Protein AF-0000000084340148 (afdb_homodimer)

Structure (mmCIF, N/CA/C/O backbone):
data_AF-0000000084340148-model_v1
#
loop_
_entity.id
_entity.type
_entity.pdbx_description
1 polymer 'Tellurite resistance protein TerA'
#
loop_
_atom_site.group_PDB
_atom_site.id
_atom_site.type_symbol
_atom_site.label_atom_id
_atom_site.label_alt_id
_atom_site.label_comp_id
_atom_site.label_asym_id
_atom_site.label_entity_id
_atom_site.label_seq_id
_atom_site.pdbx_PDB_ins_code
_atom_site.Cartn_x
_atom_site.Cartn_y
_atom_site.Cartn_z
_atom_site.occupancy
_atom_site.B_iso_or_equiv
_atom_site.auth_seq_id
_atom_site.auth_comp_id
_atom_site.auth_asym_id
_atom_site.auth_atom_id
_atom_site.pdbx_PDB_model_num
ATOM 1 N N . MET A 1 1 ? -28.938 15.734 80.812 1 24.47 1 MET A N 1
ATOM 2 C CA . MET A 1 1 ? -27.578 16.188 80.562 1 24.47 1 MET A CA 1
ATOM 3 C C . MET A 1 1 ? -27.5 16.875 79.188 1 24.47 1 MET A C 1
ATOM 5 O O . MET A 1 1 ? -28.031 16.375 78.188 1 24.47 1 MET A O 1
ATOM 9 N N . ALA A 1 2 ? -27.297 18.234 79.188 1 26.5 2 ALA A N 1
ATOM 10 C CA . ALA A 1 2 ? -27.359 19.359 78.25 1 26.5 2 ALA A CA 1
ATOM 11 C C . ALA A 1 2 ? -26.344 19.203 77.125 1 26.5 2 ALA A C 1
ATOM 13 O O . ALA A 1 2 ? -25.125 19.281 77.375 1 26.5 2 ALA A O 1
ATOM 14 N N . ILE A 1 3 ? -26.453 18.109 76.312 1 28 3 ILE A N 1
ATOM 15 C CA . ILE A 1 3 ? -25.453 17.703 75.312 1 28 3 ILE A CA 1
ATOM 16 C C . ILE A 1 3 ? -25.125 18.859 74.375 1 28 3 ILE A C 1
ATOM 18 O O . ILE A 1 3 ? -26.031 19.406 73.75 1 28 3 ILE A O 1
ATOM 22 N N . ASP A 1 4 ? -24.141 19.703 74.812 1 23.81 4 ASP A N 1
ATOM 23 C CA . ASP A 1 4 ? -23.562 20.891 74.188 1 23.81 4 ASP A CA 1
ATOM 24 C C . ASP A 1 4 ? -23.234 20.641 72.688 1 23.81 4 ASP A C 1
ATOM 26 O O . ASP A 1 4 ? -22.484 19.719 72.375 1 23.81 4 ASP A O 1
ATOM 30 N N . TYR A 1 5 ? -24.172 20.984 71.75 1 28.06 5 TYR A N 1
ATOM 31 C CA . TYR A 1 5 ? -24.188 21.016 70.312 1 28.06 5 TYR A CA 1
ATOM 32 C C . TYR A 1 5 ? -23 21.812 69.75 1 28.06 5 TYR A C 1
ATOM 34 O O . TYR A 1 5 ? -23.016 23.047 69.812 1 28.06 5 TYR A O 1
ATOM 42 N N . THR A 1 6 ? -21.719 21.375 70.25 1 27.03 6 THR A N 1
ATOM 43 C CA . THR A 1 6 ? -20.516 22.078 69.875 1 27.03 6 THR A CA 1
ATOM 44 C C . THR A 1 6 ? -20.516 22.375 68.375 1 27.03 6 THR A C 1
ATOM 46 O O . THR A 1 6 ? -20.812 21.484 67.562 1 27.03 6 THR A O 1
ATOM 49 N N . LYS A 1 7 ? -20.734 23.641 68 1 26.33 7 LYS A N 1
ATOM 50 C CA . LYS A 1 7 ? -20.719 24.375 66.75 1 26.33 7 LYS A CA 1
ATOM 51 C C . LYS A 1 7 ? -19.453 24.078 65.938 1 26.33 7 LYS A C 1
ATOM 53 O O . LYS A 1 7 ? -18.344 24.375 66.375 1 26.33 7 LYS A O 1
ATOM 58 N N . ARG A 1 8 ? -19.344 22.875 65.312 1 29.34 8 ARG A N 1
ATOM 59 C CA . ARG A 1 8 ? -18.172 22.562 64.562 1 29.34 8 ARG A CA 1
ATOM 60 C C . ARG A 1 8 ? -17.812 23.734 63.625 1 29.34 8 ARG A C 1
ATOM 62 O O . ARG A 1 8 ? -18.688 24.234 62.906 1 29.34 8 ARG A O 1
ATOM 69 N N . PRO A 1 9 ? -16.75 24.453 63.875 1 25.08 9 PRO A N 1
ATOM 70 C CA . PRO A 1 9 ? -16.359 25.625 63.094 1 25.08 9 PRO A CA 1
ATOM 71 C C . PRO A 1 9 ? -16.406 25.359 61.594 1 25.08 9 PRO A C 1
ATOM 73 O O . PRO A 1 9 ? -16.297 24.203 61.156 1 25.08 9 PRO A O 1
ATOM 76 N N . ALA A 1 10 ? -17.047 26.25 60.812 1 25.97 10 ALA A N 1
ATOM 77 C CA . ALA A 1 10 ? -17.203 26.406 59.344 1 25.97 10 ALA A CA 1
ATOM 78 C C . ALA A 1 10 ? -15.859 26.297 58.625 1 25.97 10 ALA A C 1
ATOM 80 O O . ALA A 1 10 ? -14.922 27.047 58.938 1 25.97 10 ALA A O 1
ATOM 81 N N . GLN A 1 11 ? -15.359 25.016 58.438 1 27.92 11 GLN A N 1
ATOM 82 C CA . GLN A 1 11 ? -14.148 24.766 57.656 1 27.92 11 GLN A CA 1
ATOM 83 C C . GLN A 1 11 ? -14.062 25.719 56.438 1 27.92 11 GLN A C 1
ATOM 85 O O . GLN A 1 11 ? -15.062 25.938 55.75 1 27.92 11 GLN A O 1
ATOM 90 N N . GLY A 1 12 ? -13.297 26.812 56.531 1 27.14 12 GLY A N 1
ATOM 91 C CA . GLY A 1 12 ? -12.852 27.734 55.5 1 27.14 12 GLY A CA 1
ATOM 92 C C . GLY A 1 12 ? -12.602 27.078 54.188 1 27.14 12 GLY A C 1
ATOM 93 O O . GLY A 1 12 ? -12 26 54.094 1 27.14 12 GLY A O 1
ATOM 94 N N . GLN A 1 13 ? -13.594 27.141 53.219 1 28.95 13 GLN A N 1
ATOM 95 C CA . GLN A 1 13 ? -13.57 26.734 51.812 1 28.95 13 GLN A CA 1
ATOM 96 C C . GLN A 1 13 ? -12.258 27.141 51.156 1 28.95 13 GLN A C 1
ATOM 98 O O . GLN A 1 13 ? -11.93 28.328 51.094 1 28.95 13 GLN A O 1
ATOM 103 N N . GLY A 1 14 ? -11.125 26.484 51.531 1 29.23 14 GLY A N 1
ATOM 104 C CA . GLY A 1 14 ? -9.883 26.688 50.812 1 29.23 14 GLY A CA 1
ATOM 105 C C . GLY A 1 14 ? -10.094 26.984 49.344 1 29.23 14 GLY A C 1
ATOM 106 O O . GLY A 1 14 ? -11.031 26.453 48.719 1 29.23 14 GLY A O 1
ATOM 107 N N . ALA A 1 15 ? -9.727 28.188 48.875 1 34.09 15 ALA A N 1
ATOM 108 C CA . ALA A 1 15 ? -9.641 28.688 47.531 1 34.09 15 ALA A CA 1
ATOM 109 C C . ALA A 1 15 ? -9.078 27.641 46.562 1 34.09 15 ALA A C 1
ATOM 111 O O . ALA A 1 15 ? -8.031 27.031 46.844 1 34.09 15 ALA A O 1
ATOM 112 N N . ALA A 1 16 ? -9.938 26.859 45.969 1 34.03 16 ALA A N 1
ATOM 113 C CA . ALA A 1 16 ? -9.555 25.922 44.938 1 34.03 16 ALA A CA 1
ATOM 114 C C . ALA A 1 16 ? -8.531 26.547 44 1 34.03 16 ALA A C 1
ATOM 116 O O . ALA A 1 16 ? -8.68 27.688 43.562 1 34.03 16 ALA A O 1
ATOM 117 N N . PRO A 1 17 ? -7.262 26.219 44.094 1 33.16 17 PRO A N 1
ATOM 118 C CA . PRO A 1 17 ? -6.305 26.734 43.125 1 33.16 17 PRO A CA 1
ATOM 119 C C . PRO A 1 17 ? -6.906 26.891 41.719 1 33.16 17 PRO A C 1
ATOM 121 O O . PRO A 1 17 ? -7.789 26.109 41.344 1 33.16 17 PRO A O 1
ATOM 124 N N . GLN A 1 18 ? -7.246 28.125 41.281 1 30.22 18 GLN A N 1
ATOM 125 C CA . GLN A 1 18 ? -7.613 28.391 39.906 1 30.22 18 GLN A CA 1
ATOM 126 C C . GLN A 1 18 ? -6.77 27.547 38.938 1 30.22 18 GLN A C 1
ATOM 128 O O . GLN A 1 18 ? -5.539 27.578 39 1 30.22 18 GLN A O 1
ATOM 133 N N . GLY A 1 19 ? -7.059 26.297 38.719 1 32.78 19 GLY A N 1
ATOM 134 C CA . GLY A 1 19 ? -6.402 25.547 37.656 1 32.78 19 GLY A CA 1
ATOM 135 C C . GLY A 1 19 ? -5.992 26.406 36.5 1 32.78 19 GLY A C 1
ATOM 136 O O . GLY A 1 19 ? -6.742 27.297 36.062 1 32.78 19 GLY A O 1
ATOM 137 N N . GLY A 1 20 ? -4.77 27.016 36.5 1 34.66 20 GLY A N 1
ATOM 138 C CA . GLY A 1 20 ? -4.207 27.656 35.344 1 34.66 20 GLY A CA 1
ATOM 139 C C . GLY A 1 20 ? -4.773 27.125 34.031 1 34.66 20 GLY A C 1
ATOM 140 O O . GLY A 1 20 ? -4.859 25.906 33.844 1 34.66 20 GLY A O 1
ATOM 141 N N . GLY A 1 21 ? -5.863 27.656 33.531 1 35.84 21 GLY A N 1
ATOM 142 C CA . GLY A 1 21 ? -6.457 27.359 32.25 1 35.84 21 GLY A CA 1
ATOM 143 C C . GLY A 1 21 ? -5.43 26.984 31.188 1 35.84 21 GLY A C 1
ATOM 144 O O . GLY A 1 21 ? -4.418 27.672 31.031 1 35.84 21 GLY A O 1
ATOM 145 N N . VAL A 1 22 ? -4.844 25.781 31.125 1 41.31 22 VAL A N 1
ATOM 146 C CA . VAL A 1 22 ? -4.066 25.406 29.938 1 41.31 22 VAL A CA 1
ATOM 147 C C . VAL A 1 22 ? -4.539 26.219 28.734 1 41.31 22 VAL A C 1
ATOM 149 O O . VAL A 1 22 ? -5.688 26.094 28.312 1 41.31 22 VAL A O 1
ATOM 152 N N . SER A 1 23 ? -4.512 27.562 28.734 1 44.78 23 SER A N 1
ATOM 153 C CA . SER A 1 23 ? -4.777 28.312 27.516 1 44.78 23 SER A CA 1
ATOM 154 C C . SER A 1 23 ? -4.344 27.531 26.281 1 44.78 23 SER A C 1
ATOM 156 O O . SER A 1 23 ? -3.162 27.203 26.125 1 44.78 23 SER A O 1
ATOM 158 N N . LEU A 1 24 ? -5.062 26.484 25.828 1 55.62 24 LEU A N 1
ATOM 159 C CA . LEU A 1 24 ? -4.805 25.625 24.672 1 55.62 24 LEU A CA 1
ATOM 160 C C . LEU A 1 24 ? -4.359 26.453 23.484 1 55.62 24 LEU A C 1
ATOM 162 O O . LEU A 1 24 ? -5.184 27.094 22.812 1 55.62 24 LEU A O 1
ATOM 166 N N . SER A 1 25 ? -3.203 27.156 23.5 1 81.31 25 SER A N 1
ATOM 167 C CA . SER A 1 25 ? -2.609 27.984 22.453 1 81.31 25 SER A CA 1
ATOM 168 C C . SER A 1 25 ? -2.516 27.219 21.141 1 81.31 25 SER A C 1
ATOM 170 O O . SER A 1 25 ? -2.422 25.984 21.141 1 81.31 25 SER A O 1
ATOM 172 N N . LYS A 1 26 ? -3.092 27.781 20.125 1 91.81 26 LYS A N 1
ATOM 173 C CA . LYS A 1 26 ? -3.076 27.281 18.75 1 91.81 26 LYS A CA 1
ATOM 174 C C . LYS A 1 26 ? -2.148 28.109 17.875 1 91.81 26 LYS A C 1
ATOM 176 O O . LYS A 1 26 ? -2.172 29.344 17.922 1 91.81 26 LYS A O 1
ATOM 181 N N . VAL A 1 27 ? -1.232 27.469 17.25 1 94.94 27 VAL A N 1
ATOM 182 C CA . VAL A 1 27 ? -0.363 28.094 16.266 1 94.94 27 VAL A CA 1
ATOM 183 C C . VAL A 1 27 ? -0.826 27.719 14.859 1 94.94 27 VAL A C 1
ATOM 185 O O . VAL A 1 27 ? -1.013 26.547 14.555 1 94.94 27 VAL A O 1
ATOM 188 N N . THR A 1 28 ? -1.173 28.688 14.078 1 96.19 28 THR A N 1
ATOM 189 C CA . THR A 1 28 ? -1.498 28.469 12.672 1 96.19 28 THR A CA 1
ATOM 190 C C . THR A 1 28 ? -0.289 28.75 11.781 1 96.19 28 THR A C 1
ATOM 192 O O . THR A 1 28 ? 0.275 29.844 11.82 1 96.19 28 THR A O 1
ATOM 195 N N . LEU A 1 29 ? 0.14 27.73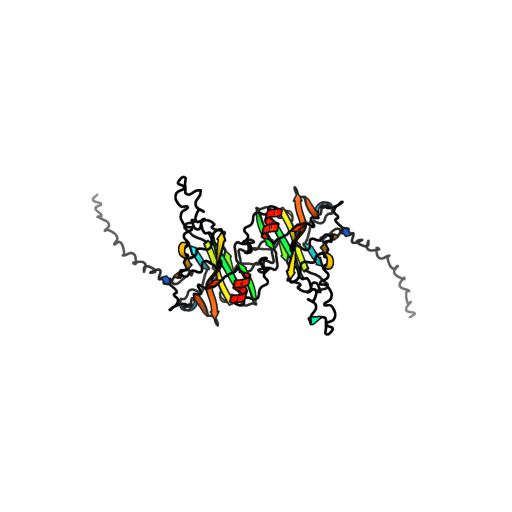4 11.055 1 97.06 29 LEU A N 1
ATOM 196 C CA . LEU A 1 29 ? 1.238 27.953 10.125 1 97.06 29 LEU A CA 1
ATOM 197 C C . LEU A 1 29 ? 0.737 28.594 8.836 1 97.06 29 LEU A C 1
ATOM 199 O O . LEU A 1 29 ? -0.298 28.188 8.297 1 97.06 29 LEU A O 1
ATOM 203 N N . THR A 1 30 ? 1.47 29.625 8.375 1 95.75 30 THR A N 1
ATOM 204 C CA . THR A 1 30 ? 1.148 30.391 7.172 1 95.75 30 THR A CA 1
ATOM 205 C C . THR A 1 30 ? 2.342 30.422 6.219 1 95.75 30 THR A C 1
ATOM 207 O O . THR A 1 30 ? 3.416 29.906 6.547 1 95.75 30 THR A O 1
ATOM 210 N N . LYS A 1 31 ? 2.094 30.953 5.008 1 93.88 31 LYS A N 1
ATOM 211 C CA . LYS A 1 31 ? 3.18 31.094 4.039 1 93.88 31 LYS A CA 1
ATOM 212 C C . LYS A 1 31 ? 4.324 31.922 4.617 1 93.88 31 LYS A C 1
ATOM 214 O O . LYS A 1 31 ? 5.496 31.641 4.344 1 93.88 31 LYS A O 1
ATOM 219 N N . SER A 1 32 ? 4.066 32.938 5.43 1 95.12 32 SER A N 1
ATOM 220 C CA . SER A 1 32 ? 5.059 33.875 5.973 1 95.12 32 SER A CA 1
ATOM 221 C C . SER A 1 32 ? 5.668 33.344 7.258 1 95.12 32 SER A C 1
ATOM 223 O O . SER A 1 32 ? 6.762 33.75 7.66 1 95.12 32 SER A O 1
ATOM 225 N N . ALA A 1 33 ? 4.984 32.5 8.016 1 96.12 33 ALA A N 1
ATOM 226 C CA . ALA A 1 33 ? 5.465 31.812 9.211 1 96.12 33 ALA A CA 1
ATOM 227 C C . ALA A 1 33 ? 5.215 30.312 9.117 1 96.12 33 ALA A C 1
ATOM 229 O O . ALA A 1 33 ? 4.344 29.781 9.805 1 96.12 33 ALA A O 1
ATOM 230 N N . PRO A 1 34 ? 5.984 29.688 8.32 1 97.12 34 PRO A N 1
ATOM 231 C CA . PRO A 1 34 ? 5.598 28.359 7.836 1 97.12 34 PRO A CA 1
ATOM 232 C C . PRO A 1 34 ? 6.102 27.234 8.742 1 97.12 34 PRO A C 1
ATOM 234 O O . PRO A 1 34 ? 5.824 26.062 8.477 1 97.12 34 PRO A O 1
ATOM 237 N N . SER A 1 35 ? 6.836 27.516 9.859 1 97.5 35 SER A N 1
ATOM 238 C CA . SER A 1 35 ? 7.434 26.391 10.57 1 97.5 35 SER A CA 1
ATOM 239 C C . SER A 1 35 ? 7.383 26.609 12.078 1 97.5 35 SER A C 1
ATOM 241 O O . SER A 1 35 ? 7.305 27.734 12.555 1 97.5 35 SER A O 1
ATOM 243 N N . VAL A 1 36 ? 7.336 25.547 12.828 1 96.25 36 VAL A N 1
ATOM 244 C CA . VAL A 1 36 ? 7.43 25.516 14.281 1 96.25 36 VAL A CA 1
ATOM 245 C C . VAL A 1 36 ? 8.18 24.266 14.734 1 96.25 36 VAL A C 1
ATOM 247 O O . VAL A 1 36 ? 8.023 23.203 14.141 1 96.25 36 VAL A O 1
ATOM 250 N N . SER A 1 37 ? 9.039 24.422 15.688 1 96.38 37 SER A N 1
ATOM 251 C CA . SER A 1 37 ? 9.75 23.281 16.266 1 96.38 37 SER A CA 1
ATOM 252 C C . SER A 1 37 ? 8.93 22.625 17.375 1 96.38 37 SER A C 1
ATOM 254 O O . SER A 1 37 ? 8.602 23.266 18.375 1 96.38 37 SER A O 1
ATOM 256 N N . LEU A 1 38 ? 8.641 21.328 17.219 1 95.31 38 LEU A N 1
ATOM 257 C CA . LEU A 1 38 ? 7.961 20.594 18.281 1 95.31 38 LEU A CA 1
ATOM 258 C C . LEU A 1 38 ? 8.875 20.406 19.484 1 95.31 38 LEU A C 1
ATOM 260 O O . LEU A 1 38 ? 8.43 20.469 20.625 1 95.31 38 LEU A O 1
ATOM 264 N N . THR A 1 39 ? 10.117 20.219 19.219 1 93.44 39 THR A N 1
ATOM 265 C CA . THR A 1 39 ? 11.102 20.016 20.281 1 93.44 39 THR A CA 1
ATOM 266 C C . THR A 1 39 ? 11.203 21.266 21.156 1 93.44 39 THR A C 1
ATOM 268 O O . THR A 1 39 ? 11.156 21.156 22.391 1 93.44 39 THR A O 1
ATOM 271 N N . LYS A 1 40 ? 11.289 22.406 20.516 1 90.81 40 LYS A N 1
ATOM 272 C CA . LYS A 1 40 ? 11.43 23.656 21.266 1 90.81 40 LYS A CA 1
ATOM 273 C C . LYS A 1 40 ? 10.148 23.984 22.031 1 90.81 40 LYS A C 1
ATOM 275 O O . LYS A 1 40 ? 10.18 24.703 23.031 1 90.81 40 LYS A O 1
ATOM 280 N N . GLN A 1 41 ? 9.039 23.422 21.609 1 89.38 41 GLN A N 1
ATOM 281 C CA . GLN A 1 41 ? 7.77 23.625 22.281 1 89.38 41 GLN A CA 1
ATOM 282 C C . GLN A 1 41 ? 7.559 22.594 23.391 1 89.38 41 GLN A C 1
ATOM 284 O O . GLN A 1 41 ? 6.523 22.594 24.062 1 89.38 41 GLN A O 1
ATOM 289 N N . GLY A 1 42 ? 8.539 21.656 23.594 1 89.19 42 GLY A N 1
ATOM 290 C CA . GLY A 1 42 ? 8.383 20.578 24.562 1 89.19 42 GLY A CA 1
ATOM 291 C C . GLY A 1 42 ? 7.336 19.562 24.156 1 89.19 42 GLY A C 1
ATOM 292 O O . GLY A 1 42 ? 6.703 18.938 25.016 1 89.19 42 GLY A O 1
ATOM 293 N N . ALA A 1 43 ? 7.164 19.406 22.859 1 86.5 43 ALA A N 1
ATOM 294 C CA . ALA A 1 43 ? 6.031 18.641 22.359 1 86.5 43 ALA A CA 1
ATOM 295 C C . ALA A 1 43 ? 6.496 17.328 21.719 1 86.5 43 ALA A C 1
ATOM 297 O O . ALA A 1 43 ? 5.84 16.812 20.812 1 86.5 43 ALA A O 1
ATOM 298 N N . THR A 1 44 ? 7.664 16.766 22.016 1 88.12 44 THR A N 1
ATOM 299 C CA . THR A 1 44 ? 8.18 15.562 21.359 1 88.12 44 THR A CA 1
ATOM 300 C C . THR A 1 44 ? 8.008 14.336 22.25 1 88.12 44 THR A C 1
ATOM 302 O O . THR A 1 44 ? 8.82 13.406 22.203 1 88.12 44 THR A O 1
ATOM 305 N N . GLY A 1 45 ? 7.062 14.297 23.047 1 88.44 45 GLY A N 1
ATOM 306 C CA . GLY A 1 45 ? 6.727 13.133 23.844 1 88.44 45 GLY A CA 1
ATOM 307 C C . GLY A 1 45 ? 5.32 12.625 23.594 1 88.44 45 GLY A C 1
ATOM 308 O O . GLY A 1 45 ? 4.516 13.297 22.953 1 88.44 45 GLY A O 1
ATOM 309 N N . GLY A 1 46 ? 5.156 11.359 23.922 1 93 46 GLY A N 1
ATOM 310 C CA . GLY A 1 46 ? 3.814 10.805 23.844 1 93 46 GLY A CA 1
ATOM 311 C C . GLY A 1 46 ? 3.312 10.664 22.406 1 93 46 GLY A C 1
ATOM 312 O O . GLY A 1 46 ? 4.105 10.594 21.469 1 93 46 GLY A O 1
ATOM 313 N N . GLN A 1 47 ? 2.016 10.555 22.297 1 94.5 47 GLN A N 1
ATOM 314 C CA . GLN A 1 47 ? 1.379 10.375 20.984 1 94.5 47 GLN A CA 1
ATOM 315 C C . GLN A 1 47 ? 0.831 11.695 20.453 1 94.5 47 GLN A C 1
ATOM 317 O O . GLN A 1 47 ? 0.187 12.453 21.188 1 94.5 47 GLN A O 1
ATOM 322 N N . MET A 1 48 ? 1.151 11.977 19.219 1 96.25 48 MET A N 1
ATOM 323 C CA . MET A 1 48 ? 0.565 13.125 18.531 1 96.25 48 MET A CA 1
ATOM 324 C C . MET A 1 48 ? -0.536 12.68 17.578 1 96.25 48 MET A C 1
ATOM 326 O O . MET A 1 48 ? -0.343 11.75 16.781 1 96.25 48 MET A O 1
ATOM 330 N N . ARG A 1 49 ? -1.643 13.297 17.641 1 94.69 49 ARG A N 1
ATOM 331 C CA . ARG A 1 49 ? -2.742 13.039 16.719 1 94.69 49 ARG A CA 1
ATOM 332 C C . ARG A 1 49 ? -2.738 14.047 15.57 1 94.69 49 ARG A C 1
ATOM 334 O O . ARG A 1 49 ? -2.564 15.242 15.789 1 94.69 49 ARG A O 1
ATOM 341 N N . VAL A 1 50 ? -2.766 13.586 14.359 1 96.75 50 VAL A N 1
ATOM 342 C CA . VAL A 1 50 ? -2.963 14.383 13.156 1 96.75 50 VAL A CA 1
ATOM 343 C C . VAL A 1 50 ? -4.391 14.203 12.641 1 96.75 50 VAL A C 1
ATOM 345 O O . VAL A 1 50 ? -4.816 13.086 12.359 1 96.75 50 VAL A O 1
ATOM 348 N N . ASN A 1 51 ? -5.066 15.297 12.555 1 94.94 51 ASN A N 1
ATOM 349 C CA . ASN A 1 51 ? -6.477 15.234 12.18 1 94.94 51 ASN A CA 1
ATOM 350 C C . ASN A 1 51 ? -6.746 16 10.891 1 94.94 51 ASN A C 1
ATOM 352 O O . ASN A 1 51 ? -6.258 17.125 10.719 1 94.94 51 ASN A O 1
ATOM 356 N N . LEU A 1 52 ? -7.426 15.367 10 1 94.62 52 LEU A N 1
ATOM 357 C CA . LEU A 1 52 ? -7.926 16.047 8.805 1 94.62 52 LEU A CA 1
ATOM 358 C C . LEU A 1 52 ? -9.438 16.234 8.891 1 94.62 52 LEU A C 1
ATOM 360 O O . LEU A 1 52 ? -10.18 15.273 9.102 1 94.62 52 LEU A O 1
ATOM 364 N N . GLN A 1 53 ? -9.852 17.453 8.719 1 91.25 53 GLN A N 1
ATOM 365 C CA . GLN A 1 53 ? -11.266 17.812 8.617 1 91.25 53 GLN A CA 1
ATOM 366 C C . GLN A 1 53 ? -11.555 18.562 7.324 1 91.25 53 GLN A C 1
ATOM 368 O O . GLN A 1 53 ? -10.711 19.328 6.848 1 91.25 53 GLN A O 1
ATOM 373 N N . TRP A 1 54 ? -12.727 18.281 6.754 1 89.31 54 TRP A N 1
ATOM 374 C CA . TRP A 1 54 ? -13.156 19 5.555 1 89.31 54 TRP A CA 1
ATOM 375 C C . TRP A 1 54 ? -14.672 19.031 5.457 1 89.31 54 TRP A C 1
ATOM 377 O O . TRP A 1 54 ? -15.367 18.375 6.23 1 89.31 54 TRP A O 1
ATOM 387 N N . SER A 1 55 ? -15.141 19.906 4.625 1 81.75 55 SER A N 1
ATOM 388 C CA . SER A 1 55 ? -16.562 20 4.324 1 81.75 55 SER A CA 1
ATOM 389 C C . SER A 1 55 ? -16.906 19.266 3.029 1 81.75 55 SER A C 1
ATOM 391 O O . SER A 1 55 ? -16.359 19.578 1.971 1 81.75 55 SER A O 1
ATOM 393 N N . SER A 1 56 ? -17.562 18.109 3.084 1 73.5 56 SER A N 1
ATOM 394 C CA . SER A 1 56 ? -17.891 17.328 1.895 1 73.5 56 SER A CA 1
ATOM 395 C C . SER A 1 56 ? -18.922 18.031 1.033 1 73.5 56 SER A C 1
ATOM 397 O O . SER A 1 56 ? -19.109 17.703 -0.14 1 73.5 56 SER A O 1
ATOM 399 N N . GLY A 1 57 ? -19.25 19.203 1.14 1 58.47 57 GLY A N 1
ATOM 400 C CA . GLY A 1 57 ? -20.312 19.906 0.45 1 58.47 57 GLY A CA 1
ATOM 401 C C . GLY A 1 57 ? -21.656 19.203 0.567 1 58.47 57 GLY A C 1
ATOM 402 O O . GLY A 1 57 ? -21.719 18 0.848 1 58.47 57 GLY A O 1
ATOM 403 N N . GLN A 1 58 ? -22.766 19.859 1.178 1 51.28 58 GLN A N 1
ATOM 404 C CA . GLN A 1 58 ? -24.141 19.391 1.314 1 51.28 58 GLN A CA 1
ATOM 405 C C . GLN A 1 58 ? -24.625 18.75 0.017 1 51.28 58 GLN A C 1
ATOM 407 O O . GLN A 1 58 ? -24.344 19.25 -1.073 1 51.28 58 GLN A O 1
ATOM 412 N N . PRO A 1 59 ? -24.969 17.406 0.073 1 46.22 59 PRO A N 1
ATOM 413 C CA . PRO A 1 59 ? -25.797 17.047 -1.079 1 46.22 59 PRO A CA 1
ATOM 414 C C . PRO A 1 59 ? -26.859 18.094 -1.406 1 46.22 59 PRO A C 1
ATOM 416 O O . PRO A 1 59 ? -27.484 18.656 -0.499 1 46.22 59 PRO A O 1
ATOM 419 N N . GLN A 1 60 ? -26.672 19.016 -2.217 1 39.16 60 GLN A N 1
ATOM 420 C CA . GLN A 1 60 ? -27.844 19.812 -2.535 1 39.16 60 GLN A CA 1
ATOM 421 C C . GLN A 1 60 ? -29.109 18.953 -2.518 1 39.16 60 GLN A C 1
ATOM 423 O O . GLN A 1 60 ? -29.062 17.781 -2.859 1 39.16 60 GLN A O 1
ATOM 428 N N . LYS A 1 61 ? -30.281 19.516 -1.929 1 40.47 61 LYS A N 1
ATOM 429 C CA . LYS A 1 61 ? -31.641 18.969 -1.981 1 40.47 61 LYS A CA 1
ATOM 430 C C . LYS A 1 61 ? -31.938 18.391 -3.355 1 40.47 61 LYS A C 1
ATOM 432 O O . LYS A 1 61 ? -31.688 19.031 -4.379 1 40.47 61 LYS A O 1
ATOM 437 N N . LYS A 1 62 ? -32.125 17.078 -3.396 1 43.06 62 LYS A N 1
ATOM 438 C CA . LYS A 1 62 ? -32.781 16.375 -4.492 1 43.06 62 LYS A CA 1
ATOM 439 C C . LYS A 1 62 ? -34 17.141 -4.984 1 43.06 62 LYS A C 1
ATOM 441 O O . LYS A 1 62 ? -35.125 16.938 -4.492 1 43.06 62 LYS A O 1
ATOM 446 N N . GLY A 1 63 ? -34.188 18.375 -5.133 1 39.66 63 GLY A N 1
ATOM 447 C CA . GLY A 1 63 ? -35.375 18.547 -5.938 1 39.66 63 GLY A CA 1
ATOM 448 C C . GLY A 1 63 ? -35.312 17.828 -7.27 1 39.66 63 GLY A C 1
ATOM 449 O O . GLY A 1 63 ? -34.25 17.297 -7.648 1 39.66 63 GLY A O 1
ATOM 450 N N . LEU A 1 64 ? -36.562 17.594 -8.055 1 45.25 64 LEU A N 1
ATOM 451 C CA . LEU A 1 64 ? -36.75 16.922 -9.328 1 45.25 64 LEU A CA 1
ATOM 452 C C . LEU A 1 64 ? -35.625 17.234 -10.305 1 45.25 64 LEU A C 1
ATOM 454 O O . LEU A 1 64 ? -35.281 16.406 -11.148 1 45.25 64 LEU A O 1
ATOM 458 N N . PHE A 1 65 ? -35.25 18.484 -10.461 1 44.31 65 PHE A N 1
ATOM 459 C CA . PHE A 1 65 ? -34.281 18.938 -11.453 1 44.31 65 PHE A CA 1
ATOM 460 C C . PHE A 1 65 ? -32.844 18.625 -10.992 1 44.31 65 PHE A C 1
ATOM 462 O O . PHE A 1 65 ? -31.891 18.922 -11.703 1 44.31 65 PHE A O 1
ATOM 469 N N . SER A 1 66 ? -32.594 18.422 -9.852 1 41.66 66 SER A N 1
ATOM 470 C CA . SER A 1 66 ? -31.25 18.219 -9.352 1 41.66 66 SER A CA 1
ATOM 471 C C . SER A 1 66 ? -30.672 16.891 -9.844 1 41.66 66 SER A C 1
ATOM 473 O O . SER A 1 66 ? -29.469 16.672 -9.758 1 41.66 66 SER A O 1
ATOM 475 N N . ARG A 1 67 ? -31.516 15.969 -10.156 1 43.25 67 ARG A N 1
ATOM 476 C CA . ARG A 1 67 ? -31.031 14.734 -10.773 1 43.25 67 ARG A CA 1
ATOM 477 C C . ARG A 1 67 ? -30.281 15.023 -12.07 1 43.25 67 ARG A C 1
ATOM 479 O O . ARG A 1 67 ? -29.5 14.195 -12.547 1 43.25 67 ARG A O 1
ATOM 486 N N . LEU A 1 68 ? -30.797 15.898 -12.891 1 43.03 68 LEU A N 1
ATOM 487 C CA . LEU A 1 68 ? -30.203 16.219 -14.18 1 43.03 68 LEU A CA 1
ATOM 488 C C . LEU A 1 68 ? -28.859 16.938 -13.984 1 43.03 68 LEU A C 1
ATOM 490 O O . LEU A 1 68 ? -28.062 17.016 -14.914 1 43.03 68 LEU A O 1
ATOM 494 N N . THR A 1 69 ? -28.828 17.984 -13.086 1 41.38 69 THR A N 1
ATOM 495 C CA . THR A 1 69 ? -27.578 18.734 -12.953 1 41.38 69 THR A CA 1
ATOM 496 C C . THR A 1 69 ? -26.547 17.906 -12.188 1 41.38 69 THR A C 1
ATOM 498 O O . THR A 1 69 ? -26.891 17.141 -11.289 1 41.38 69 THR A O 1
ATOM 501 N N . GLY A 1 70 ? -25.516 17.469 -12.75 1 42.62 70 GLY A N 1
ATOM 502 C CA . GLY A 1 70 ? -24.312 16.781 -12.336 1 42.62 70 GLY A CA 1
ATOM 503 C C . GLY A 1 70 ? -23.938 17.031 -10.891 1 42.62 70 GLY A C 1
ATOM 504 O O . GLY A 1 70 ? -23.516 18.141 -10.539 1 42.62 70 GLY A O 1
ATOM 505 N N . GLY A 1 71 ? -24.781 16.75 -9.992 1 44.28 71 GLY A N 1
ATOM 506 C CA . GLY A 1 71 ? -24.641 16.922 -8.555 1 44.28 71 GLY A CA 1
ATOM 507 C C . GLY A 1 71 ? -23.188 16.969 -8.102 1 44.28 71 GLY A C 1
ATOM 508 O O . GLY A 1 71 ? -22.328 16.328 -8.703 1 44.28 71 GLY A O 1
ATOM 509 N N . SER A 1 72 ? -22.672 18.172 -7.789 1 49.28 72 SER A N 1
ATOM 510 C CA . SER A 1 72 ? -21.359 18.391 -7.168 1 49.28 72 SER A CA 1
ATOM 511 C C . SER A 1 72 ? -21.016 17.25 -6.203 1 49.28 72 SER A C 1
ATOM 513 O O . SER A 1 72 ? -21.703 17.062 -5.191 1 49.28 72 SER A O 1
ATOM 515 N N . GLY A 1 73 ? -20.891 16.109 -6.602 1 55.97 73 GLY A N 1
ATOM 516 C CA . GLY A 1 73 ? -20.625 14.922 -5.809 1 55.97 73 GLY A CA 1
ATOM 517 C C . GLY A 1 73 ? -19.688 15.18 -4.641 1 55.97 73 GLY A C 1
ATOM 518 O O . GLY A 1 73 ? -18.875 16.109 -4.68 1 55.97 73 GLY A O 1
ATOM 519 N N . ALA A 1 74 ? -20.125 14.82 -3.359 1 67.06 74 ALA A N 1
ATOM 520 C CA . ALA A 1 74 ? -19.422 14.898 -2.086 1 67.06 74 ALA A CA 1
ATOM 521 C C . ALA A 1 74 ? -17.953 14.477 -2.244 1 67.06 74 ALA A C 1
ATOM 523 O O . ALA A 1 74 ? -17.656 13.484 -2.922 1 67.06 74 ALA A O 1
ATOM 524 N N . ILE A 1 75 ? -17.062 15.531 -1.954 1 76.94 75 ILE A N 1
ATOM 525 C CA . ILE A 1 75 ? -15.633 15.25 -1.999 1 76.94 75 ILE A CA 1
ATOM 526 C C . ILE A 1 75 ? -15.242 14.383 -0.804 1 76.94 75 ILE A C 1
ATOM 528 O O . ILE A 1 75 ? -15.742 14.578 0.305 1 76.94 75 ILE A O 1
ATOM 532 N N . ASP A 1 76 ? -14.484 13.344 -1.065 1 82.62 76 ASP A N 1
ATOM 533 C CA . ASP A 1 76 ? -13.898 12.492 -0.034 1 82.62 76 ASP A CA 1
ATOM 534 C C . ASP A 1 76 ? -12.383 12.617 -0.019 1 82.62 76 ASP A C 1
ATOM 536 O O . ASP A 1 76 ? -11.719 12.32 -1.014 1 82.62 76 ASP A O 1
ATOM 540 N N . LEU A 1 77 ? -11.898 13.211 1.096 1 86.88 77 LEU A N 1
ATOM 541 C CA . LEU A 1 77 ? -10.453 13.328 1.256 1 86.88 77 LEU A CA 1
ATOM 542 C C . LEU A 1 77 ? -9.906 12.195 2.119 1 86.88 77 LEU A C 1
ATOM 544 O O . LEU A 1 77 ? -10.539 11.789 3.096 1 86.88 77 LEU A O 1
ATOM 548 N N . ASP A 1 78 ? -8.766 11.719 1.726 1 88.62 78 ASP A N 1
ATOM 549 C CA . ASP A 1 78 ? -8.078 10.711 2.531 1 88.62 78 ASP A CA 1
ATOM 550 C C . ASP A 1 78 ? -6.777 11.273 3.109 1 88.62 78 ASP A C 1
ATOM 552 O O . ASP A 1 78 ? -6.023 11.953 2.41 1 88.62 78 ASP A O 1
ATOM 556 N N . LEU A 1 79 ? -6.637 11.016 4.383 1 93.25 79 LEU A N 1
ATOM 557 C CA . LEU A 1 79 ? -5.383 11.352 5.051 1 93.25 79 LEU A CA 1
ATOM 558 C C . LEU A 1 79 ? -4.348 10.25 4.852 1 93.25 79 LEU A C 1
ATOM 560 O O . LEU A 1 79 ? -4.672 9.062 4.945 1 93.25 79 LEU A O 1
ATOM 564 N N . ALA A 1 80 ? -3.104 10.641 4.562 1 94.5 80 ALA A N 1
ATOM 565 C CA . ALA A 1 80 ? -1.999 9.695 4.375 1 94.5 80 ALA A CA 1
ATOM 566 C C . ALA A 1 80 ? -0.663 10.352 4.727 1 94.5 80 ALA A C 1
ATOM 568 O O . ALA A 1 80 ? -0.611 11.531 5.066 1 94.5 80 ALA A O 1
ATOM 569 N N . CYS A 1 81 ? 0.424 9.484 4.699 1 96.75 81 CYS A N 1
ATOM 570 C CA . CYS A 1 81 ? 1.756 10.062 4.828 1 96.75 81 CYS A CA 1
ATOM 571 C C . CYS A 1 81 ? 2.805 9.172 4.18 1 96.75 81 CYS A C 1
ATOM 573 O O . CYS A 1 81 ? 2.637 7.949 4.121 1 96.75 81 CYS A O 1
ATOM 575 N N . LEU A 1 82 ? 3.781 9.836 3.664 1 96.31 82 LEU A N 1
ATOM 576 C CA . LEU A 1 82 ? 5.055 9.164 3.418 1 96.31 82 LEU A CA 1
ATOM 577 C C . LEU A 1 82 ? 5.945 9.219 4.656 1 96.31 82 LEU A C 1
ATOM 579 O O . LEU A 1 82 ? 5.984 10.234 5.355 1 96.31 82 LEU A O 1
ATOM 583 N N . TRP A 1 83 ? 6.664 8.133 4.891 1 95.5 83 TRP A N 1
ATOM 584 C CA . TRP A 1 83 ? 7.52 8.117 6.07 1 95.5 83 TRP A CA 1
ATOM 585 C C . TRP A 1 83 ? 8.898 7.555 5.738 1 95.5 83 TRP A C 1
ATOM 587 O O . TRP A 1 83 ? 9.031 6.727 4.836 1 95.5 83 TRP A O 1
ATOM 597 N N . GLU A 1 84 ? 9.891 8.109 6.414 1 95.88 84 GLU A N 1
ATOM 598 C CA . GLU A 1 84 ? 11.266 7.609 6.445 1 95.88 84 GLU A CA 1
ATOM 599 C C . GLU A 1 84 ? 11.812 7.59 7.867 1 95.88 84 GLU A C 1
ATOM 601 O O . GLU A 1 84 ? 11.75 8.594 8.578 1 95.88 84 GLU A O 1
ATOM 606 N N . PHE A 1 85 ? 12.344 6.414 8.227 1 93.81 85 PHE A N 1
ATOM 607 C CA . PHE A 1 85 ? 12.922 6.285 9.555 1 93.81 85 PHE A CA 1
ATOM 608 C C . PHE A 1 85 ? 14.445 6.387 9.492 1 93.81 85 PHE A C 1
ATOM 610 O O . PHE A 1 85 ? 15.023 6.395 8.406 1 93.81 85 PHE A O 1
ATOM 617 N N . ALA A 1 86 ? 15.039 6.508 10.633 1 94.88 86 ALA A N 1
ATOM 618 C CA . ALA A 1 86 ? 16.469 6.754 10.75 1 94.88 86 ALA A CA 1
ATOM 619 C C . ALA A 1 86 ? 17.281 5.59 10.18 1 94.88 86 ALA A C 1
ATOM 621 O O . ALA A 1 86 ? 18.406 5.773 9.703 1 94.88 86 ALA A O 1
ATOM 622 N N . ASP A 1 87 ? 16.75 4.449 10.141 1 90.69 87 ASP A N 1
ATOM 623 C CA . ASP A 1 87 ? 17.469 3.285 9.625 1 90.69 87 ASP A CA 1
ATOM 624 C C . ASP A 1 87 ? 17.359 3.199 8.109 1 90.69 87 ASP A C 1
ATOM 626 O O . ASP A 1 87 ? 17.859 2.254 7.492 1 90.69 87 ASP A O 1
ATOM 630 N N . GLY A 1 88 ? 16.656 4.09 7.535 1 91 88 GLY A N 1
ATOM 631 C CA . GLY A 1 88 ? 16.547 4.156 6.086 1 91 88 GLY A CA 1
ATOM 632 C C . GLY A 1 88 ? 15.273 3.527 5.551 1 91 88 GLY A C 1
ATOM 633 O O . GLY A 1 88 ? 14.938 3.705 4.379 1 91 88 GLY A O 1
ATOM 634 N N . SER A 1 89 ? 14.562 2.846 6.422 1 88 89 SER A N 1
ATOM 635 C CA . SER A 1 89 ? 13.297 2.287 5.957 1 88 89 SER A CA 1
ATOM 636 C C . SER A 1 89 ? 12.305 3.387 5.602 1 88 89 SER A C 1
ATOM 638 O O . SER A 1 89 ? 12.297 4.449 6.23 1 88 89 SER A O 1
ATOM 640 N N . LYS A 1 90 ? 11.531 3.121 4.523 1 91.06 90 LYS A N 1
ATOM 641 C CA . LYS A 1 90 ? 10.57 4.102 4.047 1 91.06 90 LYS A CA 1
ATOM 642 C C . LYS A 1 90 ? 9.297 3.424 3.539 1 91.06 90 LYS A C 1
ATOM 644 O O . LYS A 1 90 ? 9.297 2.219 3.277 1 91.06 90 LYS A O 1
ATOM 649 N N . GLY A 1 91 ? 8.211 4.195 3.416 1 90.06 91 GLY A N 1
ATOM 650 C CA . GLY A 1 91 ? 6.938 3.66 2.955 1 90.06 91 GLY A CA 1
ATOM 651 C C . GLY A 1 91 ? 5.816 4.684 2.977 1 90.06 91 GLY A C 1
ATOM 652 O O . GLY A 1 91 ? 6.074 5.891 3.018 1 90.06 91 GLY A O 1
ATOM 653 N N . VAL A 1 92 ? 4.637 4.094 2.793 1 91.44 92 VAL A N 1
ATOM 654 C CA . VAL A 1 92 ? 3.438 4.926 2.812 1 91.44 92 VAL A CA 1
ATOM 655 C C . VAL A 1 92 ? 2.422 4.348 3.795 1 91.44 92 VAL A C 1
ATOM 657 O O . VAL A 1 92 ? 2.299 3.129 3.926 1 91.44 92 VAL A O 1
ATOM 660 N N . VAL A 1 93 ? 1.825 5.176 4.602 1 90.69 93 VAL A N 1
ATOM 661 C CA . VAL A 1 93 ? 0.633 4.844 5.375 1 90.69 93 VAL A CA 1
ATOM 662 C C . VAL A 1 93 ? -0.594 5.492 4.738 1 90.69 93 VAL A C 1
ATOM 664 O O . VAL A 1 93 ? -0.615 6.703 4.504 1 90.69 93 VAL A O 1
ATOM 667 N N . GLN A 1 94 ? -1.545 4.711 4.383 1 89.62 94 GLN A N 1
ATOM 668 C CA . GLN A 1 94 ? -2.752 5.176 3.703 1 89.62 94 GLN A CA 1
ATOM 669 C C . GLN A 1 94 ? -3.848 4.117 3.746 1 89.62 94 GLN A C 1
ATOM 671 O O . GLN A 1 94 ? -3.572 2.941 3.998 1 89.62 94 GLN A O 1
ATOM 676 N N . ALA A 1 95 ? -5.074 4.578 3.436 1 82 95 ALA A N 1
ATOM 677 C CA . ALA A 1 95 ? -6.203 3.656 3.385 1 82 95 ALA A CA 1
ATOM 678 C C . ALA A 1 95 ? -6.164 2.809 2.115 1 82 95 ALA A C 1
ATOM 680 O O . ALA A 1 95 ? -6.617 1.662 2.115 1 82 95 ALA A O 1
ATOM 681 N N . LEU A 1 96 ? -5.676 3.336 1.032 1 73.81 96 LEU A N 1
ATOM 682 C CA . LEU A 1 96 ? -5.555 2.58 -0.209 1 73.81 96 LEU A CA 1
ATOM 683 C C . LEU A 1 96 ? -4.711 1.324 -0 1 73.81 96 LEU A C 1
ATOM 685 O O . LEU A 1 96 ? -3.666 1.374 0.65 1 73.81 96 LEU A O 1
ATOM 689 N N . GLY A 1 97 ? -5.273 0.2 -0.344 1 74.12 97 GLY A N 1
ATOM 690 C CA . GLY A 1 97 ? -4.531 -1.043 -0.207 1 74.12 97 GLY A CA 1
ATOM 691 C C . GLY A 1 97 ? -4.383 -1.494 1.233 1 74.12 97 GLY A C 1
ATOM 692 O O . GLY A 1 97 ? -3.639 -2.432 1.522 1 74.12 97 GLY A O 1
ATOM 693 N N . ASN A 1 98 ? -4.941 -0.676 2.148 1 75.5 98 ASN A N 1
ATOM 694 C CA . ASN A 1 98 ? -4.996 -0.994 3.57 1 75.5 98 ASN A CA 1
ATOM 695 C C . ASN A 1 98 ? -3.604 -0.997 4.195 1 75.5 98 ASN A C 1
ATOM 697 O O . ASN A 1 98 ? -3.26 -1.905 4.953 1 75.5 98 ASN A O 1
ATOM 701 N N . ALA A 1 99 ? -2.756 -0.075 3.857 1 77.25 99 ALA A N 1
ATOM 702 C CA . ALA A 1 99 ? -1.485 0.182 4.531 1 77.25 99 ALA A CA 1
ATOM 703 C C . ALA A 1 99 ? -1.667 1.155 5.691 1 77.25 99 ALA A C 1
ATOM 705 O O . ALA A 1 99 ? -1.298 2.328 5.594 1 77.25 99 ALA A O 1
ATOM 706 N N . PHE A 1 100 ? -2.002 0.688 6.898 1 76.5 100 PHE A N 1
ATOM 707 C CA . PHE A 1 100 ? -2.559 1.538 7.941 1 76.5 100 PHE A CA 1
ATOM 708 C C . PHE A 1 100 ? -1.49 1.907 8.969 1 76.5 100 PHE A C 1
ATOM 710 O O . PHE A 1 100 ? -1.713 2.766 9.82 1 76.5 100 PHE A O 1
ATOM 717 N N . GLN A 1 101 ? -0.335 1.31 8.914 1 76.19 101 GLN A N 1
ATOM 718 C CA . GLN A 1 101 ? 0.611 1.61 9.984 1 76.19 101 GLN A CA 1
ATOM 719 C C . GLN A 1 101 ? 2.051 1.452 9.5 1 76.19 101 GLN A C 1
ATOM 721 O O . GLN A 1 101 ? 2.301 0.842 8.461 1 76.19 101 GLN A O 1
ATOM 726 N N . ALA A 1 102 ? 2.988 2.043 10.344 1 74.88 102 ALA A N 1
ATOM 727 C CA . ALA A 1 102 ? 4.43 1.937 10.133 1 74.88 102 ALA A CA 1
ATOM 728 C C . ALA A 1 102 ? 5.18 1.905 11.461 1 74.88 102 ALA A C 1
ATOM 730 O O . ALA A 1 102 ? 4.852 2.654 12.383 1 74.88 102 ALA A O 1
ATOM 731 N N . PRO A 1 103 ? 6.27 1.148 11.641 1 70.31 103 PRO A N 1
ATOM 732 C CA . PRO A 1 103 ? 6.621 0.067 10.711 1 70.31 103 PRO A CA 1
ATOM 733 C C . PRO A 1 103 ? 5.547 -1.017 10.641 1 70.31 103 PRO A C 1
ATOM 735 O O . PRO A 1 103 ? 4.551 -0.957 11.367 1 70.31 103 PRO A O 1
ATOM 738 N N . TYR A 1 104 ? 5.828 -1.827 9.688 1 66.31 104 TYR A N 1
ATOM 739 C CA . TYR A 1 104 ? 4.852 -2.881 9.43 1 66.31 104 TYR A CA 1
ATOM 740 C C . TYR A 1 104 ? 4.953 -3.984 10.477 1 66.31 104 TYR A C 1
ATOM 742 O O . TYR A 1 104 ? 3.996 -4.734 10.688 1 66.31 104 TYR A O 1
ATOM 750 N N . HIS A 1 105 ? 6.23 -4.008 11.086 1 63.59 105 HIS A N 1
ATOM 751 C CA . HIS A 1 105 ? 6.445 -4.977 12.156 1 63.59 105 HIS A CA 1
ATOM 752 C C . HIS A 1 105 ? 6.668 -4.277 13.492 1 63.59 105 HIS A C 1
ATOM 754 O O . HIS A 1 105 ? 7.246 -3.189 13.539 1 63.59 105 HIS A O 1
ATOM 760 N N . GLY A 1 106 ? 6.062 -4.996 14.508 1 69.81 106 GLY A N 1
ATOM 761 C CA . GLY A 1 106 ? 6.289 -4.441 15.828 1 69.81 106 GLY A CA 1
ATOM 762 C C . GLY A 1 106 ? 5.34 -3.311 16.172 1 69.81 106 GLY A C 1
ATOM 763 O O . GLY A 1 106 ? 4.27 -3.186 15.57 1 69.81 106 GLY A O 1
ATOM 764 N N . ALA A 1 107 ? 5.66 -2.625 17.234 1 76.81 107 ALA A N 1
ATOM 765 C CA . ALA A 1 107 ? 4.855 -1.486 17.672 1 76.81 107 ALA A CA 1
ATOM 766 C C . ALA A 1 107 ? 4.926 -0.345 16.672 1 76.81 107 ALA A C 1
ATOM 768 O O . ALA A 1 107 ? 6.016 0.114 16.312 1 76.81 107 ALA A O 1
ATOM 769 N N . PRO A 1 108 ? 3.822 0.046 16.219 1 86.75 108 PRO A N 1
ATOM 770 C CA . PRO A 1 108 ? 3.852 1.075 15.18 1 86.75 108 PRO A CA 1
ATOM 771 C C . PRO A 1 108 ? 4.219 2.453 15.719 1 86.75 108 PRO A C 1
ATOM 773 O O . PRO A 1 108 ? 3.85 2.799 16.844 1 86.75 108 PRO A O 1
ATOM 776 N N . ILE A 1 109 ? 4.965 3.23 14.969 1 92.56 109 ILE A N 1
ATOM 777 C CA . ILE A 1 109 ? 5.23 4.645 15.211 1 92.56 109 ILE A CA 1
ATOM 778 C C . ILE A 1 109 ? 4.105 5.492 14.625 1 92.56 109 ILE A C 1
ATOM 780 O O . ILE A 1 109 ? 3.711 6.504 15.211 1 92.56 109 ILE A O 1
ATOM 784 N N . ILE A 1 110 ? 3.582 5.066 13.461 1 93.75 110 ILE A N 1
ATOM 785 C CA . ILE A 1 110 ? 2.506 5.762 12.773 1 93.75 110 ILE A CA 1
ATOM 786 C C . ILE A 1 110 ? 1.321 4.82 12.57 1 93.75 110 ILE A C 1
ATOM 788 O O . ILE A 1 110 ? 1.499 3.668 12.164 1 93.75 110 ILE A O 1
ATOM 792 N N . ARG A 1 111 ? 0.165 5.289 12.852 1 90.19 111 ARG A N 1
ATOM 793 C CA . ARG A 1 111 ? -1.05 4.508 12.641 1 90.19 111 ARG A CA 1
ATOM 794 C C . ARG A 1 111 ? -2.17 5.379 12.078 1 90.19 111 ARG A C 1
ATOM 796 O O . ARG A 1 111 ? -2.432 6.469 12.594 1 90.19 111 ARG A O 1
ATOM 803 N N . LEU A 1 112 ? -2.762 4.914 10.992 1 89.5 112 LEU A N 1
ATOM 804 C CA . LEU A 1 112 ? -3.951 5.555 10.445 1 89.5 112 LEU A CA 1
ATOM 805 C C . LEU A 1 112 ? -5.219 4.914 10.992 1 89.5 112 LEU A C 1
ATOM 807 O O . LEU A 1 112 ? -5.336 3.688 11.031 1 89.5 112 LEU A O 1
ATOM 811 N N . ASP A 1 113 ? -6.082 5.812 11.602 1 80.06 113 ASP A N 1
ATOM 812 C CA . ASP A 1 113 ? -7.297 5.258 12.195 1 80.06 113 ASP A CA 1
ATOM 813 C C . ASP A 1 113 ? -8.398 5.105 11.148 1 80.06 113 ASP A C 1
ATOM 815 O O . ASP A 1 113 ? -8.945 6.098 10.664 1 80.06 113 ASP A O 1
ATOM 819 N N . GLY A 1 114 ? -8.656 4.168 10.516 1 65.69 114 GLY A N 1
ATOM 820 C CA . GLY A 1 114 ? -9.734 3.779 9.625 1 65.69 114 GLY A CA 1
ATOM 821 C C . GLY A 1 114 ? -10.117 4.867 8.641 1 65.69 114 GLY A C 1
ATOM 822 O O . GLY A 1 114 ? -9.492 5.93 8.602 1 65.69 114 GLY A O 1
ATOM 823 N N . ASP A 1 115 ? -10.898 4.664 7.504 1 58.31 115 ASP A N 1
ATOM 824 C CA . ASP A 1 115 ? -11.391 5.527 6.438 1 58.31 115 ASP A CA 1
ATOM 825 C C . ASP A 1 115 ? -12.695 6.211 6.84 1 58.31 115 ASP A C 1
ATOM 827 O O . ASP A 1 115 ? -13.672 5.543 7.18 1 58.31 115 ASP A O 1
ATOM 831 N N . ASP A 1 116 ? -12.641 7.477 7.406 1 55.56 116 ASP A N 1
ATOM 832 C CA . ASP A 1 116 ? -13.898 8.219 7.438 1 55.56 116 ASP A CA 1
ATOM 833 C C . ASP A 1 116 ? -14.258 8.75 6.051 1 55.56 116 ASP A C 1
ATOM 835 O O . ASP A 1 116 ? -13.586 9.625 5.516 1 55.56 116 ASP A O 1
ATOM 839 N N . ARG A 1 117 ? -15.25 8.141 5.289 1 53 117 ARG A N 1
ATOM 840 C CA . ARG A 1 117 ? -15.602 8.453 3.908 1 53 117 ARG A CA 1
ATOM 841 C C . ARG A 1 117 ? -16.375 9.766 3.828 1 53 117 ARG A C 1
ATOM 843 O O . ARG A 1 117 ? -16.438 10.391 2.77 1 53 117 ARG A O 1
ATOM 850 N N . SER A 1 118 ? -17 10.086 4.918 1 51.78 118 SER A N 1
ATOM 851 C CA . SER A 1 118 ? -18 11.148 4.793 1 51.78 118 SER A CA 1
ATOM 852 C C . SER A 1 118 ? -17.422 12.492 5.227 1 51.78 118 SER A C 1
ATOM 854 O O . SER A 1 118 ? -17.984 13.547 4.91 1 51.78 118 SER A O 1
ATOM 856 N N . GLY A 1 119 ? -16.203 12.5 5.602 1 49.91 119 GLY A N 1
ATOM 857 C CA . GLY A 1 119 ? -15.828 13.742 6.266 1 49.91 119 GLY A CA 1
ATOM 858 C C . GLY A 1 119 ? -16.812 14.164 7.34 1 49.91 119 GLY A C 1
ATOM 859 O O . GLY A 1 119 ? -16.625 15.195 7.992 1 49.91 119 GLY A O 1
ATOM 860 N N . ALA A 1 120 ? -17.984 13.484 7.297 1 51.72 120 ALA A N 1
ATOM 861 C CA . ALA A 1 120 ? -19.094 13.867 8.156 1 51.72 120 ALA A CA 1
ATOM 862 C C . ALA A 1 120 ? -18.844 13.469 9.609 1 51.72 120 ALA A C 1
ATOM 864 O O . ALA A 1 120 ? -19.516 13.938 10.523 1 51.72 120 ALA A O 1
ATOM 865 N N . SER A 1 121 ? -18 12.477 9.609 1 54.44 121 SER A N 1
ATOM 866 C CA . SER A 1 121 ? -17.781 12.203 11.023 1 54.44 121 SER A CA 1
ATOM 867 C C . SER A 1 121 ? -17.219 13.43 11.742 1 54.44 121 SER A C 1
ATOM 869 O O . SER A 1 121 ? -16.375 14.148 11.203 1 54.44 121 SER A O 1
ATOM 871 N N . ALA A 1 122 ? -17.906 13.852 12.727 1 59.31 122 ALA A N 1
ATOM 872 C CA . ALA A 1 122 ? -17.516 14.977 13.562 1 59.31 122 ALA A CA 1
ATOM 873 C C . ALA A 1 122 ? -16.016 14.938 13.867 1 59.31 122 ALA A C 1
ATOM 875 O O . ALA A 1 122 ? -15.398 15.977 14.102 1 59.31 122 ALA A O 1
ATOM 876 N N . ASP A 1 123 ? -15.477 13.852 13.578 1 76.75 123 ASP A N 1
ATOM 877 C CA . ASP A 1 123 ? -14.102 13.789 14.078 1 76.75 123 ASP A CA 1
ATOM 878 C C . ASP A 1 123 ? -13.102 13.719 12.93 1 76.75 123 ASP A C 1
ATOM 880 O O . ASP A 1 123 ? -11.891 13.758 13.156 1 76.75 123 ASP A O 1
ATOM 884 N N . GLY A 1 124 ? -13.5 13.719 11.656 1 85.5 124 GLY A N 1
ATOM 885 C CA . GLY A 1 124 ? -12.578 13.664 10.539 1 85.5 124 GLY A CA 1
ATOM 886 C C . GLY A 1 124 ? -11.719 12.414 10.531 1 85.5 124 GLY A C 1
ATOM 887 O O . GLY A 1 124 ? -12.102 11.391 11.102 1 85.5 124 GLY A O 1
ATOM 888 N N . GLU A 1 125 ? -10.672 12.406 9.758 1 90 125 GLU A N 1
ATOM 889 C CA . GLU A 1 125 ? -9.711 11.305 9.711 1 90 125 GLU A CA 1
ATOM 890 C C . GLU A 1 125 ? -8.508 11.578 10.602 1 90 125 GLU A C 1
ATOM 892 O O . GLU A 1 125 ? -8.023 12.711 10.664 1 90 125 GLU A O 1
ATOM 897 N N . ASN A 1 126 ? -8.078 10.492 11.258 1 92.62 126 ASN A N 1
ATOM 898 C CA . ASN A 1 126 ? -6.996 10.672 12.219 1 92.62 126 ASN A CA 1
ATOM 899 C C . ASN A 1 126 ? -5.82 9.742 11.914 1 92.62 126 ASN A C 1
ATOM 901 O O . ASN A 1 126 ? -6.016 8.617 11.445 1 92.62 126 ASN A O 1
ATOM 905 N N . MET A 1 127 ? -4.707 10.242 12.18 1 94 127 MET A N 1
ATOM 906 C CA . MET A 1 127 ? -3.441 9.516 12.203 1 94 127 MET A CA 1
ATOM 907 C C . MET A 1 127 ? -2.697 9.773 13.516 1 94 127 MET A C 1
ATOM 909 O O . MET A 1 127 ? -2.693 10.898 14.023 1 94 127 MET A O 1
ATOM 913 N N . PHE A 1 128 ? -2.092 8.727 14.031 1 93.06 128 PHE A N 1
ATOM 914 C CA . PHE A 1 128 ? -1.359 8.852 15.281 1 93.06 128 PHE A CA 1
ATOM 915 C C . PHE A 1 128 ? 0.123 8.57 15.078 1 93.06 128 PHE A C 1
ATOM 917 O O . PHE A 1 128 ? 0.485 7.609 14.391 1 93.06 128 PHE A O 1
ATOM 924 N N . ILE A 1 129 ? 0.893 9.43 15.656 1 95.75 129 ILE A N 1
ATOM 925 C CA . ILE A 1 129 ? 2.342 9.281 15.602 1 95.75 129 ILE A CA 1
ATOM 926 C C . ILE A 1 129 ? 2.912 9.195 17.016 1 95.75 129 ILE A C 1
ATOM 928 O O . ILE A 1 129 ? 2.699 10.094 17.828 1 95.75 129 ILE A O 1
ATOM 932 N N . ASP A 1 130 ? 3.648 8.211 17.328 1 94.56 130 ASP A N 1
ATOM 933 C CA . ASP A 1 130 ? 4.281 8.023 18.625 1 94.56 130 ASP A CA 1
ATOM 934 C C . ASP A 1 130 ? 5.598 8.797 18.719 1 94.56 130 ASP A C 1
ATOM 936 O O . ASP A 1 130 ? 6.645 8.297 18.297 1 94.56 130 ASP A O 1
ATOM 940 N N . LEU A 1 131 ? 5.598 9.945 19.359 1 95.62 131 LEU A N 1
ATOM 941 C CA . LEU A 1 131 ? 6.766 10.812 19.406 1 95.62 131 LEU A CA 1
ATOM 942 C C . LEU A 1 131 ? 7.707 10.391 20.531 1 95.62 131 LEU A C 1
ATOM 944 O O . LEU A 1 131 ? 8.805 10.938 20.672 1 95.62 131 LEU A O 1
ATOM 948 N N . SER A 1 132 ? 7.297 9.414 21.359 1 93.62 132 SER A N 1
ATOM 949 C CA . SER A 1 132 ? 8.266 8.836 22.297 1 93.62 132 SER A CA 1
ATOM 950 C C . SER A 1 132 ? 9.406 8.148 21.547 1 93.62 132 SER A C 1
ATOM 952 O O . SER A 1 132 ? 10.469 7.906 22.125 1 93.62 132 SER A O 1
ATOM 954 N N . ARG A 1 133 ? 9.141 7.902 20.281 1 94 133 ARG A N 1
ATOM 955 C CA . ARG A 1 133 ? 10.148 7.281 19.422 1 94 133 ARG A CA 1
ATOM 956 C C . ARG A 1 133 ? 10.664 8.266 18.375 1 94 133 ARG A C 1
ATOM 958 O O . ARG A 1 133 ? 11.008 7.867 17.266 1 94 133 ARG A O 1
ATOM 965 N N . VAL A 1 134 ? 10.758 9.484 18.734 1 94.94 134 VAL A N 1
ATOM 966 C CA . VAL A 1 134 ? 11.102 10.57 17.828 1 94.94 134 VAL A CA 1
ATOM 967 C C . VAL A 1 134 ? 12.5 10.344 17.25 1 94.94 134 VAL A C 1
ATOM 969 O O . VAL A 1 134 ? 12.766 10.703 16.109 1 94.94 134 VAL A O 1
ATOM 972 N N . ASN A 1 135 ? 13.383 9.734 17.953 1 95.31 135 ASN A N 1
ATOM 973 C CA . ASN A 1 135 ? 14.75 9.508 17.5 1 95.31 135 ASN A CA 1
ATOM 974 C C . ASN A 1 135 ? 14.797 8.531 16.312 1 95.31 135 ASN A C 1
ATOM 976 O O . ASN A 1 135 ? 15.797 8.477 15.602 1 95.31 135 ASN A O 1
ATOM 980 N N . GLU A 1 136 ? 13.766 7.789 16.094 1 95.06 136 GLU A N 1
ATOM 981 C CA . GLU A 1 136 ? 13.703 6.844 14.984 1 95.06 136 GLU A CA 1
ATOM 982 C C . GLU A 1 136 ? 13.117 7.492 13.734 1 95.06 136 GLU A C 1
ATOM 984 O O . GLU A 1 136 ? 13.148 6.906 12.648 1 95.06 136 GLU A O 1
ATOM 989 N N . ILE A 1 137 ? 12.664 8.648 13.875 1 96.12 137 ILE A N 1
ATOM 990 C CA . ILE A 1 137 ? 11.992 9.32 12.773 1 96.12 137 ILE A CA 1
ATOM 991 C C . ILE A 1 137 ? 12.984 10.219 12.039 1 96.12 137 ILE A C 1
ATOM 993 O O . ILE A 1 137 ? 13.602 11.094 12.641 1 96.12 137 ILE A O 1
ATOM 997 N N . ARG A 1 138 ? 13.102 9.977 10.789 1 97.75 138 ARG A N 1
ATOM 998 C CA . ARG A 1 138 ? 13.844 10.922 9.961 1 97.75 138 ARG A CA 1
ATOM 999 C C . ARG A 1 138 ? 12.93 12.008 9.406 1 97.75 138 ARG A C 1
ATOM 1001 O O . ARG A 1 138 ? 13.203 13.195 9.57 1 97.75 138 ARG A O 1
ATOM 1008 N N . ARG A 1 139 ? 11.867 11.562 8.758 1 98.19 139 ARG A N 1
ATOM 1009 C CA . ARG A 1 139 ? 10.898 12.523 8.242 1 98.19 139 ARG A CA 1
ATOM 1010 C C . ARG A 1 139 ? 9.562 11.844 7.93 1 98.19 139 ARG A C 1
ATOM 1012 O O . ARG A 1 139 ? 9.516 10.641 7.676 1 98.19 139 ARG A O 1
ATOM 1019 N N . ILE A 1 140 ? 8.539 12.609 8.016 1 98.19 140 ILE A N 1
ATOM 1020 C CA . ILE A 1 140 ? 7.172 12.227 7.691 1 98.19 140 ILE A CA 1
ATOM 1021 C C . ILE A 1 140 ? 6.5 13.336 6.883 1 98.19 140 ILE A C 1
ATOM 1023 O O . ILE A 1 140 ? 6.465 14.492 7.309 1 98.19 140 ILE A O 1
ATOM 1027 N N . LEU A 1 141 ? 6.031 12.992 5.707 1 98.62 141 LEU A N 1
ATOM 1028 C CA . LEU A 1 141 ? 5.281 13.938 4.895 1 98.62 141 LEU A CA 1
ATOM 1029 C C . LEU A 1 141 ? 3.789 13.625 4.934 1 98.62 141 LEU A C 1
ATOM 1031 O O . LEU A 1 141 ? 3.334 12.664 4.312 1 98.62 141 LEU A O 1
ATOM 1035 N N . VAL A 1 142 ? 3.068 14.461 5.648 1 98.5 142 VAL A N 1
ATOM 1036 C CA . VAL A 1 142 ? 1.616 14.328 5.719 1 98.5 142 VAL A CA 1
ATOM 1037 C C . VAL A 1 142 ? 0.982 14.906 4.457 1 98.5 142 VAL A C 1
ATOM 1039 O O . VAL A 1 142 ? 1.332 16.016 4.023 1 98.5 142 VAL A O 1
ATOM 1042 N N . PHE A 1 143 ? 0.068 14.102 3.912 1 97.19 143 PHE A N 1
ATOM 1043 C CA . PHE A 1 143 ? -0.622 14.594 2.727 1 97.19 143 PHE A CA 1
ATOM 1044 C C . PHE A 1 143 ? -2.064 14.102 2.691 1 97.19 143 PHE A C 1
ATOM 1046 O O . PHE A 1 143 ? -2.453 13.25 3.498 1 97.19 143 PHE A O 1
ATOM 1053 N N . ALA A 1 144 ? -2.828 14.727 1.823 1 93.88 144 ALA A N 1
ATOM 1054 C CA . ALA A 1 144 ? -4.199 14.312 1.534 1 93.88 144 ALA A CA 1
ATOM 1055 C C . ALA A 1 144 ? -4.418 14.141 0.034 1 93.88 144 ALA A C 1
ATOM 1057 O O . ALA A 1 144 ? -3.725 14.758 -0.776 1 93.88 144 ALA A O 1
ATOM 1058 N N . TYR A 1 145 ? -5.309 13.297 -0.307 1 90.56 145 TYR A N 1
ATOM 1059 C CA . TYR A 1 145 ? -5.68 13.117 -1.707 1 90.56 145 TYR A CA 1
ATOM 1060 C C . TYR A 1 145 ? -7.176 12.875 -1.85 1 90.56 145 TYR A C 1
ATOM 1062 O O . TYR A 1 145 ? -7.828 12.406 -0.912 1 90.56 145 TYR A O 1
ATOM 1070 N N . ILE A 1 146 ? -7.613 13.227 -2.98 1 84.75 146 ILE A N 1
ATOM 1071 C CA . ILE A 1 146 ? -9.031 13.062 -3.285 1 84.75 146 ILE A CA 1
ATOM 1072 C C . ILE A 1 146 ? -9.289 11.641 -3.785 1 84.75 146 ILE A C 1
ATOM 1074 O O . ILE A 1 146 ? -8.766 11.242 -4.828 1 84.75 146 ILE A O 1
ATOM 1078 N N . TYR A 1 147 ? -10.094 10.938 -3.068 1 73.56 147 TYR A N 1
ATOM 1079 C CA . TYR A 1 147 ? -10.438 9.555 -3.406 1 73.56 147 TYR A CA 1
ATOM 1080 C C . TYR A 1 147 ? -11.625 9.516 -4.359 1 73.56 147 TYR A C 1
ATOM 1082 O O . TYR A 1 147 ? -11.609 8.781 -5.352 1 73.56 147 TYR A O 1
ATOM 1090 N N . GLU A 1 148 ? -12.578 10.211 -4.016 1 72.62 148 GLU A N 1
ATOM 1091 C CA . GLU A 1 148 ? -13.797 10.281 -4.82 1 72.62 148 GLU A CA 1
ATOM 1092 C C . GLU A 1 148 ? -14.242 11.727 -5.023 1 72.62 148 GLU A C 1
ATOM 1094 O O . GLU A 1 148 ? -14.117 12.555 -4.121 1 72.62 148 GLU A O 1
ATOM 1099 N N . GLY A 1 149 ? -14.82 11.875 -6.262 1 72.31 149 GLY A N 1
ATOM 1100 C CA . GLY A 1 149 ? -15.359 13.188 -6.59 1 72.31 149 GLY A CA 1
ATOM 1101 C C . GLY A 1 149 ? -14.391 14.062 -7.363 1 72.31 149 GLY A C 1
ATOM 1102 O O . GLY A 1 149 ? -13.219 13.703 -7.523 1 72.31 149 GLY A O 1
ATOM 1103 N N . VAL A 1 150 ? -14.875 15.156 -7.832 1 68.38 150 VAL A N 1
ATOM 1104 C CA . VAL A 1 150 ? -14.086 16.109 -8.602 1 68.38 150 VAL A CA 1
ATOM 1105 C C . VAL A 1 150 ? -13.219 16.938 -7.664 1 68.38 150 VAL A C 1
ATOM 1107 O O . VAL A 1 150 ? -13.695 17.438 -6.641 1 68.38 150 VAL A O 1
ATOM 1110 N N . PRO A 1 151 ? -11.969 16.906 -8.164 1 70.69 151 PRO A N 1
ATOM 1111 C CA . PRO A 1 151 ? -11.094 17.734 -7.324 1 70.69 151 PRO A CA 1
ATOM 1112 C C . PRO A 1 151 ? -11.609 19.156 -7.164 1 70.69 151 PRO A C 1
ATOM 1114 O O . PRO A 1 151 ? -11.82 19.859 -8.164 1 70.69 151 PRO A O 1
ATOM 1117 N N . ASN A 1 152 ? -11.977 19.516 -5.98 1 80.56 152 ASN A N 1
ATOM 1118 C CA . ASN A 1 152 ? -12.367 20.875 -5.598 1 80.56 152 ASN A CA 1
ATOM 1119 C C . ASN A 1 152 ? -11.922 21.203 -4.176 1 80.56 152 ASN A C 1
ATOM 1121 O O . ASN A 1 152 ? -12.742 21.234 -3.256 1 80.56 152 ASN A O 1
ATOM 1125 N N . TRP A 1 153 ? -10.672 21.547 -4.062 1 85.44 153 TRP A N 1
ATOM 1126 C CA . TRP A 1 153 ? -10.078 21.828 -2.758 1 85.44 153 TRP A CA 1
ATOM 1127 C C . TRP A 1 153 ? -10.688 23.078 -2.129 1 85.44 153 TRP A C 1
ATOM 1129 O O . TRP A 1 153 ? -10.875 23.141 -0.91 1 85.44 153 TRP A O 1
ATOM 1139 N N . ALA A 1 154 ? -10.953 23.984 -2.953 1 82.5 154 ALA A N 1
ATOM 1140 C CA . ALA A 1 154 ? -11.492 25.25 -2.449 1 82.5 154 ALA A CA 1
ATOM 1141 C C . ALA A 1 154 ? -12.805 25.031 -1.699 1 82.5 154 ALA A C 1
ATOM 1143 O O . ALA A 1 154 ? -13.008 25.594 -0.621 1 82.5 154 ALA A O 1
ATOM 1144 N N . SER A 1 155 ? -13.602 24.172 -2.246 1 81.62 155 SER A N 1
ATOM 1145 C CA . SER A 1 155 ? -14.914 23.938 -1.642 1 81.62 155 SER A CA 1
ATOM 1146 C C . SER A 1 155 ? -14.797 23.031 -0.411 1 81.62 155 SER A C 1
ATOM 1148 O O . SER A 1 155 ? -15.633 23.109 0.491 1 81.62 155 SER A O 1
ATOM 1150 N N . ALA A 1 156 ? -13.781 22.266 -0.378 1 84.56 156 ALA A N 1
ATOM 1151 C CA . ALA A 1 156 ? -13.633 21.328 0.726 1 84.56 156 ALA A CA 1
ATOM 1152 C C . ALA A 1 156 ? -13.203 22.047 2.002 1 84.56 156 ALA A C 1
ATOM 1154 O O . ALA A 1 156 ? -13.484 21.578 3.109 1 84.56 156 ALA A O 1
ATOM 1155 N N . ASP A 1 157 ? -12.531 23.141 1.901 1 88.12 157 ASP A N 1
ATOM 1156 C CA . ASP A 1 157 ? -12.055 23.906 3.055 1 88.12 157 ASP A CA 1
ATOM 1157 C C . ASP A 1 157 ? -11.367 23 4.07 1 88.12 157 ASP A C 1
ATOM 1159 O O . ASP A 1 157 ? -11.719 23 5.25 1 88.12 157 ASP A O 1
ATOM 1163 N N . GLY A 1 158 ? -10.406 22.312 3.625 1 91.94 158 GLY A N 1
ATOM 1164 C CA . GLY A 1 158 ? -9.742 21.328 4.465 1 91.94 158 GLY A CA 1
ATOM 1165 C C . GLY A 1 158 ? -8.789 21.953 5.473 1 91.94 158 GLY A C 1
ATOM 1166 O O . GLY A 1 158 ? -8.156 22.969 5.188 1 91.94 158 GLY A O 1
ATOM 1167 N N . VAL A 1 159 ? -8.734 21.281 6.625 1 95.19 159 VAL A N 1
ATOM 1168 C CA . VAL A 1 159 ? -7.828 21.703 7.684 1 95.19 159 VAL A CA 1
ATOM 1169 C C . VAL A 1 159 ? -7.164 20.484 8.312 1 95.19 159 VAL A C 1
ATOM 1171 O O . VAL A 1 159 ? -7.832 19.484 8.609 1 95.19 159 VAL A O 1
ATOM 1174 N N . VAL A 1 160 ? -5.84 20.594 8.422 1 96.75 160 VAL A N 1
ATOM 1175 C CA . VAL A 1 160 ? -5.117 19.594 9.188 1 96.75 160 VAL A CA 1
ATOM 1176 C C . VAL A 1 160 ? -4.609 20.203 10.492 1 96.75 160 VAL A C 1
ATOM 1178 O O . VAL A 1 160 ? -3.998 21.266 10.484 1 96.75 160 VAL A O 1
ATOM 1181 N N . THR A 1 161 ? -4.914 19.516 11.562 1 96.94 161 THR A N 1
ATOM 1182 C CA . THR A 1 161 ? -4.457 19.953 12.867 1 96.94 161 THR A CA 1
ATOM 1183 C C . THR A 1 161 ? -3.617 18.875 13.547 1 96.94 161 THR A C 1
ATOM 1185 O O . THR A 1 161 ? -3.996 17.703 13.555 1 96.94 161 THR A O 1
ATOM 1188 N N . LEU A 1 162 ? -2.482 19.281 14.023 1 97.12 162 LEU A N 1
ATOM 1189 C CA . LEU A 1 162 ? -1.65 18.422 14.852 1 97.12 162 LEU A CA 1
ATOM 1190 C C . LEU A 1 162 ? -1.873 18.703 16.328 1 97.12 162 LEU A C 1
ATOM 1192 O O . LEU A 1 162 ? -1.853 19.859 16.766 1 97.12 162 LEU A O 1
ATOM 1196 N N . TYR A 1 163 ? -2.117 17.641 17.094 1 95.5 163 TYR A N 1
ATOM 1197 C CA . TYR A 1 163 ? -2.318 17.703 18.531 1 95.5 163 TYR A CA 1
ATOM 1198 C C . TYR A 1 163 ? -1.196 16.969 19.266 1 95.5 163 TYR A C 1
ATOM 1200 O O . TYR A 1 163 ? -1.339 15.805 19.625 1 95.5 163 TYR A O 1
ATOM 1208 N N . PRO A 1 164 ? -0.111 17.703 19.578 1 94.69 164 PRO A N 1
ATOM 1209 C CA . PRO A 1 164 ? 0.902 17.062 20.422 1 94.69 164 PRO A CA 1
ATOM 1210 C C . PRO A 1 164 ? 0.385 16.734 21.812 1 94.69 164 PRO A C 1
ATOM 1212 O O . PRO A 1 164 ? -0.638 17.266 22.25 1 94.69 164 PRO A O 1
ATOM 1215 N N . ALA A 1 165 ? 1.112 15.781 22.438 1 90.94 165 ALA A N 1
ATOM 1216 C CA . ALA A 1 165 ? 0.722 15.414 23.797 1 90.94 165 ALA A CA 1
ATOM 1217 C C . ALA A 1 165 ? 0.843 16.609 24.734 1 90.94 165 ALA A C 1
ATOM 1219 O O . ALA A 1 165 ? 0.081 16.719 25.703 1 90.94 165 ALA A O 1
ATOM 1220 N N . ALA A 1 166 ? 1.757 17.469 24.484 1 89.75 166 ALA A N 1
ATOM 1221 C CA . ALA A 1 166 ? 1.966 18.703 25.219 1 89.75 166 ALA A CA 1
ATOM 1222 C C . ALA A 1 166 ? 2.303 19.859 24.281 1 89.75 166 ALA A C 1
ATOM 1224 O O . ALA A 1 166 ? 2.951 19.656 23.25 1 89.75 166 ALA A O 1
ATOM 1225 N N . GLY A 1 167 ? 1.861 21.062 24.656 1 88.5 167 GLY A N 1
ATOM 1226 C CA . GLY A 1 167 ? 2.117 22.219 23.812 1 88.5 167 GLY A CA 1
ATOM 1227 C C . GLY A 1 167 ? 0.927 22.609 22.953 1 88.5 167 GLY A C 1
ATOM 1228 O O . GLY A 1 167 ? -0.138 22 23.047 1 88.5 167 GLY A O 1
ATOM 1229 N N . PRO A 1 168 ? 1.105 23.625 22.188 1 92.38 168 PRO A N 1
ATOM 1230 C CA . PRO A 1 168 ? -0.015 24.125 21.391 1 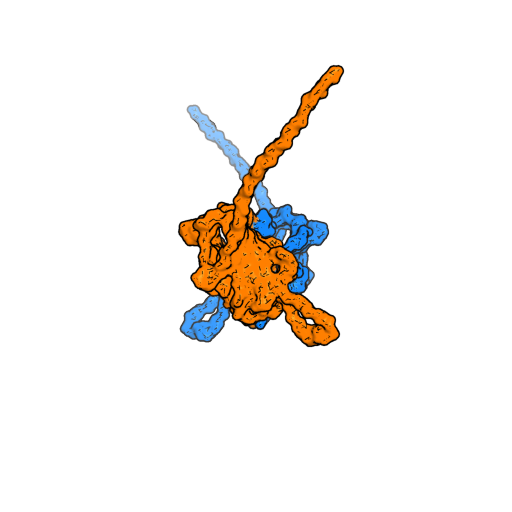92.38 168 PRO A CA 1
ATOM 1231 C C . PRO A 1 168 ? -0.375 23.203 20.234 1 92.38 168 PRO A C 1
ATOM 1233 O O . PRO A 1 168 ? 0.477 22.453 19.75 1 92.38 168 PRO A O 1
ATOM 1236 N N . GLN A 1 169 ? -1.626 23.297 19.859 1 96 169 GLN A N 1
ATOM 1237 C CA . GLN A 1 169 ? -2.029 22.703 18.594 1 96 169 GLN A CA 1
ATOM 1238 C C . GLN A 1 169 ? -1.431 23.453 17.406 1 96 169 GLN A C 1
ATOM 1240 O O . GLN A 1 169 ? -1.22 24.656 17.469 1 96 169 GLN A O 1
ATOM 1245 N N . ILE A 1 170 ? -1.137 22.688 16.375 1 96.94 170 ILE A N 1
ATOM 1246 C CA . ILE A 1 170 ? -0.606 23.281 15.148 1 96.94 170 ILE A CA 1
ATOM 1247 C C . ILE A 1 170 ? -1.607 23.094 14.008 1 96.94 170 ILE A C 1
ATOM 1249 O O . ILE A 1 170 ? -1.979 21.969 13.68 1 96.94 170 ILE A O 1
ATOM 1253 N N . GLU A 1 171 ? -2.008 24.188 13.469 1 97.75 171 GLU A N 1
ATOM 1254 C CA . GLU A 1 171 ? -3.018 24.141 12.414 1 97.75 171 GLU A CA 1
ATOM 1255 C C . GLU A 1 171 ? -2.42 24.516 11.062 1 97.75 171 GLU A C 1
ATOM 1257 O O . GLU A 1 171 ? -1.636 25.469 10.953 1 97.75 171 GLU A O 1
ATOM 1262 N N . VAL A 1 172 ? -2.709 23.75 10.055 1 97.31 172 VAL A N 1
ATOM 1263 C CA . VAL A 1 172 ? -2.377 24.031 8.664 1 97.31 172 VAL A CA 1
ATOM 1264 C C . VAL A 1 172 ? -3.646 24 7.816 1 97.31 172 VAL A C 1
ATOM 1266 O O . VAL A 1 172 ? -4.305 22.953 7.707 1 97.31 172 VAL A O 1
ATOM 1269 N N . ARG A 1 173 ? -3.957 25.078 7.145 1 95.81 173 ARG A N 1
ATOM 1270 C CA . ARG A 1 173 ? -5.152 25.172 6.316 1 95.81 173 ARG A CA 1
ATOM 1271 C C . ARG A 1 173 ? -4.824 24.922 4.848 1 95.81 173 ARG A C 1
ATOM 1273 O O . ARG A 1 173 ? -3.797 25.391 4.348 1 95.81 173 ARG A O 1
ATOM 1280 N N . LEU A 1 174 ? -5.695 24.172 4.23 1 93.5 174 LEU A N 1
ATOM 1281 C CA . LEU A 1 174 ? -5.555 23.906 2.801 1 93.5 174 LEU A CA 1
ATOM 1282 C C . LEU A 1 174 ? -6.227 25.016 1.979 1 93.5 174 LEU A C 1
ATOM 1284 O O . LEU A 1 174 ? -7.203 24.75 1.27 1 93.5 174 LEU A O 1
ATOM 1288 N N . ASP A 1 175 ? -5.699 26.125 2.012 1 87 175 ASP A N 1
ATOM 1289 C CA . ASP A 1 175 ? -6.383 27.328 1.554 1 87 175 ASP A CA 1
ATOM 1290 C C . ASP A 1 175 ? -5.938 27.719 0.146 1 87 175 ASP A C 1
ATOM 1292 O O . ASP A 1 175 ? -6.406 28.703 -0.411 1 87 175 ASP A O 1
ATOM 1296 N N . GLU A 1 176 ? -5.094 27.016 -0.444 1 81.25 176 GLU A N 1
ATOM 1297 C CA . GLU A 1 176 ? -4.785 27.203 -1.859 1 81.25 176 GLU A CA 1
ATOM 1298 C C . GLU A 1 176 ? -5.457 26.141 -2.713 1 81.25 176 GLU A C 1
ATOM 1300 O O . GLU A 1 176 ? -6.129 25.25 -2.188 1 81.25 176 GLU A O 1
ATOM 1305 N N . SER A 1 177 ? -5.648 26.406 -3.934 1 75.69 177 SER A N 1
ATOM 1306 C CA . SER A 1 177 ? -6.312 25.375 -4.711 1 75.69 177 SER A CA 1
ATOM 1307 C C . SER A 1 177 ? -5.738 25.281 -6.121 1 75.69 177 SER A C 1
ATOM 1309 O O . SER A 1 177 ? -5.297 26.281 -6.68 1 75.69 177 SER A O 1
ATOM 1311 N N . ASP A 1 178 ? -5.555 24.172 -6.434 1 82.81 178 ASP A N 1
ATOM 1312 C CA . ASP A 1 178 ? -5.363 23.75 -7.82 1 82.81 178 ASP A CA 1
ATOM 1313 C C . ASP A 1 178 ? -6.367 22.672 -8.203 1 82.81 178 ASP A C 1
ATOM 1315 O O . ASP A 1 178 ? -6.215 21.5 -7.824 1 82.81 178 ASP A O 1
ATOM 1319 N N . PRO A 1 179 ? -7.348 23.109 -8.938 1 79.62 179 PRO A N 1
ATOM 1320 C CA . PRO A 1 179 ? -8.438 22.156 -9.227 1 79.62 179 PRO A CA 1
ATOM 1321 C C . PRO A 1 179 ? -7.965 20.938 -10.016 1 79.62 179 PRO A C 1
ATOM 1323 O O . PRO A 1 179 ? -8.695 19.953 -10.109 1 79.62 179 PRO A O 1
ATOM 1326 N N . SER A 1 180 ? -6.809 21.062 -10.516 1 83.69 180 SER A N 1
ATOM 1327 C CA . SER A 1 180 ? -6.324 19.953 -11.328 1 83.69 180 SER A CA 1
ATOM 1328 C C . SER A 1 180 ? -5.457 19 -10.508 1 83.69 180 SER A C 1
ATOM 1330 O O . SER A 1 180 ? -5.016 17.969 -11.008 1 83.69 180 SER A O 1
ATOM 1332 N N . ALA A 1 181 ? -5.266 19.297 -9.305 1 90.44 181 ALA A N 1
ATOM 1333 C CA . ALA A 1 181 ? -4.371 18.5 -8.477 1 90.44 181 ALA A CA 1
ATOM 1334 C C . ALA A 1 181 ? -5.164 17.594 -7.527 1 90.44 181 ALA A C 1
ATOM 1336 O O . ALA A 1 181 ? -5.859 18.094 -6.633 1 90.44 181 ALA A O 1
ATOM 1337 N N . PRO A 1 182 ? -5.016 16.344 -7.641 1 90.38 182 PRO A N 1
ATOM 1338 C CA . PRO A 1 182 ? -5.758 15.445 -6.75 1 90.38 182 PRO A CA 1
ATOM 1339 C C . PRO A 1 182 ? -5.062 15.242 -5.406 1 90.38 182 PRO A C 1
ATOM 1341 O O . PRO A 1 182 ? -5.648 14.664 -4.484 1 90.38 182 PRO A O 1
ATOM 1344 N N . THR A 1 183 ? -3.805 15.688 -5.293 1 93.5 183 THR A N 1
ATOM 1345 C CA . THR A 1 183 ? -3.014 15.445 -4.094 1 93.5 183 THR A CA 1
ATOM 1346 C C . THR A 1 183 ? -2.469 16.766 -3.533 1 93.5 183 THR A C 1
ATOM 1348 O O . THR A 1 183 ? -2.066 17.641 -4.289 1 93.5 183 THR A O 1
ATOM 1351 N N . CYS A 1 184 ? -2.492 16.875 -2.195 1 96.06 184 CYS A N 1
ATOM 1352 C CA . CYS A 1 184 ? -1.923 18.031 -1.527 1 96.06 184 CYS A CA 1
ATOM 1353 C C . CYS A 1 184 ? -0.95 17.609 -0.432 1 96.06 184 CYS A C 1
ATOM 1355 O O . CYS A 1 184 ? -1.343 16.969 0.538 1 96.06 184 CYS A O 1
ATOM 1357 N N . ALA A 1 185 ? 0.366 17.922 -0.681 1 97.94 185 ALA A N 1
ATOM 1358 C CA . ALA A 1 185 ? 1.309 17.828 0.431 1 97.94 185 ALA A CA 1
ATOM 1359 C C . ALA A 1 185 ? 1.032 18.906 1.475 1 97.94 185 ALA A C 1
ATOM 1361 O O . ALA A 1 185 ? 0.994 20.094 1.152 1 97.94 185 ALA A O 1
ATOM 1362 N N . ILE A 1 186 ? 0.909 18.516 2.732 1 98.12 186 ILE A N 1
ATOM 1363 C CA . ILE A 1 186 ? 0.354 19.453 3.701 1 98.12 186 ILE A CA 1
ATOM 1364 C C . ILE A 1 186 ? 1.448 19.906 4.668 1 98.12 186 ILE A C 1
ATOM 1366 O O . ILE A 1 186 ? 1.676 21.109 4.84 1 98.12 186 ILE A O 1
ATOM 1370 N N . ALA A 1 187 ? 2.111 18.953 5.285 1 98.69 187 ALA A N 1
ATOM 1371 C CA . ALA A 1 187 ? 3.111 19.266 6.301 1 98.69 187 ALA A CA 1
ATOM 1372 C C . ALA A 1 187 ? 4.238 18.234 6.305 1 98.69 187 ALA A C 1
ATOM 1374 O O . ALA A 1 187 ? 3.996 17.047 6.168 1 98.69 187 ALA A O 1
ATOM 1375 N N . MET A 1 188 ? 5.426 18.797 6.434 1 98.75 188 MET A N 1
ATOM 1376 C CA . MET A 1 188 ? 6.609 17.953 6.602 1 98.75 188 MET A CA 1
ATOM 1377 C C . MET A 1 188 ? 7.09 17.969 8.047 1 98.75 188 MET A C 1
ATOM 1379 O O . MET A 1 188 ? 7.32 19.047 8.617 1 98.75 188 MET A O 1
ATOM 1383 N N . LEU A 1 189 ? 7.074 16.844 8.711 1 98.38 189 LEU A N 1
ATOM 1384 C CA . LEU A 1 189 ? 7.781 16.656 9.969 1 98.38 189 LEU A CA 1
ATOM 1385 C C . LEU A 1 189 ? 9.188 16.125 9.727 1 98.38 189 LEU A C 1
ATOM 1387 O O . LEU A 1 189 ? 9.352 15.023 9.195 1 98.38 189 LEU A O 1
ATOM 1391 N N . GLU A 1 190 ? 10.164 16.859 10.125 1 98.19 190 GLU A N 1
ATOM 1392 C CA . GLU A 1 190 ? 11.539 16.453 9.859 1 98.19 190 GLU A CA 1
ATOM 1393 C C . GLU A 1 190 ? 12.391 16.547 11.117 1 98.19 190 GLU A C 1
ATOM 1395 O O . GLU A 1 190 ? 12.328 17.547 11.852 1 98.19 190 GLU A O 1
ATOM 1400 N N . ASN A 1 191 ? 13.117 15.539 11.359 1 97.44 191 ASN A N 1
ATOM 1401 C CA . ASN A 1 191 ? 14.102 15.547 12.43 1 97.44 191 ASN A CA 1
ATOM 1402 C C . ASN A 1 191 ? 15.43 16.141 11.961 1 97.44 191 ASN A C 1
ATOM 1404 O O . ASN A 1 191 ? 16.156 15.508 11.203 1 97.44 191 ASN A O 1
ATOM 1408 N N . ARG A 1 192 ? 15.727 17.344 12.43 1 95.69 192 ARG A N 1
ATOM 1409 C CA . ARG A 1 192 ? 16.953 18.078 12.086 1 95.69 192 ARG A CA 1
ATOM 1410 C C . ARG A 1 192 ? 17.938 18.062 13.242 1 95.69 192 ARG A C 1
ATOM 1412 O O . ARG A 1 192 ? 17.875 18.938 14.117 1 95.69 192 ARG A O 1
ATOM 1419 N N . GLY A 1 193 ? 18.859 17.125 13.203 1 91.75 193 GLY A N 1
ATOM 1420 C CA . GLY A 1 193 ? 19.859 17.078 14.258 1 91.75 193 GLY A CA 1
ATOM 1421 C C . GLY A 1 193 ? 19.25 16.922 15.641 1 91.75 193 GLY A C 1
ATOM 1422 O O . GLY A 1 193 ? 19.672 17.578 16.594 1 91.75 193 GLY A O 1
ATOM 1423 N N . GLY A 1 194 ? 18.172 16.219 15.734 1 91.12 194 GLY A N 1
ATOM 1424 C CA . GLY A 1 194 ? 17.547 15.984 17.031 1 91.12 194 GLY A CA 1
ATOM 1425 C C . GLY A 1 194 ? 16.359 16.875 17.297 1 91.12 194 GLY A C 1
ATOM 1426 O O . GLY A 1 194 ? 15.641 16.688 18.281 1 91.12 194 GLY A O 1
ATOM 1427 N N . GLU A 1 195 ? 16.188 17.797 16.453 1 94.81 195 GLU A N 1
ATOM 1428 C CA . GLU A 1 195 ? 15.062 18.719 16.562 1 94.81 195 GLU A CA 1
ATOM 1429 C C . GLU A 1 195 ? 13.984 18.375 15.523 1 94.81 195 GLU A C 1
ATOM 1431 O O . GLU A 1 195 ? 14.242 18.438 14.32 1 94.81 195 GLU A O 1
ATOM 1436 N N . LEU A 1 196 ? 12.781 18.047 16.078 1 97.06 196 LEU A N 1
ATOM 1437 C CA . LEU A 1 196 ? 11.68 17.766 15.164 1 97.06 196 LEU A CA 1
ATOM 1438 C C . LEU A 1 196 ? 10.953 19.062 14.789 1 97.06 196 LEU A C 1
ATOM 1440 O O . LEU A 1 196 ? 10.406 19.734 15.656 1 97.06 196 LEU A O 1
ATOM 1444 N N . VAL A 1 197 ? 10.914 19.359 13.508 1 97.94 197 VAL A N 1
ATOM 1445 C CA . VAL A 1 197 ? 10.328 20.594 13.016 1 97.94 197 VAL A CA 1
ATOM 1446 C C . VAL A 1 197 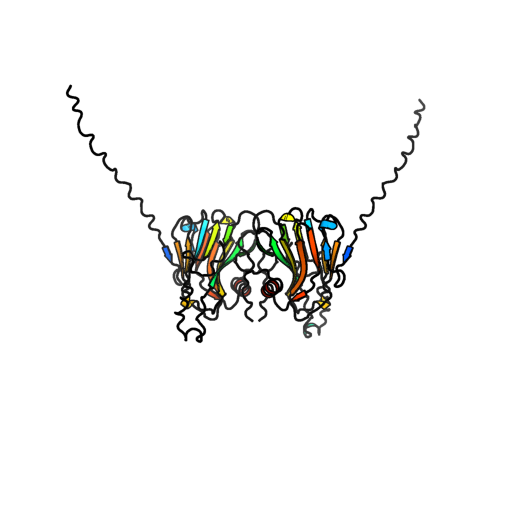? 9.148 20.281 12.102 1 97.94 197 VAL A C 1
ATOM 1448 O O . VAL A 1 197 ? 9.219 19.375 11.273 1 97.94 197 VAL A O 1
ATOM 1451 N N . VAL A 1 198 ? 8.047 20.984 12.289 1 98.25 198 VAL A N 1
ATOM 1452 C CA . VAL A 1 198 ? 6.902 20.922 11.383 1 98.25 198 VAL A CA 1
ATOM 1453 C C . VAL A 1 198 ? 6.965 22.078 10.391 1 98.25 198 VAL A C 1
ATOM 1455 O O . VAL A 1 198 ? 7.059 23.234 10.789 1 98.25 198 VAL A O 1
ATOM 1458 N N . GLN A 1 199 ? 7.008 21.734 9.172 1 98.38 199 GLN A N 1
ATOM 1459 C CA . GLN A 1 199 ? 7.031 22.703 8.086 1 98.38 199 GLN A CA 1
ATOM 1460 C C . GLN A 1 199 ? 5.746 22.656 7.266 1 98.38 199 GLN A C 1
ATOM 1462 O O . GLN A 1 199 ? 5.344 21.578 6.805 1 98.38 199 GLN A O 1
ATOM 1467 N N . ARG A 1 200 ? 5.098 23.797 7.195 1 98.31 200 ARG A N 1
ATOM 1468 C CA . ARG A 1 200 ? 3.955 23.922 6.297 1 98.31 200 ARG A CA 1
ATOM 1469 C C . ARG A 1 200 ? 4.383 23.75 4.84 1 98.31 200 ARG A C 1
ATOM 1471 O O . ARG A 1 200 ? 5.312 24.422 4.379 1 98.31 200 ARG A O 1
ATOM 1478 N N . GLU A 1 201 ? 3.742 22.875 4.148 1 97.75 201 GLU A N 1
ATOM 1479 C CA . GLU A 1 201 ? 3.979 22.703 2.719 1 97.75 201 GLU A CA 1
ATOM 1480 C C . GLU A 1 201 ? 2.822 23.266 1.898 1 97.75 201 GLU A C 1
ATOM 1482 O O . GLU A 1 201 ? 2.994 24.234 1.161 1 97.75 201 GLU A O 1
ATOM 1487 N N . VAL A 1 202 ? 1.669 22.781 2.021 1 96.94 202 VAL A N 1
ATOM 1488 C CA . VAL A 1 202 ? 0.464 23.078 1.256 1 96.94 202 VAL A CA 1
ATOM 1489 C C . VAL A 1 202 ? 0.811 23.203 -0.226 1 96.94 202 VAL A C 1
ATOM 1491 O O . VAL A 1 202 ? 0.662 24.281 -0.813 1 96.94 202 VAL A O 1
ATOM 1494 N N . ARG A 1 203 ? 1.316 22.188 -0.78 1 96.12 203 ARG A N 1
ATOM 1495 C CA . ARG A 1 203 ? 1.719 22.094 -2.18 1 96.12 203 ARG A CA 1
ATOM 1496 C C . ARG A 1 203 ? 0.835 21.094 -2.928 1 96.12 203 ARG A C 1
ATOM 1498 O O . ARG A 1 203 ? 0.802 19.906 -2.592 1 96.12 203 ARG A O 1
ATOM 1505 N N . TYR A 1 204 ? 0.166 21.609 -3.895 1 94.94 204 TYR A N 1
ATOM 1506 C CA . TYR A 1 204 ? -0.731 20.766 -4.688 1 94.94 204 TYR A CA 1
ATOM 1507 C C . TYR A 1 204 ? 0.024 20.062 -5.809 1 94.94 204 TYR A C 1
ATOM 1509 O O . TYR A 1 204 ? 0.796 20.703 -6.535 1 94.94 204 TYR A O 1
ATOM 1517 N N . ILE A 1 205 ? -0.153 18.766 -5.926 1 94.12 205 ILE A N 1
ATOM 1518 C CA . ILE A 1 205 ? 0.57 17.906 -6.855 1 94.12 205 ILE A CA 1
ATOM 1519 C C . ILE A 1 205 ? -0.397 17.328 -7.891 1 94.12 205 ILE A C 1
ATOM 1521 O O . ILE A 1 205 ? -1.402 16.719 -7.535 1 94.12 205 ILE A O 1
ATOM 1525 N N . ARG A 1 206 ? -0.058 17.594 -9.172 1 90.31 206 ARG A N 1
ATOM 1526 C CA . ARG A 1 206 ? -0.828 16.984 -10.25 1 90.31 206 ARG A CA 1
ATOM 1527 C C . ARG A 1 206 ? -0.414 15.531 -10.469 1 90.31 206 ARG A C 1
ATOM 1529 O O . ARG A 1 206 ? 0.468 15.242 -11.281 1 90.31 206 ARG A O 1
ATOM 1536 N N . GLY A 1 207 ? -1.052 14.648 -9.82 1 88.38 207 GLY A N 1
ATOM 1537 C CA . GLY A 1 207 ? -0.731 13.234 -9.82 1 88.38 207 GLY A CA 1
ATOM 1538 C C . GLY A 1 207 ? -0.938 12.578 -8.469 1 88.38 207 GLY A C 1
ATOM 1539 O O . GLY A 1 207 ? -1.538 13.164 -7.57 1 88.38 207 GLY A O 1
ATOM 1540 N N . GLY A 1 208 ? -0.527 11.297 -8.398 1 89.31 208 GLY A N 1
ATOM 1541 C CA . GLY A 1 208 ? -0.727 10.523 -7.188 1 89.31 208 GLY A CA 1
ATOM 1542 C C . GLY A 1 208 ? 0.534 10.375 -6.355 1 89.31 208 GLY A C 1
ATOM 1543 O O . GLY A 1 208 ? 1.363 11.289 -6.316 1 89.31 208 GLY A O 1
ATOM 1544 N N . GLN A 1 209 ? 0.603 9.219 -5.719 1 90.31 209 GLN A N 1
ATOM 1545 C CA . GLN A 1 209 ? 1.678 8.945 -4.773 1 90.31 209 GLN A CA 1
ATOM 1546 C C . GLN A 1 209 ? 3.037 8.961 -5.465 1 90.31 209 GLN A C 1
ATOM 1548 O O . GLN A 1 209 ? 4.012 9.477 -4.91 1 90.31 209 GLN A O 1
ATOM 1553 N N . ALA A 1 210 ? 3.041 8.422 -6.664 1 88 210 ALA A N 1
ATOM 1554 C CA . ALA A 1 210 ? 4.301 8.398 -7.398 1 88 210 ALA A CA 1
ATOM 1555 C C . ALA A 1 210 ? 4.809 9.812 -7.672 1 88 210 ALA A C 1
ATOM 1557 O O . ALA A 1 210 ? 6.004 10.086 -7.539 1 88 210 ALA A O 1
ATOM 1558 N N . ASP A 1 211 ? 3.961 10.664 -8.062 1 91.88 211 ASP A N 1
ATOM 1559 C CA . ASP A 1 211 ? 4.328 12.055 -8.352 1 91.88 211 ASP A CA 1
ATOM 1560 C C . ASP A 1 211 ? 4.766 12.781 -7.078 1 91.88 211 ASP A C 1
ATOM 1562 O O . ASP A 1 211 ? 5.711 13.57 -7.102 1 91.88 211 ASP A O 1
ATOM 1566 N N . LEU A 1 212 ? 4.074 12.516 -6.047 1 94.5 212 LEU A N 1
ATOM 1567 C CA . LEU A 1 212 ? 4.445 13.086 -4.754 1 94.5 212 LEU A CA 1
ATOM 1568 C C . LEU A 1 212 ? 5.836 12.625 -4.336 1 94.5 212 LEU A C 1
ATOM 1570 O O . LEU A 1 212 ? 6.664 13.438 -3.912 1 94.5 212 LEU A O 1
ATOM 1574 N N . ASP A 1 213 ? 6.086 11.352 -4.434 1 95.06 213 ASP A N 1
ATOM 1575 C CA . ASP A 1 213 ? 7.391 10.781 -4.121 1 95.06 213 ASP A CA 1
ATOM 1576 C C . ASP A 1 213 ? 8.492 11.469 -4.918 1 95.06 213 ASP A C 1
ATOM 1578 O O . ASP A 1 213 ? 9.523 11.859 -4.355 1 95.06 213 ASP A O 1
ATOM 1582 N N . ARG A 1 214 ? 8.289 11.625 -6.16 1 93.88 214 ARG A N 1
ATOM 1583 C CA . ARG A 1 214 ? 9.281 12.273 -7.016 1 93.88 214 ARG A CA 1
ATOM 1584 C C . ARG A 1 214 ? 9.516 13.719 -6.582 1 93.88 214 ARG A C 1
ATOM 1586 O O . ARG A 1 214 ? 10.656 14.172 -6.523 1 93.88 214 ARG A O 1
ATOM 1593 N N . ALA A 1 215 ? 8.484 14.43 -6.32 1 96.5 215 ALA A N 1
ATOM 1594 C CA . ALA A 1 215 ? 8.578 15.844 -5.953 1 96.5 215 ALA A CA 1
ATOM 1595 C C . ALA A 1 215 ? 9.406 16.031 -4.688 1 96.5 215 ALA A C 1
ATOM 1597 O O . ALA A 1 215 ? 10.094 17.031 -4.527 1 96.5 215 ALA A O 1
ATOM 1598 N N . TYR A 1 216 ? 9.367 15.094 -3.791 1 97.81 216 TYR A N 1
ATOM 1599 C CA . TYR A 1 216 ? 10.023 15.273 -2.5 1 97.81 216 TYR A CA 1
ATOM 1600 C C . TYR A 1 216 ? 11.203 14.32 -2.35 1 97.81 216 TYR A C 1
ATOM 1602 O O . TYR A 1 216 ? 11.883 14.32 -1.321 1 97.81 216 TYR A O 1
ATOM 1610 N N . GLY A 1 217 ? 11.414 13.445 -3.369 1 96.31 217 GLY A N 1
ATOM 1611 C CA . GLY A 1 217 ? 12.602 12.609 -3.42 1 96.31 217 GLY A CA 1
ATOM 1612 C C . GLY A 1 217 ? 12.562 11.461 -2.428 1 96.31 217 GLY A C 1
ATOM 1613 O O . GLY A 1 217 ? 13.562 11.18 -1.762 1 96.31 217 GLY A O 1
ATOM 1614 N N . TRP A 1 218 ? 11.453 10.859 -2.277 1 94.88 218 TRP A N 1
ATOM 1615 C CA . TRP A 1 218 ? 11.391 9.727 -1.368 1 94.88 218 TRP A CA 1
ATOM 1616 C C . TRP A 1 218 ? 12.07 8.5 -1.975 1 94.88 218 TRP A C 1
ATOM 1618 O O . T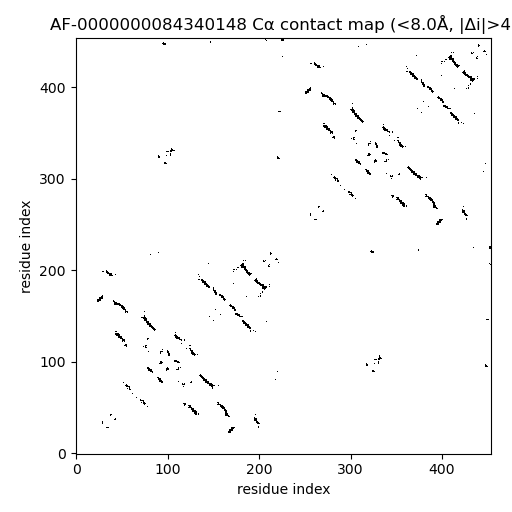RP A 1 218 ? 12.625 7.668 -1.252 1 94.88 218 TRP A O 1
ATOM 1628 N N . GLY A 1 219 ? 11.93 8.242 -3.346 1 91.38 219 GLY A N 1
ATOM 1629 C CA . GLY A 1 219 ? 12.688 7.223 -4.051 1 91.38 219 GLY A CA 1
ATOM 1630 C C . GLY A 1 219 ? 12.094 5.832 -3.895 1 91.38 219 GLY A C 1
ATOM 1631 O O . GLY A 1 219 ? 12.828 4.844 -3.848 1 91.38 219 GLY A O 1
ATOM 1632 N N . MET A 1 220 ? 10.812 5.688 -3.771 1 88.62 220 MET A N 1
ATOM 1633 C CA . MET A 1 220 ? 10.148 4.387 -3.676 1 88.62 220 MET A CA 1
ATOM 1634 C C . MET A 1 220 ? 9.695 3.904 -5.051 1 88.62 220 MET A C 1
ATOM 1636 O O . MET A 1 220 ? 9.75 4.656 -6.027 1 88.62 220 MET A O 1
ATOM 1640 N N . ARG A 1 221 ? 9.32 2.656 -5.098 1 79.06 221 ARG A N 1
ATOM 1641 C CA . ARG A 1 221 ? 8.766 2.098 -6.324 1 79.06 221 ARG A CA 1
ATOM 1642 C C . ARG A 1 221 ? 7.25 2.264 -6.367 1 79.06 221 ARG A C 1
ATOM 1644 O O . ARG A 1 221 ? 6.566 2.021 -5.371 1 79.06 221 ARG A O 1
ATOM 1651 N N . TRP A 1 222 ? 6.867 2.893 -7.566 1 79.94 222 TRP A N 1
ATOM 1652 C CA . TRP A 1 222 ? 5.43 3.072 -7.77 1 79.94 222 TRP A CA 1
ATOM 1653 C C . TRP A 1 222 ? 5.008 2.574 -9.148 1 79.94 222 TRP A C 1
ATOM 1655 O O . TRP A 1 222 ? 5.805 2.576 -10.086 1 79.94 222 TRP A O 1
ATOM 1665 N N . THR A 1 223 ? 3.926 1.782 -9.328 1 61.78 223 THR A N 1
ATOM 1666 C CA . THR A 1 223 ? 3.455 1.471 -10.672 1 61.78 223 THR A CA 1
ATOM 1667 C C . THR A 1 223 ? 2.805 2.691 -11.312 1 61.78 223 THR A C 1
ATOM 1669 O O . THR A 1 223 ? 2.031 3.402 -10.672 1 61.78 223 THR A O 1
ATOM 1672 N N . PRO A 1 224 ? 3.4 3.037 -12.539 1 48.25 224 PRO A N 1
ATOM 1673 C CA . PRO A 1 224 ? 2.793 4.188 -13.219 1 48.25 224 PRO A CA 1
ATOM 1674 C C . PRO A 1 224 ? 1.312 3.973 -13.523 1 48.25 224 PRO A C 1
ATOM 1676 O O . PRO A 1 224 ? 0.889 2.842 -13.781 1 48.25 224 PRO A O 1
ATOM 1679 N N . GLY A 1 225 ? 0.353 4.754 -12.891 1 44.16 225 GLY A N 1
ATOM 1680 C CA . GLY A 1 225 ? -1.015 4.754 -13.383 1 44.16 225 GLY A CA 1
ATOM 1681 C C . GLY A 1 225 ? -1.103 4.867 -14.898 1 44.16 225 GLY A C 1
ATOM 1682 O O . GLY A 1 225 ? -0.17 5.348 -15.539 1 44.16 225 GLY A O 1
ATOM 1683 N N . ARG A 1 226 ? -1.479 3.764 -15.656 1 36 226 ARG A N 1
ATOM 1684 C CA . ARG A 1 226 ? -1.644 3.932 -17.094 1 36 226 ARG A CA 1
ATOM 1685 C C . ARG A 1 226 ? -2.361 5.238 -17.406 1 36 226 ARG A C 1
ATOM 1687 O O . ARG A 1 226 ? -3.4 5.543 -16.828 1 36 226 ARG A O 1
ATOM 1694 N N . LYS A 1 227 ? -1.57 6.258 -17.734 1 30.83 227 LYS A N 1
ATOM 1695 C CA . LYS A 1 227 ? -2.223 7.328 -18.484 1 30.83 227 LYS A CA 1
ATOM 1696 C C . LYS A 1 227 ? -2.855 6.793 -19.766 1 30.83 227 LYS A C 1
ATOM 1698 O O . LYS A 1 227 ? -2.359 5.828 -20.359 1 30.83 227 LYS A O 1
ATOM 1703 N N . MET B 1 1 ? 58.594 -61.844 23.734 1 22.8 1 MET B N 1
ATOM 1704 C CA . MET B 1 1 ? 57.312 -62.531 23.594 1 22.8 1 MET B CA 1
ATOM 1705 C C . MET B 1 1 ? 56.594 -62.094 22.328 1 22.8 1 MET B C 1
ATOM 1707 O O . MET B 1 1 ? 56.844 -61 21.812 1 22.8 1 MET B O 1
ATOM 1711 N N . ALA B 1 2 ? 55.656 -63 21.828 1 24.25 2 ALA B N 1
ATOM 1712 C CA . ALA B 1 2 ? 54.906 -63.406 20.641 1 24.25 2 ALA B CA 1
ATOM 1713 C C . ALA B 1 2 ? 53.781 -62.406 20.328 1 24.25 2 ALA B C 1
ATOM 1715 O O . ALA B 1 2 ? 53.031 -62.594 19.375 1 24.25 2 ALA B O 1
ATOM 1716 N N . ILE B 1 3 ? 53.625 -61.281 20.953 1 26.06 3 ILE B N 1
ATOM 1717 C CA . ILE B 1 3 ? 52.219 -60.906 21.031 1 26.06 3 ILE B CA 1
ATOM 1718 C C . ILE B 1 3 ? 51.656 -60.719 19.609 1 26.06 3 ILE B C 1
ATOM 1720 O O . ILE B 1 3 ? 52.125 -59.844 18.875 1 26.06 3 ILE B O 1
ATOM 1724 N N . ASP B 1 4 ? 51.094 -61.875 19.031 1 22.64 4 ASP B N 1
ATOM 1725 C CA . ASP B 1 4 ? 50.594 -62.125 17.688 1 22.64 4 ASP B CA 1
ATOM 1726 C C . ASP B 1 4 ? 49.438 -61.188 17.359 1 22.64 4 ASP B C 1
ATOM 1728 O O . ASP B 1 4 ? 49.031 -61.062 16.188 1 22.64 4 ASP B O 1
ATOM 1732 N N . TYR B 1 5 ? 48.594 -60.781 18.422 1 29.08 5 TYR B N 1
ATOM 1733 C CA . TYR B 1 5 ? 47.188 -60.781 18.031 1 29.08 5 TYR B CA 1
ATOM 1734 C C . TYR B 1 5 ? 46.969 -59.969 16.766 1 29.08 5 TYR B C 1
ATOM 1736 O O . TYR B 1 5 ? 47.5 -58.875 16.625 1 29.08 5 TYR B O 1
ATOM 1744 N N . THR B 1 6 ? 46.5 -60.688 15.68 1 26.88 6 THR B N 1
ATOM 1745 C CA . THR B 1 6 ? 46.062 -60.562 14.289 1 26.88 6 THR B CA 1
ATOM 1746 C C . THR B 1 6 ? 45.094 -59.375 14.125 1 26.88 6 THR B C 1
ATOM 1748 O O . THR B 1 6 ? 44.531 -58.906 15.109 1 26.88 6 THR B O 1
ATOM 1751 N N . LYS B 1 7 ? 44.625 -59.25 12.82 1 28.88 7 LYS B N 1
ATOM 1752 C CA . LYS B 1 7 ? 44.031 -58.375 11.82 1 28.88 7 LYS B CA 1
ATOM 1753 C C . LYS B 1 7 ? 42.562 -58.094 12.156 1 28.88 7 LYS B C 1
ATOM 1755 O O . LYS B 1 7 ? 41.781 -59.031 12.336 1 28.88 7 LYS B O 1
ATOM 1760 N N . ARG B 1 8 ? 42.281 -57.062 12.953 1 30.7 8 ARG B N 1
ATOM 1761 C CA . ARG B 1 8 ? 40.938 -56.625 13.273 1 30.7 8 ARG B CA 1
ATOM 1762 C C . ARG B 1 8 ? 40.062 -56.562 12.031 1 30.7 8 ARG B C 1
ATOM 1764 O O . ARG B 1 8 ? 40.406 -55.906 11.039 1 30.7 8 ARG B O 1
ATOM 1771 N N . PRO B 1 9 ? 39.281 -57.656 11.75 1 26.94 9 PRO B N 1
ATOM 1772 C CA . PRO B 1 9 ? 38.469 -57.656 10.523 1 26.94 9 PRO B CA 1
ATOM 1773 C C . PRO B 1 9 ? 37.75 -56.312 10.312 1 26.94 9 PRO B C 1
ATOM 1775 O O . PRO B 1 9 ? 37.5 -55.594 11.266 1 26.94 9 PRO B O 1
ATOM 1778 N N . ALA B 1 10 ? 37.625 -55.969 9.023 1 28.42 10 ALA B N 1
ATOM 1779 C CA . ALA B 1 10 ? 37.031 -54.875 8.273 1 28.42 10 ALA B CA 1
ATOM 1780 C C . ALA B 1 10 ? 35.562 -54.719 8.648 1 28.42 10 ALA B C 1
ATOM 1782 O O . ALA B 1 10 ? 34.781 -55.656 8.555 1 28.42 10 ALA B O 1
ATOM 1783 N N . GLN B 1 11 ? 35.25 -53.938 9.742 1 26.72 11 GLN B N 1
ATOM 1784 C CA . GLN B 1 11 ? 33.875 -53.594 10.133 1 26.72 11 GLN B CA 1
ATOM 1785 C C . GLN B 1 11 ? 33 -53.406 8.914 1 26.72 11 GLN B C 1
ATOM 1787 O O . GLN B 1 11 ? 33.406 -52.875 7.887 1 26.72 11 GLN B O 1
ATOM 1792 N N . GLY B 1 12 ? 32.125 -54.438 8.656 1 27.22 12 GLY B N 1
ATOM 1793 C CA . GLY B 1 12 ? 31.016 -54.469 7.715 1 27.22 12 GLY B CA 1
ATOM 1794 C C . GLY B 1 12 ? 30.312 -53.125 7.578 1 27.22 12 GLY B C 1
ATOM 1795 O O . GLY B 1 12 ? 29.938 -52.531 8.578 1 27.22 12 GLY B O 1
ATOM 1796 N N . GLN B 1 13 ? 30.75 -52.281 6.594 1 29.31 13 GLN B N 1
ATOM 1797 C CA . GLN B 1 13 ? 30.109 -51.031 6.148 1 29.31 13 GLN B CA 1
ATOM 1798 C C . GLN B 1 13 ? 28.594 -51.188 6.074 1 29.31 13 GLN B C 1
ATOM 1800 O O . GLN B 1 13 ? 28.078 -51.969 5.273 1 29.31 13 GLN B O 1
ATOM 1805 N N . GLY B 1 14 ? 27.938 -51.469 7.262 1 29.72 14 GLY B N 1
ATOM 1806 C CA . GLY B 1 14 ? 26.484 -51.469 7.227 1 29.72 14 GLY B CA 1
ATOM 1807 C C . GLY B 1 14 ? 25.906 -50.531 6.172 1 29.72 14 GLY B C 1
ATOM 1808 O O . GLY B 1 14 ? 26.5 -49.469 5.879 1 29.72 14 GLY B O 1
ATOM 1809 N N . ALA B 1 15 ? 25.172 -51.125 5.262 1 35.31 15 ALA B N 1
ATOM 1810 C CA . ALA B 1 15 ? 24.375 -50.531 4.18 1 35.31 15 ALA B CA 1
ATOM 1811 C C . ALA B 1 15 ? 23.609 -49.281 4.66 1 35.31 15 ALA B C 1
ATOM 1813 O O . ALA B 1 15 ? 22.875 -49.375 5.645 1 35.31 15 ALA B O 1
ATOM 1814 N N . ALA B 1 16 ? 24.25 -48.156 4.535 1 35.38 16 ALA B N 1
ATOM 1815 C CA . ALA B 1 16 ? 23.531 -46.906 4.773 1 35.38 16 ALA B CA 1
ATOM 1816 C C . ALA B 1 16 ? 22.109 -46.969 4.234 1 35.38 16 ALA B C 1
ATOM 1818 O O . ALA B 1 16 ? 21.891 -47.438 3.111 1 35.38 16 ALA B O 1
ATOM 1819 N N . PRO B 1 17 ? 21.109 -47.188 5.078 1 33.62 17 PRO B N 1
ATOM 1820 C CA . PRO B 1 17 ? 19.75 -47.156 4.547 1 33.62 17 PRO B CA 1
ATOM 1821 C C . PRO B 1 17 ? 19.594 -46.156 3.391 1 33.62 17 PRO B C 1
ATOM 1823 O O . PRO B 1 17 ? 20.312 -45.156 3.338 1 33.62 17 PRO B O 1
ATOM 1826 N N . GLN B 1 18 ? 19.5 -46.656 2.146 1 30.59 18 GLN B N 1
ATOM 1827 C CA . GLN B 1 18 ? 19.156 -45.812 1.011 1 30.59 18 GLN B CA 1
ATOM 1828 C C . GLN B 1 18 ? 18.109 -44.75 1.409 1 30.59 18 GLN B C 1
ATOM 1830 O O . GLN B 1 18 ? 17.062 -45.094 1.955 1 30.59 18 GLN B O 1
ATOM 1835 N N . GLY B 1 19 ? 18.5 -43.719 2.07 1 32.88 19 GLY B N 1
ATOM 1836 C CA . GLY B 1 19 ? 17.547 -42.625 2.262 1 32.88 19 GLY B CA 1
ATOM 1837 C C . GLY B 1 19 ? 16.516 -42.531 1.156 1 32.88 19 GLY B C 1
ATOM 1838 O O . GLY B 1 19 ? 16.844 -42.719 -0.019 1 32.88 19 GLY B O 1
ATOM 1839 N N . GLY B 1 20 ? 15.352 -43.25 1.293 1 34.59 20 GLY B N 1
ATOM 1840 C CA . GLY B 1 20 ? 14.219 -43.031 0.407 1 34.59 20 GLY B CA 1
ATOM 1841 C C . GLY B 1 20 ? 14.234 -41.625 -0.222 1 34.59 20 GLY B C 1
ATOM 1842 O O . GLY B 1 20 ? 14.414 -40.625 0.471 1 34.59 20 GLY B O 1
ATOM 1843 N N . GLY B 1 21 ? 14.914 -41.469 -1.333 1 36.06 21 GLY B N 1
ATOM 1844 C CA . GLY B 1 21 ? 14.906 -40.25 -2.125 1 36.06 21 GLY B CA 1
ATOM 1845 C C . GLY B 1 21 ? 13.586 -39.5 -2.064 1 36.06 21 GLY B C 1
ATOM 1846 O O . GLY B 1 21 ? 12.523 -40.094 -2.219 1 36.06 21 GLY B O 1
ATOM 1847 N N . VAL B 1 22 ? 13.227 -38.75 -0.993 1 40.66 22 VAL B N 1
ATOM 1848 C CA . VAL B 1 22 ? 12.086 -37.844 -1.121 1 40.66 22 VAL B CA 1
ATOM 1849 C C . VAL B 1 22 ? 11.859 -37.5 -2.592 1 40.66 22 VAL B C 1
ATOM 1851 O O . VAL B 1 22 ? 12.719 -36.906 -3.236 1 40.66 22 VAL B O 1
ATOM 1854 N N . SER B 1 23 ? 11.625 -38.469 -3.479 1 44.59 23 SER B N 1
ATOM 1855 C CA . SER B 1 23 ? 11.211 -38.125 -4.836 1 44.59 23 SER B CA 1
ATOM 1856 C C . SER B 1 23 ? 10.438 -36.812 -4.855 1 44.59 23 SER B C 1
ATOM 1858 O O . SER B 1 23 ? 9.375 -36.719 -4.234 1 44.59 23 SER B O 1
ATOM 1860 N N . LEU B 1 24 ? 11.062 -35.625 -4.703 1 55.44 24 LEU B N 1
ATOM 1861 C CA . LEU B 1 24 ? 10.492 -34.281 -4.703 1 55.44 24 LEU B CA 1
ATOM 1862 C C . LEU B 1 24 ? 9.438 -34.156 -5.797 1 55.44 24 LEU B C 1
ATOM 1864 O O . LEU B 1 24 ? 9.781 -34.031 -6.977 1 55.44 24 LEU B O 1
ATOM 1868 N N . SER B 1 25 ? 8.289 -34.875 -5.754 1 81.5 25 SER B N 1
ATOM 1869 C CA . SER B 1 25 ? 7.172 -34.844 -6.691 1 81.5 25 SER B CA 1
ATOM 1870 C C . SER B 1 25 ? 6.672 -33.438 -6.926 1 81.5 25 SER B C 1
ATOM 1872 O O . SER B 1 25 ? 6.809 -32.562 -6.059 1 81.5 25 SER B O 1
ATOM 1874 N N . LYS B 1 26 ? 6.641 -33.031 -8.156 1 91.81 26 LYS B N 1
ATOM 1875 C CA . LYS B 1 26 ? 6.141 -31.75 -8.641 1 91.81 26 LYS B CA 1
ATOM 1876 C C . LYS B 1 26 ? 4.797 -31.906 -9.344 1 91.81 26 LYS B C 1
ATOM 1878 O O . LYS B 1 26 ? 4.625 -32.812 -10.156 1 91.81 26 LYS B O 1
ATOM 1883 N N . VAL B 1 27 ? 3.84 -31.203 -8.898 1 95 27 VAL B N 1
ATOM 1884 C CA . VAL B 1 27 ? 2.541 -31.141 -9.555 1 95 27 VAL B CA 1
ATOM 1885 C C . VAL B 1 27 ? 2.43 -29.828 -10.344 1 95 27 VAL B C 1
ATOM 1887 O O . VAL B 1 27 ? 2.674 -28.75 -9.812 1 95 27 VAL B O 1
ATOM 1890 N N . THR B 1 28 ? 2.246 -29.938 -11.617 1 96.19 28 THR B N 1
ATOM 1891 C CA . THR B 1 28 ? 1.99 -28.766 -12.445 1 96.19 28 THR B CA 1
ATOM 1892 C C . THR B 1 28 ? 0.492 -28.578 -12.672 1 96.19 28 THR B C 1
ATOM 1894 O O . THR B 1 28 ? -0.188 -29.484 -13.156 1 96.19 28 THR B O 1
ATOM 1897 N N . LEU B 1 29 ? -0.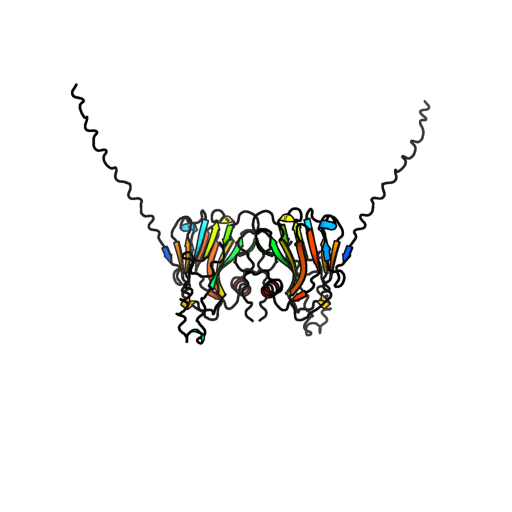013 -27.438 -12.242 1 97.06 29 LEU B N 1
ATOM 1898 C CA . LEU B 1 29 ? -1.42 -27.141 -12.492 1 97.06 29 LEU B CA 1
ATOM 1899 C C . LEU B 1 29 ? -1.626 -26.641 -13.922 1 97.06 29 LEU B C 1
ATOM 1901 O O . LEU B 1 29 ? -0.858 -25.797 -14.398 1 97.06 29 LEU B O 1
ATOM 1905 N N . THR B 1 30 ? -2.648 -27.203 -14.594 1 95.75 30 THR B N 1
ATOM 1906 C CA . THR B 1 30 ? -2.998 -26.859 -15.969 1 95.75 30 THR B CA 1
ATOM 1907 C C . THR B 1 30 ? -4.465 -26.453 -16.062 1 95.75 30 THR B C 1
ATOM 1909 O O . THR B 1 30 ? -5.195 -26.484 -15.078 1 95.75 30 THR B O 1
ATOM 1912 N N . LYS B 1 31 ? -4.836 -25.969 -17.266 1 93.75 31 LYS B N 1
ATOM 1913 C CA . LYS B 1 31 ? -6.234 -25.594 -17.484 1 93.75 31 LYS B CA 1
ATOM 1914 C C . LYS B 1 31 ? -7.16 -26.781 -17.219 1 93.75 31 LYS B C 1
ATOM 1916 O O . LYS B 1 31 ? -8.266 -26.609 -16.719 1 93.75 31 LYS B O 1
ATOM 1921 N N . SER B 1 32 ? -6.781 -28.016 -17.547 1 95.06 32 SER B N 1
ATOM 1922 C CA . SER B 1 32 ? -7.605 -29.219 -17.422 1 95.06 32 SER B CA 1
ATOM 1923 C C . SER B 1 32 ? -7.512 -29.812 -16.031 1 95.06 32 SER B C 1
ATOM 1925 O O . SER B 1 32 ? -8.391 -30.578 -15.609 1 95.06 32 SER B O 1
ATOM 1927 N N . ALA B 1 33 ? -6.441 -29.625 -15.297 1 96.12 33 ALA B N 1
ATOM 1928 C CA . ALA B 1 33 ? -6.246 -30.031 -13.906 1 96.12 33 ALA B CA 1
ATOM 1929 C C . ALA B 1 33 ? -5.801 -28.859 -13.047 1 96.12 33 ALA B C 1
ATOM 1931 O O . ALA B 1 33 ? -4.645 -28.797 -12.625 1 96.12 33 ALA B O 1
ATOM 1932 N N . PRO B 1 34 ? -6.707 -28 -12.781 1 97.12 34 PRO B N 1
ATOM 1933 C CA . PRO B 1 34 ? -6.332 -26.656 -12.328 1 97.12 34 PRO B CA 1
ATOM 1934 C C . PRO B 1 34 ? -6.207 -26.562 -10.812 1 97.12 34 PRO B C 1
ATOM 1936 O O . PRO B 1 34 ? -5.855 -25.5 -10.289 1 97.12 34 PRO B O 1
ATOM 1939 N N . SER B 1 35 ? -6.434 -27.656 -10.016 1 97.5 35 SER B N 1
ATOM 1940 C CA . SER B 1 35 ? -6.469 -27.438 -8.578 1 97.5 35 SER B CA 1
ATOM 1941 C C . SER B 1 35 ? -5.828 -28.594 -7.824 1 97.5 35 SER B C 1
ATOM 1943 O O . SER B 1 35 ? -5.758 -29.719 -8.344 1 97.5 35 SER B O 1
ATOM 1945 N N . VAL B 1 36 ? -5.305 -28.344 -6.684 1 96.31 36 VAL B N 1
ATOM 1946 C CA . VAL B 1 36 ? -4.777 -29.328 -5.746 1 96.31 36 VAL B CA 1
ATOM 1947 C C . VAL B 1 36 ? -5.035 -28.875 -4.312 1 96.31 36 VAL B C 1
ATOM 1949 O O . VAL B 1 36 ? -4.949 -27.688 -4.008 1 96.31 36 VAL B O 1
ATOM 1952 N N . SER B 1 37 ? -5.438 -29.781 -3.492 1 96.38 37 SER B N 1
ATOM 1953 C CA . SER B 1 37 ? -5.625 -29.484 -2.076 1 96.38 37 SER B CA 1
ATOM 1954 C C . SER B 1 37 ? -4.312 -29.625 -1.306 1 96.38 37 SER B C 1
ATOM 1956 O O . SER B 1 37 ? -3.715 -30.703 -1.28 1 96.38 37 SER B O 1
ATOM 1958 N N . LEU B 1 38 ? -3.891 -28.562 -0.637 1 95.38 38 LEU B N 1
ATOM 1959 C CA . LEU B 1 38 ? -2.707 -28.641 0.214 1 95.38 38 LEU B CA 1
ATOM 1960 C C . LEU B 1 38 ? -2.99 -29.469 1.458 1 95.38 38 LEU B C 1
ATOM 1962 O O . LEU B 1 38 ? -2.125 -30.219 1.915 1 95.38 38 LEU B O 1
ATOM 1966 N N . THR B 1 39 ? -4.168 -29.375 1.948 1 93.44 39 THR B N 1
ATOM 1967 C CA . THR B 1 39 ? -4.57 -30.125 3.129 1 93.44 39 THR B CA 1
ATOM 1968 C C . THR B 1 39 ? -4.512 -31.625 2.855 1 93.44 39 THR B C 1
ATOM 1970 O O . THR B 1 39 ? -3.941 -32.375 3.643 1 93.44 39 THR B O 1
ATOM 1973 N N . LYS B 1 40 ? -5.055 -32.031 1.727 1 90.94 40 LYS B N 1
ATOM 1974 C CA . LYS B 1 40 ? -5.09 -33.438 1.389 1 90.94 40 LYS B CA 1
ATOM 1975 C C . LYS B 1 40 ? -3.689 -33.969 1.09 1 90.94 40 LYS B C 1
ATOM 1977 O O . LYS B 1 40 ? -3.438 -35.188 1.206 1 90.94 40 LYS B O 1
ATOM 1982 N N . GLN B 1 41 ? -2.789 -33.094 0.759 1 89.44 41 GLN B N 1
ATOM 1983 C CA . GLN B 1 41 ? -1.407 -33.469 0.498 1 89.44 41 GLN B CA 1
ATOM 1984 C C . GLN B 1 41 ? -0.576 -33.438 1.777 1 89.44 41 GLN B C 1
ATOM 1986 O O . GLN B 1 41 ? 0.625 -33.719 1.75 1 89.44 41 GLN B O 1
ATOM 1991 N N . GLY B 1 42 ? -1.206 -33.094 2.955 1 89.19 42 GLY B N 1
ATOM 1992 C CA . GLY B 1 42 ? -0.468 -32.969 4.199 1 89.19 42 GLY B CA 1
ATOM 1993 C C . GLY B 1 42 ? 0.476 -31.781 4.219 1 89.19 42 GLY B C 1
ATOM 1994 O O . GLY B 1 42 ? 1.506 -31.812 4.895 1 89.19 42 GLY B O 1
ATOM 1995 N N . ALA B 1 43 ? 0.125 -30.766 3.457 1 86.62 43 ALA B N 1
ATOM 1996 C CA . ALA B 1 43 ? 1.062 -29.672 3.203 1 86.62 43 ALA B CA 1
ATOM 1997 C C . ALA B 1 43 ? 0.607 -28.391 3.891 1 86.62 43 ALA B C 1
ATOM 1999 O O . ALA B 1 43 ? 0.906 -27.281 3.424 1 86.62 43 ALA B O 1
ATOM 2000 N N . THR B 1 44 ? -0.217 -28.391 4.941 1 88.25 44 THR B N 1
ATOM 2001 C CA . THR B 1 44 ? -0.732 -27.172 5.574 1 88.25 44 THR B CA 1
ATOM 2002 C C . THR B 1 44 ? 0.009 -26.891 6.879 1 88.25 44 THR B C 1
ATOM 2004 O O . THR B 1 44 ? -0.571 -26.344 7.824 1 88.25 44 THR B O 1
ATOM 2007 N N . GLY B 1 45 ? 1.198 -27.219 6.988 1 88.44 45 GLY B N 1
ATOM 2008 C CA . GLY B 1 45 ? 2.041 -26.875 8.125 1 88.44 45 GLY B CA 1
ATOM 2009 C C . GLY B 1 45 ? 3.283 -26.094 7.727 1 88.44 45 GLY B C 1
ATOM 2010 O O . GLY B 1 45 ? 3.609 -26 6.543 1 88.44 45 GLY B O 1
ATOM 2011 N N . GLY B 1 46 ? 3.789 -25.391 8.711 1 93.12 46 GLY B N 1
ATOM 2012 C CA . GLY B 1 46 ? 5.051 -24.703 8.477 1 93.12 46 GLY B CA 1
ATOM 2013 C C . GLY B 1 46 ? 4.926 -23.547 7.504 1 93.12 46 GLY B C 1
ATOM 2014 O O . GLY B 1 46 ? 3.838 -23 7.312 1 93.12 46 GLY B O 1
ATOM 2015 N N . GLN B 1 47 ? 6.051 -23.172 6.957 1 94.62 47 GLN B N 1
ATOM 2016 C CA . GLN B 1 47 ? 6.105 -22.047 6.027 1 94.62 47 GLN B CA 1
ATOM 2017 C C . GLN B 1 47 ? 6.137 -22.531 4.582 1 94.62 47 GLN B C 1
ATOM 2019 O O . GLN B 1 47 ? 6.887 -23.438 4.246 1 94.62 47 GLN B O 1
ATOM 2024 N N . MET B 1 48 ? 5.281 -21.938 3.777 1 96.38 48 MET B N 1
ATOM 2025 C CA . MET B 1 48 ? 5.309 -22.188 2.338 1 96.38 48 MET B CA 1
ATOM 2026 C C . MET B 1 48 ? 5.969 -21.016 1.604 1 96.38 48 MET B C 1
ATOM 2028 O O . MET B 1 48 ? 5.633 -19.859 1.842 1 96.38 48 MET B O 1
ATOM 2032 N N . ARG B 1 49 ? 6.867 -21.328 0.771 1 94.81 49 ARG B N 1
ATOM 2033 C CA . ARG B 1 49 ? 7.508 -20.312 -0.071 1 94.81 49 ARG B CA 1
ATOM 2034 C C . ARG B 1 49 ? 6.844 -20.25 -1.443 1 94.81 49 ARG B C 1
ATOM 2036 O O . ARG B 1 49 ? 6.566 -21.281 -2.055 1 94.81 49 ARG B O 1
ATOM 2043 N N . VAL B 1 50 ? 6.449 -19.078 -1.873 1 96.81 50 VAL B N 1
ATOM 2044 C CA . VAL B 1 50 ? 5.977 -18.797 -3.225 1 96.81 50 VAL B CA 1
ATOM 2045 C C . VAL B 1 50 ? 7.066 -18.062 -4.008 1 96.81 50 VAL B C 1
ATOM 2047 O O . VAL B 1 50 ? 7.527 -17 -3.594 1 96.81 50 VAL B O 1
ATOM 2050 N N . ASN B 1 51 ? 7.438 -18.672 -5.09 1 95 51 ASN B N 1
ATOM 2051 C CA . ASN B 1 51 ? 8.547 -18.125 -5.863 1 95 51 ASN B CA 1
ATOM 2052 C C . ASN B 1 51 ? 8.117 -17.766 -7.277 1 95 51 ASN B C 1
ATOM 2054 O O . ASN B 1 51 ? 7.41 -18.516 -7.938 1 95 51 ASN B O 1
ATOM 2058 N N . LEU B 1 52 ? 8.461 -16.578 -7.668 1 94.62 52 LEU B N 1
ATOM 2059 C CA . LEU B 1 52 ? 8.289 -16.156 -9.055 1 94.62 52 LEU B CA 1
ATOM 2060 C C . LEU B 1 52 ? 9.641 -16.078 -9.766 1 94.62 52 LEU B C 1
ATOM 2062 O O . LEU B 1 52 ? 10.555 -15.398 -9.289 1 94.62 52 LEU B O 1
ATOM 2066 N N . GLN B 1 53 ? 9.711 -16.75 -10.867 1 91.19 53 GLN B N 1
ATOM 2067 C CA . GLN B 1 53 ? 10.867 -16.688 -11.758 1 91.19 53 GLN B CA 1
ATOM 2068 C C . GLN B 1 53 ? 10.453 -16.297 -13.172 1 91.19 53 GLN B C 1
ATOM 2070 O O . GLN B 1 53 ? 9.367 -16.672 -13.633 1 91.19 53 GLN B O 1
ATOM 2075 N N . TRP B 1 54 ? 11.312 -15.5 -13.812 1 89.19 54 TRP B N 1
ATOM 2076 C CA . TRP B 1 54 ? 11.062 -15.117 -15.195 1 89.19 54 TRP B CA 1
ATOM 2077 C C . TRP B 1 54 ? 12.375 -14.812 -15.914 1 89.19 54 TRP B C 1
ATOM 2079 O O . TRP B 1 54 ? 13.438 -14.75 -15.289 1 89.19 54 TRP B O 1
ATOM 2089 N N . SER B 1 55 ? 12.297 -14.789 -17.188 1 81.5 55 SER B N 1
ATOM 2090 C CA . SER B 1 55 ? 13.422 -14.398 -18.031 1 81.5 55 SER B CA 1
ATOM 2091 C C . SER B 1 55 ? 13.32 -12.938 -18.469 1 81.5 55 SER B C 1
ATOM 2093 O O . SER B 1 55 ? 12.336 -12.539 -19.094 1 81.5 55 SER B O 1
ATOM 2095 N N . SER B 1 56 ? 14.102 -12.047 -17.922 1 73.44 56 SER B N 1
ATOM 2096 C CA . SER B 1 56 ? 14.031 -10.625 -18.234 1 73.44 56 SER B CA 1
ATOM 2097 C C . SER B 1 56 ? 14.461 -10.352 -19.672 1 73.44 56 SER B C 1
ATOM 2099 O O . SER B 1 56 ? 14.188 -9.281 -20.219 1 73.44 56 SER B O 1
ATOM 2101 N N . GLY B 1 57 ? 14.57 -11.195 -20.562 1 58.41 57 GLY B N 1
ATOM 2102 C CA . GLY B 1 57 ? 15.102 -11.023 -21.906 1 58.41 57 GLY B CA 1
ATOM 2103 C C . GLY B 1 57 ? 16.469 -10.367 -21.938 1 58.41 57 GLY B C 1
ATOM 2104 O O . GLY B 1 57 ? 16.844 -9.68 -20.984 1 58.41 57 GLY B O 1
ATOM 2105 N N . GLN B 1 58 ? 17.641 -11.031 -22.344 1 49.81 58 GLN B N 1
ATOM 2106 C CA . GLN B 1 58 ? 19 -10.508 -22.516 1 49.81 58 GLN B CA 1
ATOM 2107 C C . GLN B 1 58 ? 18.969 -9.141 -23.188 1 49.81 58 GLN B C 1
ATOM 2109 O O . GLN B 1 58 ? 18.188 -8.906 -24.109 1 49.81 58 GLN B O 1
ATOM 2114 N N . PRO B 1 59 ? 19.453 -8.102 -22.469 1 46.72 59 PRO B N 1
ATOM 2115 C CA . PRO B 1 59 ? 19.75 -6.941 -23.312 1 46.72 59 PRO B CA 1
ATOM 2116 C C . PRO B 1 59 ? 20.359 -7.336 -24.656 1 46.72 59 PRO B C 1
ATOM 2118 O O . PRO B 1 59 ? 21.203 -8.242 -24.703 1 46.72 59 PRO B O 1
ATOM 2121 N N . GLN B 1 60 ? 19.672 -7.516 -25.719 1 42.72 60 GLN B N 1
ATOM 2122 C CA . GLN B 1 60 ? 20.406 -7.73 -26.969 1 42.72 60 GLN B CA 1
ATOM 2123 C C . GLN B 1 60 ? 21.75 -7.027 -26.953 1 42.72 60 GLN B C 1
ATOM 2125 O O . GLN B 1 60 ? 21.906 -5.965 -26.344 1 42.72 60 GLN B O 1
ATOM 2130 N N . LYS B 1 61 ? 22.828 -7.746 -27.531 1 42.72 61 LYS B N 1
ATOM 2131 C CA . LYS B 1 61 ? 24.141 -7.219 -27.844 1 42.72 61 LYS B CA 1
ATOM 2132 C C . LYS B 1 61 ? 24.062 -5.781 -28.344 1 42.72 61 LYS B C 1
ATOM 2134 O O . LYS B 1 61 ? 23.266 -5.473 -29.234 1 42.72 61 LYS B O 1
ATOM 2139 N N . LYS B 1 62 ? 24.531 -4.793 -27.562 1 41.84 62 LYS B N 1
ATOM 2140 C CA . LYS B 1 62 ? 24.844 -3.408 -27.922 1 41.84 62 LYS B CA 1
ATOM 2141 C C . LYS B 1 62 ? 25.594 -3.332 -29.25 1 41.84 62 LYS B C 1
ATOM 2143 O O . LYS B 1 62 ? 26.828 -3.355 -29.281 1 41.84 62 LYS B O 1
ATOM 2148 N N . GLY B 1 63 ? 25.359 -4.031 -30.297 1 42.16 63 GLY B N 1
ATOM 2149 C CA . GLY B 1 63 ? 26.062 -3.377 -31.391 1 42.16 63 GLY B CA 1
ATOM 2150 C C . GLY B 1 63 ? 25.609 -1.944 -31.609 1 42.16 63 GLY B C 1
ATOM 2151 O O . GLY B 1 63 ? 24.656 -1.484 -30.984 1 42.16 63 GLY B O 1
ATOM 2152 N N . LEU B 1 64 ? 26.406 -1.047 -32.5 1 45.47 64 LEU B N 1
ATOM 2153 C CA . LEU B 1 64 ? 26.172 0.344 -32.875 1 45.47 64 LEU B CA 1
ATOM 2154 C C . LEU B 1 64 ? 24.703 0.605 -33.156 1 45.47 64 LEU B C 1
ATOM 2156 O O . LEU B 1 64 ? 24.219 1.716 -32.938 1 45.47 64 LEU B O 1
ATOM 2160 N N . PHE B 1 65 ? 24 -0.244 -33.938 1 44.62 65 PHE B N 1
ATOM 2161 C CA . PHE B 1 65 ? 22.641 -0.018 -34.344 1 44.62 65 PHE B CA 1
ATOM 2162 C C . PHE B 1 65 ? 21.656 -0.372 -33.25 1 44.62 65 PHE B C 1
ATOM 2164 O O . PHE B 1 65 ? 20.438 -0.248 -33.438 1 44.62 65 PHE B O 1
ATOM 2171 N N . SER B 1 66 ? 21.922 -1.139 -32.344 1 42 66 SER B N 1
ATOM 2172 C CA . SER B 1 66 ? 21 -1.55 -31.297 1 42 66 SER B CA 1
ATOM 2173 C C . SER B 1 66 ? 20.594 -0.367 -30.422 1 42 66 SER B C 1
ATOM 2175 O O . SER B 1 66 ? 19.594 -0.435 -29.703 1 42 66 SER B O 1
ATOM 2177 N N . ARG B 1 67 ? 21.422 0.601 -30.312 1 43.81 67 ARG B N 1
ATOM 2178 C CA . ARG B 1 67 ? 21.047 1.826 -29.609 1 43.81 67 ARG B CA 1
ATOM 2179 C C . ARG B 1 67 ? 19.812 2.463 -30.266 1 43.81 67 ARG B C 1
ATOM 2181 O O . ARG B 1 67 ? 19.125 3.273 -29.641 1 43.81 67 ARG B O 1
ATOM 2188 N N . LEU B 1 68 ? 19.766 2.553 -31.562 1 43.25 68 LEU B N 1
ATOM 2189 C CA . LEU B 1 68 ? 18.656 3.166 -32.281 1 43.25 68 LEU B CA 1
ATOM 2190 C C . LEU B 1 68 ? 17.391 2.336 -32.125 1 43.25 68 LEU B C 1
ATOM 2192 O O . LEU B 1 68 ? 16.281 2.818 -32.406 1 43.25 68 LEU B O 1
ATOM 2196 N N . THR B 1 69 ? 17.484 0.949 -32.312 1 41.34 69 THR B N 1
ATOM 2197 C CA . THR B 1 69 ? 16.25 0.164 -32.188 1 41.34 69 THR B CA 1
ATOM 2198 C C . THR B 1 69 ? 15.812 0.04 -30.75 1 41.34 69 THR B C 1
ATOM 2200 O O . THR B 1 69 ? 16.641 -0.036 -29.844 1 41.34 69 THR B O 1
ATOM 2203 N N . GLY B 1 70 ? 14.719 0.57 -30.359 1 42.69 70 GLY B N 1
ATOM 2204 C CA . GLY B 1 70 ? 13.953 0.58 -29.125 1 42.69 70 GLY B CA 1
ATOM 2205 C C . GLY B 1 70 ? 14.172 -0.658 -28.281 1 42.69 70 GLY B C 1
ATOM 2206 O O . GLY B 1 70 ? 13.758 -1.757 -28.656 1 42.69 70 GLY B O 1
ATOM 2207 N N . GLY B 1 71 ? 15.359 -0.924 -27.859 1 44.22 71 GLY B N 1
ATOM 2208 C CA . GLY B 1 71 ? 15.797 -2.033 -27.016 1 44.22 71 GLY B CA 1
ATOM 2209 C C . GLY B 1 71 ? 14.664 -2.652 -26.219 1 44.22 71 GLY B C 1
ATOM 2210 O O . GLY B 1 71 ? 13.734 -1.958 -25.812 1 44.22 71 GLY B O 1
ATOM 2211 N N . SER B 1 72 ? 14.141 -3.824 -26.641 1 49.09 72 SER B N 1
ATOM 2212 C CA . SER B 1 72 ? 13.219 -4.652 -25.875 1 49.09 72 SER B CA 1
ATOM 2213 C C . SER B 1 72 ? 13.492 -4.555 -24.391 1 49.09 72 SER B C 1
ATOM 2215 O O . SER B 1 72 ? 14.555 -4.977 -23.922 1 49.09 72 SER B O 1
ATOM 2217 N N . GLY B 1 73 ? 13.406 -3.469 -23.812 1 55.88 73 GLY B N 1
ATOM 2218 C CA . GLY B 1 73 ? 13.703 -3.193 -22.422 1 55.88 73 GLY B CA 1
ATOM 2219 C C . GLY B 1 73 ? 13.312 -4.328 -21.484 1 55.88 73 GLY B C 1
ATOM 2220 O O . GLY B 1 73 ? 12.398 -5.098 -21.797 1 55.88 73 GLY B O 1
ATOM 2221 N N . ALA B 1 74 ? 14.297 -4.859 -20.641 1 66.88 74 ALA B N 1
ATOM 2222 C CA . ALA B 1 74 ? 14.188 -5.891 -19.609 1 66.88 74 ALA B CA 1
ATOM 2223 C C . ALA B 1 74 ? 12.891 -5.738 -18.828 1 66.88 74 ALA B C 1
ATOM 2225 O O . ALA B 1 74 ? 12.5 -4.625 -18.469 1 66.88 74 ALA B O 1
ATOM 2226 N N . ILE B 1 75 ? 12.031 -6.855 -18.984 1 77.06 75 ILE B N 1
ATOM 2227 C CA . ILE B 1 75 ? 10.789 -6.875 -18.219 1 77.06 75 ILE B CA 1
ATOM 2228 C C . ILE B 1 75 ? 11.086 -7.145 -16.75 1 77.06 75 ILE B C 1
ATOM 2230 O O . ILE B 1 75 ? 11.953 -7.957 -16.422 1 77.06 75 ILE B O 1
ATOM 2234 N N . ASP B 1 76 ? 10.508 -6.367 -15.898 1 82.69 76 ASP B N 1
ATOM 2235 C CA . ASP B 1 76 ? 10.562 -6.57 -14.453 1 82.69 76 ASP B CA 1
ATOM 2236 C C . ASP B 1 76 ? 9.195 -6.938 -13.891 1 82.69 76 ASP B C 1
ATOM 2238 O O . ASP B 1 76 ? 8.242 -6.164 -14.008 1 82.69 76 ASP B O 1
ATOM 2242 N N . LEU B 1 77 ? 9.117 -8.195 -13.43 1 86.94 77 LEU B N 1
ATOM 2243 C CA . LEU B 1 77 ? 7.871 -8.648 -12.805 1 86.94 77 LEU B CA 1
ATOM 2244 C C . LEU B 1 77 ? 7.949 -8.531 -11.289 1 86.94 77 LEU B C 1
ATOM 2246 O O . LEU B 1 77 ? 8.992 -8.797 -10.688 1 86.94 77 LEU B O 1
ATOM 2250 N N . ASP B 1 78 ? 6.859 -8.125 -10.727 1 88.69 78 ASP B N 1
ATOM 2251 C CA . ASP B 1 78 ? 6.758 -8.078 -9.273 1 88.69 78 ASP B CA 1
ATOM 2252 C C . ASP B 1 78 ? 5.742 -9.094 -8.758 1 88.69 78 ASP B C 1
ATOM 2254 O O . ASP B 1 78 ? 4.652 -9.227 -9.312 1 88.69 78 ASP B O 1
ATOM 2258 N N . LEU B 1 79 ? 6.195 -9.805 -7.77 1 93.31 79 LEU B N 1
ATOM 2259 C CA . LEU B 1 79 ? 5.297 -10.711 -7.07 1 93.31 79 LEU B CA 1
ATOM 2260 C C . LEU B 1 79 ? 4.488 -9.977 -6.012 1 93.31 79 LEU B C 1
ATOM 2262 O O . LEU B 1 79 ? 5.027 -9.141 -5.281 1 93.31 79 LEU B O 1
ATOM 2266 N N . ALA B 1 80 ? 3.188 -10.281 -5.922 1 94.5 80 ALA B N 1
ATOM 2267 C CA . ALA B 1 80 ? 2.293 -9.68 -4.938 1 94.5 80 ALA B CA 1
ATOM 2268 C C . ALA B 1 80 ? 1.132 -10.617 -4.609 1 94.5 80 ALA B C 1
ATOM 2270 O O . ALA B 1 80 ? 1.019 -11.703 -5.18 1 94.5 80 ALA B O 1
ATOM 2271 N N . CYS B 1 81 ? 0.304 -10.164 -3.594 1 96.81 81 CYS B N 1
ATOM 2272 C CA . CYS B 1 81 ? -0.932 -10.898 -3.35 1 96.81 81 CYS B CA 1
ATOM 2273 C C . CYS B 1 81 ? -1.979 -10.008 -2.695 1 96.81 81 CYS B C 1
ATOM 2275 O O . CYS B 1 81 ? -1.636 -9.07 -1.977 1 96.81 81 CYS B O 1
ATOM 2277 N N . LEU B 1 82 ? -3.176 -10.305 -3.049 1 96.31 82 LEU B N 1
ATOM 2278 C CA . LEU B 1 82 ? -4.297 -9.883 -2.213 1 96.31 82 LEU B CA 1
ATOM 2279 C C . LEU B 1 82 ? -4.586 -10.922 -1.131 1 96.31 82 LEU B C 1
ATOM 2281 O O . LEU B 1 82 ? -4.512 -12.125 -1.384 1 96.31 82 LEU B O 1
ATOM 2285 N N . TRP B 1 83 ? -4.934 -10.43 0.044 1 95.56 83 TRP B N 1
ATOM 2286 C CA . TRP B 1 83 ? -5.199 -11.375 1.125 1 95.56 83 TRP B CA 1
ATOM 2287 C C . TRP B 1 83 ? -6.469 -10.992 1.883 1 95.56 83 TRP B C 1
ATOM 2289 O O . TRP B 1 83 ? -6.824 -9.812 1.95 1 95.56 83 TRP B O 1
ATOM 2299 N N . GLU B 1 84 ? -7.168 -12.016 2.326 1 95.88 84 GLU B N 1
ATOM 2300 C CA . GLU B 1 84 ? -8.289 -11.922 3.258 1 95.88 84 GLU B CA 1
ATOM 2301 C C . GLU B 1 84 ? -8.18 -12.969 4.359 1 95.88 84 GLU B C 1
ATOM 2303 O O . GLU B 1 84 ? -8.008 -14.156 4.078 1 95.88 84 GLU B O 1
ATOM 2308 N N . PHE B 1 85 ? -8.289 -12.477 5.59 1 93.94 85 PHE B N 1
ATOM 2309 C CA . PHE B 1 85 ? -8.234 -13.391 6.723 1 93.94 85 PHE B CA 1
ATOM 2310 C C . PHE B 1 85 ? -9.633 -13.688 7.254 1 93.94 85 PHE B C 1
ATOM 2312 O O . PHE B 1 85 ? -10.602 -13.062 6.836 1 93.94 85 PHE B O 1
ATOM 2319 N N . ALA B 1 86 ? -9.703 -14.656 8.109 1 94.88 86 ALA B N 1
ATOM 2320 C CA . ALA B 1 86 ? -10.977 -15.156 8.617 1 94.88 86 ALA B CA 1
ATOM 2321 C C . ALA B 1 86 ? -11.719 -14.086 9.398 1 94.88 86 ALA B C 1
ATOM 2323 O O . ALA B 1 86 ? -12.953 -14.094 9.461 1 94.88 86 ALA B O 1
ATOM 2324 N N . ASP B 1 87 ? -11.078 -13.156 9.93 1 90.81 87 ASP B N 1
ATOM 2325 C CA . ASP B 1 87 ? -11.719 -12.102 10.711 1 90.81 87 ASP B CA 1
ATOM 2326 C C . ASP B 1 87 ? -12.242 -10.984 9.805 1 90.81 87 ASP B C 1
ATOM 2328 O O . ASP B 1 87 ? -12.781 -9.984 10.289 1 90.81 87 ASP B O 1
ATOM 2332 N N . GLY B 1 88 ? -12.008 -11.109 8.562 1 90.94 88 GLY B N 1
ATOM 2333 C CA . GLY B 1 88 ? -12.531 -10.148 7.602 1 90.94 88 GLY B CA 1
ATOM 2334 C C . GLY B 1 88 ? -11.516 -9.117 7.172 1 90.94 88 GLY B C 1
ATOM 2335 O O . GLY B 1 88 ? -11.734 -8.383 6.203 1 90.94 88 GLY B O 1
ATOM 2336 N N . SER B 1 89 ? -10.391 -9.102 7.863 1 87.88 89 SER B N 1
ATOM 2337 C CA . SER B 1 89 ? -9.352 -8.164 7.434 1 87.88 89 SER B CA 1
ATOM 2338 C C . SER B 1 89 ? -8.812 -8.523 6.059 1 87.88 89 SER B C 1
ATOM 2340 O O . SER B 1 89 ? -8.742 -9.703 5.707 1 87.88 89 SER B O 1
ATOM 2342 N N . LYS B 1 90 ? -8.531 -7.473 5.266 1 91 90 LYS B N 1
ATOM 2343 C CA . LYS B 1 90 ? -8.047 -7.68 3.904 1 91 90 LYS B CA 1
ATOM 2344 C C . LYS B 1 90 ? -7.012 -6.625 3.525 1 91 90 LYS B C 1
ATOM 2346 O O . LYS B 1 90 ? -6.906 -5.586 4.184 1 91 90 LYS B O 1
ATOM 2351 N N . GLY B 1 91 ? -6.227 -6.895 2.469 1 90.12 91 GLY B N 1
ATOM 2352 C CA . GLY B 1 91 ? -5.191 -5.973 2.021 1 90.12 91 GLY B CA 1
ATOM 2353 C C . GLY B 1 91 ? -4.363 -6.52 0.872 1 90.12 91 GLY B C 1
ATOM 2354 O O . GLY B 1 91 ? -4.785 -7.453 0.186 1 90.12 91 GLY B O 1
ATOM 2355 N N . VAL B 1 92 ? -3.287 -5.762 0.671 1 91.44 92 VAL B N 1
ATOM 2356 C CA . VAL B 1 92 ? -2.359 -6.156 -0.385 1 91.44 92 VAL B CA 1
ATOM 2357 C C . VAL B 1 92 ? -0.941 -6.234 0.174 1 91.44 92 VAL B C 1
ATOM 2359 O O . VAL B 1 92 ? -0.559 -5.43 1.028 1 91.44 92 VAL B O 1
ATOM 2362 N N . VAL B 1 93 ? -0.217 -7.277 -0.144 1 90.81 93 VAL B N 1
ATOM 2363 C CA . VAL B 1 93 ? 1.228 -7.355 0.051 1 90.81 93 VAL B CA 1
ATOM 2364 C C . VAL B 1 93 ? 1.94 -7.164 -1.286 1 90.81 93 VAL B C 1
ATOM 2366 O O . VAL B 1 93 ? 1.646 -7.863 -2.26 1 90.81 93 VAL B O 1
ATOM 2369 N N . GLN B 1 94 ? 2.783 -6.199 -1.37 1 89.69 94 GLN B N 1
ATOM 2370 C CA . GLN B 1 94 ? 3.49 -5.855 -2.6 1 89.69 94 GLN B CA 1
ATOM 2371 C C . GLN B 1 94 ? 4.676 -4.938 -2.314 1 89.69 94 GLN B C 1
ATOM 2373 O O . GLN B 1 94 ? 4.75 -4.32 -1.249 1 89.69 94 GLN B O 1
ATOM 2378 N N . ALA B 1 95 ? 5.551 -4.84 -3.33 1 82.38 95 ALA B N 1
ATOM 2379 C CA . ALA B 1 95 ? 6.703 -3.947 -3.211 1 82.38 95 ALA B CA 1
ATOM 2380 C C . ALA B 1 95 ? 6.285 -2.49 -3.385 1 82.38 95 ALA B C 1
ATOM 2382 O O . ALA B 1 95 ? 6.887 -1.592 -2.791 1 82.38 95 ALA B O 1
ATOM 2383 N N . LEU B 1 96 ? 5.301 -2.225 -4.195 1 74.12 96 LEU B N 1
ATOM 2384 C CA . LEU B 1 96 ? 4.805 -0.866 -4.383 1 74.12 96 LEU B CA 1
ATOM 2385 C C . LEU B 1 96 ? 4.363 -0.263 -3.053 1 74.12 96 LEU B C 1
ATOM 2387 O O . LEU B 1 96 ? 3.693 -0.927 -2.256 1 74.12 96 LEU B O 1
ATOM 2391 N N . GLY B 1 97 ? 4.918 0.876 -2.73 1 74.62 97 GLY B N 1
ATOM 2392 C CA . GLY B 1 97 ? 4.531 1.538 -1.495 1 74.62 97 GLY B CA 1
ATOM 2393 C C . GLY B 1 97 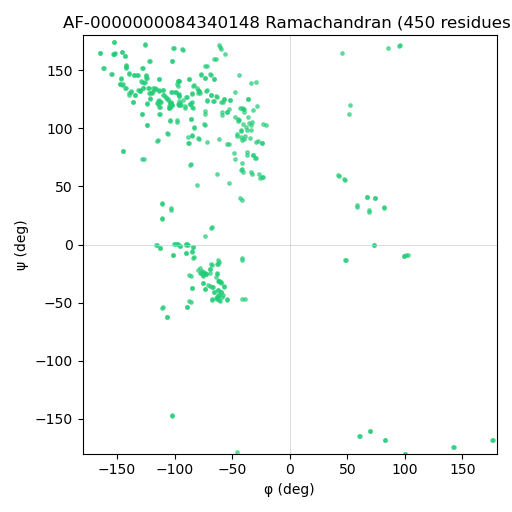? 5.082 0.856 -0.257 1 74.62 97 GLY B C 1
ATOM 2394 O O . GLY B 1 97 ? 4.699 1.192 0.866 1 74.62 97 GLY B O 1
ATOM 2395 N N . ASN B 1 98 ? 5.828 -0.246 -0.49 1 75.88 98 ASN B N 1
ATOM 2396 C CA . ASN B 1 98 ? 6.527 -0.974 0.563 1 75.88 98 ASN B CA 1
ATOM 2397 C C . ASN B 1 98 ? 5.551 -1.645 1.525 1 75.88 98 ASN B C 1
ATOM 2399 O O . ASN B 1 98 ? 5.727 -1.574 2.742 1 75.88 98 ASN B O 1
ATOM 2403 N N . ALA B 1 99 ? 4.488 -2.229 1.053 1 77.56 99 ALA B N 1
ATOM 2404 C CA . ALA B 1 99 ? 3.596 -3.094 1.817 1 77.56 99 ALA B CA 1
ATOM 2405 C C . ALA B 1 99 ? 4.07 -4.543 1.779 1 77.56 99 ALA B C 1
ATOM 2407 O O . ALA B 1 99 ? 3.498 -5.375 1.07 1 77.56 99 ALA B O 1
ATOM 2408 N N . PHE B 1 100 ? 4.949 -4.953 2.684 1 77.06 100 PHE B N 1
ATOM 2409 C CA . PHE B 1 100 ? 5.73 -6.172 2.504 1 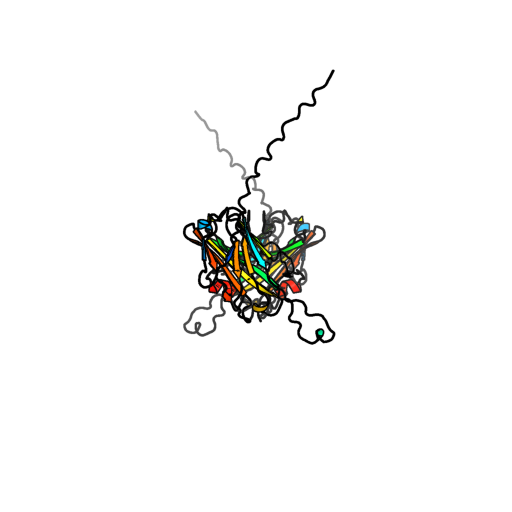77.06 100 PHE B CA 1
ATOM 2410 C C . PHE B 1 100 ? 5.141 -7.316 3.32 1 77.06 100 PHE B C 1
ATOM 2412 O O . PHE B 1 100 ? 5.539 -8.469 3.158 1 77.06 100 PHE B O 1
ATOM 2419 N N . GLN B 1 101 ? 4.184 -7.074 4.176 1 77.06 101 GLN B N 1
ATOM 2420 C CA . GLN B 1 101 ? 3.736 -8.18 5.016 1 77.06 101 GLN B CA 1
ATOM 2421 C C . GLN B 1 101 ? 2.283 -7.996 5.441 1 77.06 101 GLN B C 1
ATOM 2423 O O . GLN B 1 101 ? 1.735 -6.895 5.332 1 77.06 101 GLN B O 1
ATOM 2428 N N . ALA B 1 102 ? 1.69 -9.148 5.934 1 76.19 102 ALA B N 1
ATOM 2429 C CA . ALA B 1 102 ? 0.338 -9.188 6.484 1 76.19 102 ALA B CA 1
ATOM 2430 C C . ALA B 1 102 ? 0.233 -10.203 7.617 1 76.19 102 ALA B C 1
ATOM 2432 O O . ALA B 1 102 ? 0.772 -11.305 7.523 1 76.19 102 ALA B O 1
ATOM 2433 N N . PRO B 1 103 ? -0.524 -9.977 8.711 1 72.25 103 PRO B N 1
ATOM 2434 C CA . PRO B 1 103 ? -1.024 -8.641 9.039 1 72.25 103 PRO B CA 1
ATOM 2435 C C . PRO B 1 103 ? 0.098 -7.633 9.273 1 72.25 103 PRO B C 1
ATOM 2437 O O . PRO B 1 103 ? 1.276 -7.996 9.242 1 72.25 103 PRO B O 1
ATOM 2440 N N . TYR B 1 104 ? -0.402 -6.449 9.352 1 66.81 104 TYR B N 1
ATOM 2441 C CA . TYR B 1 104 ? 0.551 -5.355 9.5 1 66.81 104 TYR B CA 1
ATOM 2442 C C . TYR B 1 104 ? 1.104 -5.301 10.922 1 66.81 104 TYR B C 1
ATOM 2444 O O . TYR B 1 104 ? 2.178 -4.742 11.156 1 66.81 104 TYR B O 1
ATOM 2452 N N . HIS B 1 105 ? 0.224 -5.906 11.836 1 64 105 HIS B N 1
ATOM 2453 C CA . HIS B 1 105 ? 0.658 -5.977 13.227 1 64 105 HIS B CA 1
ATOM 2454 C C . HIS B 1 105 ? 0.888 -7.422 13.664 1 64 105 HIS B C 1
ATOM 2456 O O . HIS B 1 105 ? 0.199 -8.328 13.195 1 64 105 HIS B O 1
ATOM 2462 N N . GLY B 1 106 ? 1.974 -7.484 14.508 1 70.31 106 GLY B N 1
ATOM 2463 C CA . GLY B 1 106 ? 2.227 -8.82 15.031 1 70.31 106 GLY B CA 1
ATOM 2464 C C . GLY B 1 106 ? 3.012 -9.695 14.07 1 70.31 106 GLY B C 1
ATOM 2465 O O . GLY B 1 106 ? 3.691 -9.188 13.18 1 70.31 106 GLY B O 1
ATOM 2466 N N . ALA B 1 107 ? 3.047 -10.969 14.391 1 77.19 107 ALA B N 1
ATOM 2467 C CA . ALA B 1 107 ? 3.74 -11.938 13.539 1 77.19 107 ALA B CA 1
ATOM 2468 C C . ALA B 1 107 ? 3.049 -12.078 12.188 1 77.19 107 ALA B C 1
ATOM 2470 O O . ALA B 1 107 ? 1.852 -12.359 12.125 1 77.19 107 ALA B O 1
ATOM 2471 N N . PRO B 1 108 ? 3.77 -11.859 11.188 1 86.88 108 PRO B N 1
ATOM 2472 C CA . PRO B 1 108 ? 3.125 -11.891 9.875 1 86.88 108 PRO B CA 1
ATOM 2473 C C . PRO B 1 108 ? 2.777 -13.312 9.422 1 86.88 108 PRO B C 1
ATOM 2475 O O . PRO B 1 108 ? 3.516 -14.25 9.719 1 86.88 108 PRO B O 1
ATOM 2478 N N . ILE B 1 109 ? 1.665 -13.484 8.758 1 92.69 109 ILE B N 1
ATOM 2479 C CA . ILE B 1 109 ? 1.278 -14.703 8.055 1 92.69 109 ILE B CA 1
ATOM 2480 C C . ILE B 1 109 ? 1.885 -14.711 6.652 1 92.69 109 ILE B C 1
ATOM 2482 O O . ILE B 1 109 ? 2.307 -15.758 6.156 1 92.69 109 ILE B O 1
ATOM 2486 N N . ILE B 1 110 ? 1.942 -13.531 6.023 1 93.88 110 ILE B N 1
ATOM 2487 C CA . ILE B 1 110 ? 2.488 -13.367 4.684 1 93.88 110 ILE B CA 1
ATOM 2488 C C . ILE B 1 110 ? 3.629 -12.352 4.711 1 93.88 110 ILE B C 1
ATOM 2490 O O . ILE B 1 110 ? 3.508 -11.289 5.32 1 93.88 110 ILE B O 1
ATOM 2494 N N . ARG B 1 111 ? 4.691 -12.672 4.074 1 90.25 111 ARG B N 1
ATOM 2495 C CA . ARG B 1 111 ? 5.824 -11.758 3.971 1 90.25 111 ARG B CA 1
ATOM 2496 C C . ARG B 1 111 ? 6.438 -11.797 2.574 1 90.25 111 ARG B C 1
ATOM 2498 O O . ARG B 1 111 ? 6.688 -12.875 2.033 1 90.25 111 ARG B O 1
ATOM 2505 N N . LEU B 1 112 ? 6.621 -10.617 2.016 1 89.75 112 LEU B N 1
ATOM 2506 C CA . LEU B 1 112 ? 7.336 -10.484 0.753 1 89.75 112 LEU B CA 1
ATOM 2507 C C . LEU B 1 112 ? 8.812 -10.172 0.995 1 89.75 112 LEU B C 1
ATOM 2509 O O . LEU B 1 112 ? 9.141 -9.305 1.801 1 89.75 112 LEU B O 1
ATOM 2513 N N . ASP B 1 113 ? 9.812 -11.062 0.5 1 80.19 113 ASP B N 1
ATOM 2514 C CA . ASP B 1 113 ? 11.227 -10.898 0.793 1 80.19 113 ASP B CA 1
ATOM 2515 C C . ASP B 1 113 ? 11.859 -9.852 -0.12 1 80.19 113 ASP B C 1
ATOM 2517 O O . ASP B 1 113 ? 13.086 -9.828 -0.287 1 80.19 113 ASP B O 1
ATOM 2521 N N . GLY B 1 114 ? 11.547 -8.789 -0.36 1 65.69 114 GLY B N 1
ATOM 2522 C CA . GLY B 1 114 ? 12.195 -7.691 -1.056 1 65.69 114 GLY B CA 1
ATOM 2523 C C . GLY B 1 114 ? 11.992 -7.73 -2.559 1 65.69 114 GLY B C 1
ATOM 2524 O O . GLY B 1 114 ? 11.258 -8.578 -3.068 1 65.69 114 GLY B O 1
ATOM 2525 N N . ASP B 1 115 ? 12.352 -6.648 -3.383 1 58.47 115 ASP B N 1
ATOM 2526 C CA . ASP B 1 115 ? 12.211 -6.449 -4.82 1 58.47 115 ASP B CA 1
ATOM 2527 C C . ASP B 1 115 ? 13.422 -6.984 -5.578 1 58.47 115 ASP B C 1
ATOM 2529 O O . ASP B 1 115 ? 14.555 -6.582 -5.309 1 58.47 115 ASP B O 1
ATOM 2533 N N . ASP B 1 116 ? 13.414 -8.258 -6.062 1 55.62 116 ASP B N 1
ATOM 2534 C CA . ASP B 1 116 ? 14.422 -8.594 -7.062 1 55.62 116 ASP B CA 1
ATOM 2535 C C . ASP B 1 116 ? 14.086 -7.961 -8.414 1 55.62 116 ASP B C 1
ATOM 2537 O O . ASP B 1 116 ? 13.117 -8.352 -9.062 1 55.62 116 ASP B O 1
ATOM 2541 N N . ARG B 1 117 ? 14.758 -6.828 -8.859 1 52.97 117 ARG B N 1
ATOM 2542 C CA . ARG B 1 117 ? 14.453 -6.059 -10.062 1 52.97 117 ARG B CA 1
ATOM 2543 C C . ARG B 1 117 ? 14.875 -6.809 -11.32 1 52.97 117 ARG B C 1
ATOM 2545 O O . ARG B 1 117 ? 14.383 -6.531 -12.414 1 52.97 117 ARG B O 1
ATOM 2552 N N . SER B 1 118 ? 15.852 -7.676 -11.141 1 52 118 SER B N 1
ATOM 2553 C CA . SER B 1 118 ? 16.484 -8.188 -12.352 1 52 118 SER B CA 1
ATOM 2554 C C . SER B 1 118 ? 15.906 -9.531 -12.758 1 52 118 SER B C 1
ATOM 2556 O O . SER B 1 118 ? 16.078 -9.977 -13.891 1 52 118 SER B O 1
ATOM 2558 N N . GLY B 1 119 ? 14.977 -10 -12.023 1 49.69 119 GLY B N 1
ATOM 2559 C CA . GLY B 1 119 ? 14.672 -11.398 -12.297 1 49.69 119 GLY B CA 1
ATOM 2560 C C . GLY B 1 119 ? 15.914 -12.273 -12.359 1 49.69 119 GLY B C 1
ATOM 2561 O O . GLY B 1 119 ? 15.82 -13.477 -12.586 1 49.69 119 GLY B O 1
ATOM 2562 N N . ALA B 1 120 ? 17.094 -11.57 -12.438 1 51.62 120 ALA B N 1
ATOM 2563 C CA . ALA B 1 120 ? 18.375 -12.242 -12.648 1 51.62 120 ALA B CA 1
ATOM 2564 C C . ALA B 1 120 ? 18.812 -12.992 -11.391 1 51.62 120 ALA B C 1
ATOM 2566 O O . ALA B 1 120 ? 19.719 -13.828 -11.445 1 51.62 120 ALA B O 1
ATOM 2567 N N . SER B 1 121 ? 18.25 -12.398 -10.359 1 54.09 121 SER B N 1
ATOM 2568 C CA . SER B 1 121 ? 18.703 -13.203 -9.227 1 54.09 121 SER B CA 1
ATOM 2569 C C . SER B 1 121 ? 18.281 -14.656 -9.391 1 54.09 121 SER B C 1
ATOM 2571 O O . SER B 1 121 ? 17.172 -14.945 -9.852 1 54.09 121 SER B O 1
ATOM 2573 N N . ALA B 1 122 ? 19.219 -15.5 -9.383 1 59.38 122 ALA B N 1
ATOM 2574 C CA . ALA B 1 122 ? 19.016 -16.938 -9.492 1 59.38 122 ALA B CA 1
ATOM 2575 C C . ALA B 1 122 ? 17.828 -17.391 -8.656 1 59.38 122 ALA B C 1
ATOM 2577 O O . ALA B 1 122 ? 17.188 -18.391 -8.969 1 59.38 122 ALA B O 1
ATOM 2578 N N . ASP B 1 123 ? 17.391 -16.5 -7.863 1 76.56 123 ASP B N 1
ATOM 2579 C CA . ASP B 1 123 ? 16.391 -17.047 -6.953 1 76.56 123 ASP B CA 1
ATOM 2580 C C . ASP B 1 123 ? 15.039 -16.391 -7.172 1 76.56 123 ASP B C 1
ATOM 2582 O O . ASP B 1 123 ? 14.039 -16.797 -6.562 1 76.56 123 ASP B O 1
ATOM 2586 N N . GLY B 1 124 ? 14.867 -15.438 -8.094 1 85.62 124 GLY B N 1
ATOM 2587 C CA . GLY B 1 124 ? 13.578 -14.797 -8.344 1 85.62 124 GLY B CA 1
ATOM 2588 C C . GLY B 1 124 ? 13.031 -14.062 -7.137 1 85.62 124 GLY B C 1
ATOM 2589 O O . GLY B 1 124 ? 13.797 -13.656 -6.258 1 85.62 124 GLY B O 1
ATOM 2590 N N . GLU B 1 125 ? 11.773 -13.727 -7.156 1 89.81 125 GLU B N 1
ATOM 2591 C CA . GLU B 1 125 ? 11.102 -13.086 -6.035 1 89.81 125 GLU B CA 1
ATOM 2592 C C . GLU B 1 125 ? 10.352 -14.102 -5.18 1 89.81 125 GLU B C 1
ATOM 2594 O O . GLU B 1 125 ? 9.75 -15.039 -5.707 1 89.81 125 GLU B O 1
ATOM 2599 N N . ASN B 1 126 ? 10.438 -13.844 -3.861 1 92.69 126 ASN B N 1
ATOM 2600 C CA . ASN B 1 126 ? 9.844 -14.812 -2.947 1 92.69 126 ASN B CA 1
ATOM 2601 C C . ASN B 1 126 ? 8.836 -14.156 -2.01 1 92.69 126 ASN B C 1
ATOM 2603 O O . ASN B 1 126 ? 9.008 -13 -1.616 1 92.69 126 ASN B O 1
ATOM 2607 N N . MET B 1 127 ? 7.859 -14.891 -1.734 1 94.06 127 MET B N 1
ATOM 2608 C CA . MET B 1 127 ? 6.875 -14.617 -0.694 1 94.06 127 MET B CA 1
ATOM 2609 C C . MET B 1 127 ? 6.711 -15.812 0.232 1 94.06 127 MET B C 1
ATOM 2611 O O . MET B 1 127 ? 6.719 -16.953 -0.222 1 94.06 127 MET B O 1
ATOM 2615 N N . PHE B 1 128 ? 6.578 -15.523 1.511 1 93.25 128 PHE B N 1
ATOM 2616 C CA . PHE B 1 128 ? 6.426 -16.594 2.488 1 93.25 128 PHE B CA 1
ATOM 2617 C C . PHE B 1 128 ? 5.07 -16.516 3.18 1 93.25 128 PHE B C 1
ATOM 2619 O O . PHE B 1 128 ? 4.633 -15.422 3.564 1 93.25 128 PHE B O 1
ATOM 2626 N N . ILE B 1 129 ? 4.469 -17.656 3.256 1 95.81 129 ILE B N 1
ATOM 2627 C CA . ILE B 1 129 ? 3.178 -17.766 3.926 1 95.81 129 ILE B CA 1
ATOM 2628 C C . ILE B 1 129 ? 3.275 -18.766 5.074 1 95.81 129 ILE B C 1
ATOM 2630 O O . ILE B 1 129 ? 3.641 -19.922 4.871 1 95.81 129 ILE B O 1
ATOM 2634 N N . ASP B 1 130 ? 2.93 -18.406 6.246 1 94.75 130 ASP B N 1
ATOM 2635 C CA . ASP B 1 130 ? 2.941 -19.266 7.422 1 94.75 130 ASP B CA 1
ATOM 2636 C C . ASP B 1 130 ? 1.667 -20.109 7.496 1 94.75 130 ASP B C 1
ATOM 2638 O O . ASP B 1 130 ? 0.649 -19.656 8.023 1 94.75 130 ASP B O 1
ATOM 2642 N N . LEU B 1 131 ? 1.742 -21.359 7.105 1 95.69 131 LEU B N 1
ATOM 2643 C CA . LEU B 1 131 ? 0.566 -22.219 7.031 1 95.69 131 LEU B CA 1
ATOM 2644 C C . LEU B 1 131 ? 0.269 -22.859 8.391 1 95.69 131 LEU B C 1
ATOM 2646 O O . LEU B 1 131 ? -0.75 -23.531 8.555 1 95.69 131 LEU B O 1
ATOM 2650 N N . SER B 1 132 ? 1.164 -22.656 9.383 1 93.69 132 SER B N 1
ATOM 2651 C CA . SER B 1 132 ? 0.79 -23.047 10.742 1 93.69 132 SER B CA 1
ATOM 2652 C C . SER B 1 132 ? -0.417 -22.25 11.234 1 93.69 132 SER B C 1
ATOM 2654 O O . SER B 1 132 ? -1.086 -22.656 12.188 1 93.69 132 SER B O 1
ATOM 2656 N N . ARG B 1 133 ? -0.67 -21.156 10.523 1 94.12 133 ARG B N 1
ATOM 2657 C CA . ARG B 1 133 ? -1.813 -20.312 10.852 1 94.12 133 ARG B CA 1
ATOM 2658 C C . ARG B 1 133 ? -2.879 -20.391 9.766 1 94.12 133 ARG B C 1
ATOM 2660 O O . ARG B 1 133 ? -3.58 -19.422 9.5 1 94.12 133 ARG B O 1
ATOM 2667 N N . VAL B 1 134 ? -3.033 -21.516 9.195 1 95 134 VAL B N 1
ATOM 2668 C CA . VAL B 1 134 ? -3.912 -21.75 8.047 1 95 134 VAL B CA 1
ATOM 2669 C C . VAL B 1 134 ? -5.355 -21.438 8.438 1 95 134 VAL B C 1
ATOM 2671 O O . VAL B 1 134 ? -6.141 -20.969 7.617 1 95 134 VAL B O 1
ATOM 2674 N N . ASN B 1 135 ? -5.746 -21.625 9.648 1 95.31 135 ASN B N 1
ATOM 2675 C CA . ASN B 1 135 ? -7.113 -21.391 10.094 1 95.31 135 ASN B CA 1
ATOM 2676 C C . ASN B 1 135 ? -7.473 -19.906 10.07 1 95.31 135 ASN B C 1
ATOM 2678 O O . ASN B 1 135 ? -8.656 -19.562 10.094 1 95.31 135 ASN B O 1
ATOM 2682 N N . GLU B 1 136 ? -6.52 -19.047 10.008 1 95.12 136 GLU B N 1
ATOM 2683 C CA . GLU B 1 136 ? -6.762 -17.609 9.953 1 95.12 136 GLU B CA 1
ATOM 2684 C C . GLU B 1 136 ? -6.879 -17.125 8.516 1 95.12 136 GLU B C 1
ATOM 2686 O O . GLU B 1 136 ? -7.254 -15.977 8.273 1 95.12 136 GLU B O 1
ATOM 2691 N N . ILE B 1 137 ? -6.617 -17.953 7.633 1 96.19 137 ILE B N 1
ATOM 2692 C CA . ILE B 1 137 ? -6.594 -17.578 6.223 1 96.19 137 ILE B CA 1
ATOM 2693 C C . ILE B 1 137 ? -7.945 -17.891 5.582 1 96.19 137 ILE B C 1
ATOM 2695 O O . ILE B 1 137 ? -8.398 -19.031 5.609 1 96.19 137 ILE B O 1
ATOM 2699 N N . ARG B 1 138 ? -8.531 -16.875 5.051 1 97.75 138 ARG B N 1
ATOM 2700 C CA . ARG B 1 138 ? -9.711 -17.125 4.223 1 97.75 138 ARG B CA 1
ATOM 2701 C C . ARG B 1 138 ? -9.32 -17.359 2.77 1 97.75 138 ARG B C 1
ATOM 2703 O O . ARG B 1 138 ? -9.711 -18.359 2.172 1 97.75 138 ARG B O 1
ATOM 2710 N N . ARG B 1 139 ? -8.57 -16.422 2.234 1 98.19 139 ARG B N 1
ATOM 2711 C CA . ARG B 1 139 ? -8.094 -16.578 0.865 1 98.19 139 ARG B CA 1
ATOM 2712 C C . ARG B 1 139 ? -6.914 -15.656 0.581 1 98.19 139 ARG B C 1
ATOM 2714 O O . ARG B 1 139 ? -6.766 -14.617 1.228 1 98.19 139 ARG B O 1
ATOM 2721 N N . ILE B 1 140 ? -6.098 -16.078 -0.318 1 98.19 140 ILE B N 1
ATOM 2722 C CA . ILE B 1 140 ? -4.941 -15.344 -0.826 1 98.19 140 ILE B CA 1
ATOM 2723 C C . ILE B 1 140 ? -4.883 -15.469 -2.346 1 98.19 140 ILE B C 1
ATOM 2725 O O . ILE B 1 140 ? -4.883 -16.578 -2.889 1 98.19 140 ILE B O 1
ATOM 2729 N N . LEU B 1 141 ? -4.898 -14.344 -3.018 1 98.62 141 LEU B N 1
ATOM 2730 C CA . LEU B 1 141 ? -4.734 -14.336 -4.469 1 98.62 141 LEU B CA 1
ATOM 2731 C C . LEU B 1 141 ? -3.334 -13.875 -4.855 1 98.62 141 LEU B C 1
ATOM 2733 O O . LEU B 1 141 ? -3.02 -12.688 -4.77 1 98.62 141 LEU B O 1
ATOM 2737 N N . VAL B 1 142 ? -2.541 -14.836 -5.293 1 98.5 142 VAL B N 1
ATOM 2738 C CA . VAL B 1 142 ? -1.194 -14.531 -5.766 1 98.5 142 VAL B CA 1
ATOM 2739 C C . VAL B 1 142 ? -1.259 -13.977 -7.184 1 98.5 142 VAL B C 1
ATOM 2741 O O . VAL B 1 142 ? -1.947 -14.531 -8.047 1 98.5 142 VAL B O 1
ATOM 2744 N N . PHE B 1 143 ? -0.529 -12.859 -7.344 1 97.19 143 PHE B N 1
ATOM 2745 C CA . PHE B 1 143 ? -0.498 -12.281 -8.688 1 97.19 143 PHE B CA 1
ATOM 2746 C C . PHE B 1 143 ? 0.859 -11.648 -8.969 1 97.19 143 PHE B C 1
ATOM 2748 O O . PHE B 1 143 ? 1.694 -11.523 -8.07 1 97.19 143 PHE B O 1
ATOM 2755 N N . ALA B 1 144 ? 1.068 -11.367 -10.242 1 93.94 144 ALA B N 1
ATOM 2756 C CA . ALA B 1 144 ? 2.242 -10.633 -10.711 1 93.94 144 ALA B CA 1
ATOM 2757 C C . ALA B 1 144 ? 1.839 -9.453 -11.586 1 93.94 144 ALA B C 1
ATOM 2759 O O . ALA B 1 144 ? 0.774 -9.469 -12.203 1 93.94 144 ALA B O 1
ATOM 2760 N N . TYR B 1 145 ? 2.641 -8.461 -11.586 1 90.56 145 TYR B N 1
ATOM 2761 C CA . TYR B 1 145 ? 2.416 -7.316 -12.461 1 90.56 145 TYR B CA 1
ATOM 2762 C C . TYR B 1 145 ? 3.734 -6.781 -13.008 1 90.56 145 TYR B C 1
ATOM 2764 O O . TYR B 1 145 ? 4.789 -6.977 -12.406 1 90.56 145 TYR B O 1
ATOM 2772 N N . ILE B 1 146 ? 3.596 -6.195 -14.117 1 84.75 146 ILE B N 1
ATOM 2773 C CA . ILE B 1 146 ? 4.758 -5.617 -14.781 1 84.75 146 ILE B CA 1
ATOM 2774 C C . ILE B 1 146 ? 5.031 -4.219 -14.227 1 84.75 146 ILE B C 1
ATOM 2776 O O . ILE B 1 146 ? 4.203 -3.316 -14.367 1 84.75 146 ILE B O 1
ATOM 2780 N N . TYR B 1 147 ? 6.156 -4.059 -13.633 1 73.5 147 TYR B N 1
ATOM 2781 C CA . TYR B 1 147 ? 6.566 -2.787 -13.047 1 73.5 147 TYR B CA 1
ATOM 2782 C C . TYR B 1 147 ? 7.234 -1.896 -14.094 1 73.5 147 TYR B C 1
ATOM 2784 O O . TYR B 1 147 ? 6.93 -0.705 -14.188 1 73.5 147 TYR B O 1
ATOM 2792 N N . GLU B 1 148 ? 8.109 -2.447 -14.75 1 72.5 148 GLU B N 1
ATOM 2793 C CA . GLU B 1 148 ? 8.844 -1.736 -15.797 1 72.5 148 GLU B CA 1
ATOM 2794 C C . GLU B 1 148 ? 8.891 -2.549 -17.078 1 72.5 148 GLU B C 1
ATOM 2796 O O . GLU B 1 148 ? 9.023 -3.773 -17.047 1 72.5 148 GLU B O 1
ATOM 2801 N N . GLY B 1 149 ? 8.859 -1.72 -18.172 1 72.19 149 GLY B N 1
ATOM 2802 C CA . GLY B 1 149 ? 8.977 -2.338 -19.484 1 72.19 149 GLY B CA 1
ATOM 2803 C C . GLY B 1 149 ? 7.633 -2.605 -20.141 1 72.19 149 GLY B C 1
ATOM 2804 O O . GLY B 1 149 ? 6.586 -2.449 -19.516 1 72.19 149 GLY B O 1
ATOM 2805 N N . VAL B 1 150 ? 7.68 -2.994 -21.375 1 68.38 150 VAL B N 1
ATOM 2806 C CA . VAL B 1 150 ? 6.48 -3.283 -22.156 1 68.38 150 VAL B CA 1
ATOM 2807 C C . VAL B 1 150 ? 5.957 -4.672 -21.812 1 68.38 150 VAL B C 1
ATOM 2809 O O . VAL B 1 150 ? 6.73 -5.633 -21.719 1 68.38 150 VAL B O 1
ATOM 2812 N N . PRO B 1 151 ? 4.645 -4.531 -21.562 1 70.19 151 PRO B N 1
ATOM 2813 C CA . PRO B 1 151 ? 4.074 -5.844 -21.25 1 70.19 151 PRO B CA 1
ATOM 2814 C C . PRO B 1 151 ? 4.352 -6.875 -22.344 1 70.19 151 PRO B C 1
ATOM 2816 O O . PRO B 1 151 ? 4 -6.66 -23.5 1 70.19 151 PRO B O 1
ATOM 2819 N N . ASN B 1 152 ? 5.109 -7.859 -22.016 1 80.69 152 ASN B N 1
ATOM 2820 C CA . ASN B 1 152 ? 5.387 -9.016 -22.875 1 80.69 152 ASN B CA 1
ATOM 2821 C C . ASN B 1 152 ? 5.527 -10.297 -22.047 1 80.69 152 ASN B C 1
ATOM 2823 O O . ASN B 1 152 ? 6.637 -10.789 -21.859 1 80.69 152 ASN B O 1
ATOM 2827 N N . TRP B 1 153 ? 4.402 -10.852 -21.703 1 85.31 153 TRP B N 1
ATOM 2828 C CA . TRP B 1 153 ? 4.367 -12.031 -20.844 1 85.31 153 TRP B CA 1
ATOM 2829 C C . TRP B 1 153 ? 4.957 -13.242 -21.562 1 85.31 153 TRP B C 1
ATOM 2831 O O . TRP B 1 153 ? 5.617 -14.078 -20.953 1 85.31 153 TRP B O 1
ATOM 2841 N N . ALA B 1 154 ? 4.688 -13.289 -22.797 1 82.5 154 ALA B N 1
ATOM 2842 C CA . ALA B 1 154 ? 5.16 -14.438 -23.562 1 82.5 154 ALA B CA 1
ATOM 2843 C C . ALA B 1 154 ? 6.68 -14.555 -23.5 1 82.5 154 ALA B C 1
ATOM 2845 O O . ALA B 1 154 ? 7.219 -15.648 -23.312 1 82.5 154 ALA B O 1
ATOM 2846 N N . SER B 1 155 ? 7.316 -13.414 -23.594 1 81.44 155 SER B N 1
ATOM 2847 C CA . SER B 1 155 ? 8.773 -13.422 -23.609 1 81.44 155 SER B CA 1
ATOM 2848 C C . SER B 1 155 ? 9.344 -13.641 -22.219 1 81.44 155 SER B C 1
ATOM 2850 O O . SER B 1 155 ? 10.453 -14.164 -22.062 1 81.44 155 SER B O 1
ATOM 2852 N N . ALA B 1 156 ? 8.586 -13.305 -21.266 1 84.44 156 ALA B N 1
ATOM 2853 C CA . ALA B 1 156 ? 9.078 -13.406 -19.891 1 84.44 156 ALA B CA 1
ATOM 2854 C C . ALA B 1 156 ? 9.102 -14.859 -19.422 1 84.44 156 ALA B C 1
ATOM 2856 O O . ALA B 1 156 ? 9.898 -15.234 -18.562 1 84.44 156 ALA B O 1
ATOM 2857 N N . ASP B 1 157 ? 8.266 -15.703 -19.969 1 88.12 157 ASP B N 1
ATOM 2858 C CA . ASP B 1 157 ? 8.188 -17.109 -19.578 1 88.12 157 ASP B CA 1
ATOM 2859 C C . ASP B 1 157 ? 8.156 -17.266 -18.062 1 88.12 157 ASP B C 1
ATOM 2861 O O . ASP B 1 157 ? 8.961 -18.016 -17.5 1 88.12 157 ASP B O 1
ATOM 2865 N N . GLY B 1 158 ? 7.23 -16.656 -17.469 1 91.94 158 GLY B N 1
ATOM 2866 C CA . GLY B 1 158 ? 7.164 -16.641 -16.016 1 91.94 158 GLY B CA 1
ATOM 2867 C C . GLY B 1 158 ? 6.629 -17.938 -15.438 1 91.94 158 GLY B C 1
ATOM 2868 O O . GLY B 1 158 ? 5.766 -18.578 -16.031 1 91.94 158 GLY B O 1
ATOM 2869 N N . VAL B 1 159 ? 7.172 -18.266 -14.266 1 95.12 159 VAL B N 1
ATOM 2870 C CA . VAL B 1 159 ? 6.727 -19.438 -13.531 1 95.12 159 VAL B CA 1
ATOM 2871 C C . VAL B 1 159 ? 6.617 -19.109 -12.047 1 95.12 159 VAL B C 1
ATOM 2873 O O . VAL B 1 159 ? 7.512 -18.5 -11.469 1 95.12 159 VAL B O 1
ATOM 2876 N N . VAL B 1 160 ? 5.465 -19.516 -11.5 1 96.75 160 VAL B N 1
ATOM 2877 C CA . VAL B 1 160 ? 5.32 -19.438 -10.055 1 96.75 160 VAL B CA 1
ATOM 2878 C C . VAL B 1 160 ? 5.305 -20.859 -9.469 1 96.75 160 VAL B C 1
ATOM 2880 O O . VAL B 1 160 ? 4.57 -21.719 -9.945 1 96.75 160 VAL B O 1
ATOM 2883 N N . THR B 1 161 ? 6.148 -21.031 -8.5 1 97 161 THR B N 1
ATOM 2884 C CA . THR B 1 161 ? 6.207 -22.328 -7.816 1 97 161 THR B CA 1
ATOM 2885 C C . THR B 1 161 ? 5.938 -22.156 -6.324 1 97 161 THR B C 1
ATOM 2887 O O . THR B 1 161 ? 6.488 -21.266 -5.684 1 97 161 THR B O 1
ATOM 2890 N N . LEU B 1 162 ? 5.047 -22.969 -5.828 1 97.19 162 LEU B N 1
ATOM 2891 C CA . LEU B 1 162 ? 4.805 -23.062 -4.395 1 97.19 162 LEU B CA 1
ATOM 2892 C C . LEU B 1 162 ? 5.574 -24.219 -3.779 1 97.19 162 LEU B C 1
ATOM 2894 O O . LEU B 1 162 ? 5.531 -25.344 -4.301 1 97.19 162 LEU B O 1
ATOM 2898 N N . TYR B 1 163 ? 6.293 -23.938 -2.711 1 95.56 163 TYR B N 1
ATOM 2899 C CA . TYR B 1 163 ? 7.066 -24.922 -1.961 1 95.56 163 TYR B CA 1
ATOM 2900 C C . TYR B 1 163 ? 6.5 -25.094 -0.558 1 95.56 163 TYR B C 1
ATOM 2902 O O . TYR B 1 163 ? 6.984 -24.484 0.397 1 95.56 163 TYR B O 1
ATOM 2910 N N . PRO B 1 164 ? 5.539 -26.047 -0.41 1 94.75 164 PRO B N 1
ATOM 2911 C CA . PRO B 1 164 ? 5.098 -26.328 0.957 1 94.75 164 PRO B CA 1
ATOM 2912 C C . PRO B 1 164 ? 6.199 -26.953 1.812 1 94.75 164 PRO B C 1
ATOM 2914 O O . PRO B 1 164 ? 7.199 -27.438 1.279 1 94.75 164 PRO B O 1
ATOM 2917 N N . ALA B 1 165 ? 5.992 -26.828 3.135 1 91 165 ALA B N 1
ATOM 2918 C CA . ALA B 1 165 ? 6.969 -27.422 4.043 1 91 165 ALA B CA 1
ATOM 2919 C C . ALA B 1 165 ? 7.043 -28.938 3.857 1 91 165 ALA B C 1
ATOM 2921 O O . ALA B 1 165 ? 8.102 -29.531 4.043 1 91 165 ALA B O 1
ATOM 2922 N N . ALA B 1 166 ? 5.961 -29.516 3.5 1 89.75 166 ALA B N 1
ATOM 2923 C CA . ALA B 1 166 ? 5.863 -30.938 3.191 1 89.75 166 ALA B CA 1
ATOM 2924 C C . ALA B 1 166 ? 4.961 -31.172 1.982 1 89.75 166 ALA B C 1
ATOM 2926 O O . ALA B 1 166 ? 3.982 -30.453 1.778 1 89.75 166 ALA B O 1
ATOM 2927 N N . GLY B 1 167 ? 5.289 -32.219 1.195 1 88.62 167 GLY B N 1
ATOM 2928 C CA . GLY B 1 167 ? 4.504 -32.5 0.007 1 88.62 167 GLY B CA 1
ATOM 2929 C C . GLY B 1 167 ? 5.141 -32 -1.271 1 88.62 167 GLY B C 1
ATOM 2930 O O . GLY B 1 167 ? 6.234 -31.422 -1.243 1 88.62 167 GLY B O 1
ATOM 2931 N N . PRO B 1 168 ? 4.496 -32.219 -2.334 1 92.38 168 PRO B N 1
ATOM 2932 C CA . PRO B 1 168 ? 5.074 -31.859 -3.627 1 92.38 168 PRO B CA 1
ATOM 2933 C C . PRO B 1 168 ? 5.07 -30.344 -3.859 1 92.38 168 PRO B C 1
ATOM 2935 O O . PRO B 1 168 ? 4.238 -29.641 -3.297 1 92.38 168 PRO B O 1
ATOM 2938 N N . GLN B 1 169 ? 6.012 -29.938 -4.672 1 96 169 GLN B N 1
ATOM 2939 C CA . GLN B 1 169 ? 5.953 -28.578 -5.195 1 96 169 GLN B CA 1
ATOM 2940 C C . GLN B 1 169 ? 4.789 -28.422 -6.172 1 96 169 GLN B C 1
ATOM 2942 O O . GLN B 1 169 ? 4.418 -29.359 -6.867 1 96 169 GLN B O 1
ATOM 2947 N N . ILE B 1 170 ? 4.238 -27.219 -6.16 1 96.94 170 ILE B N 1
ATOM 2948 C CA . ILE B 1 170 ? 3.15 -26.906 -7.078 1 96.94 170 ILE B CA 1
ATOM 2949 C C . ILE B 1 170 ? 3.602 -25.812 -8.055 1 96.94 170 ILE B C 1
ATOM 2951 O O . ILE B 1 170 ? 3.998 -24.719 -7.645 1 96.94 170 ILE B O 1
ATOM 2955 N N . GLU B 1 171 ? 3.535 -26.172 -9.297 1 97.75 171 GLU B N 1
ATOM 2956 C CA . GLU B 1 171 ? 4.004 -25.25 -10.32 1 97.75 171 GLU B CA 1
ATOM 2957 C C . GLU B 1 171 ? 2.838 -24.688 -11.141 1 97.75 171 GLU B C 1
ATOM 2959 O O . GLU B 1 171 ? 1.93 -25.438 -11.516 1 97.75 171 GLU B O 1
ATOM 2964 N N . VAL B 1 172 ? 2.805 -23.406 -11.352 1 97.31 172 VAL B N 1
ATOM 2965 C CA . VAL B 1 172 ? 1.878 -22.719 -12.242 1 97.31 172 VAL B CA 1
ATOM 2966 C C . VAL B 1 172 ? 2.658 -21.891 -13.266 1 97.31 172 VAL B C 1
ATOM 2968 O O . VAL B 1 172 ? 3.381 -20.953 -12.898 1 97.31 172 VAL B O 1
ATOM 2971 N N . ARG B 1 173 ? 2.477 -22.156 -14.531 1 95.75 173 ARG B N 1
ATOM 2972 C CA . ARG B 1 173 ? 3.178 -21.453 -15.594 1 95.75 173 ARG B CA 1
ATOM 2973 C C . ARG B 1 173 ? 2.316 -20.328 -16.172 1 95.75 173 ARG B C 1
ATOM 2975 O O . ARG B 1 173 ? 1.11 -20.5 -16.359 1 95.75 173 ARG B O 1
ATOM 2982 N N . LEU B 1 174 ? 2.973 -19.219 -16.375 1 93.44 174 LEU B N 1
ATOM 2983 C CA . LEU B 1 174 ? 2.299 -18.094 -17.016 1 93.44 174 LEU B CA 1
ATOM 2984 C C . LEU B 1 174 ? 2.361 -18.203 -18.531 1 93.44 174 LEU B C 1
ATOM 2986 O O . LEU B 1 174 ? 2.982 -17.359 -19.188 1 93.44 174 LEU B O 1
ATOM 2990 N N . ASP B 1 175 ? 1.705 -19.109 -19.047 1 86.75 175 ASP B N 1
ATOM 2991 C CA . ASP B 1 175 ? 1.911 -19.531 -20.422 1 86.75 175 ASP B CA 1
ATOM 2992 C C . ASP B 1 175 ? 0.861 -18.938 -21.359 1 86.75 175 ASP B C 1
ATOM 2994 O O . ASP B 1 175 ? 0.87 -19.188 -22.562 1 86.75 175 ASP B O 1
ATOM 2998 N N . GLU B 1 176 ? -0.008 -18.188 -20.906 1 81.19 176 GLU B N 1
ATOM 2999 C CA . GLU B 1 176 ? -0.901 -17.406 -21.75 1 81.19 176 GLU B CA 1
ATOM 3000 C C . GLU B 1 176 ? -0.463 -15.953 -21.812 1 81.19 176 GLU B C 1
ATOM 3002 O O . GLU B 1 176 ? 0.52 -15.562 -21.188 1 81.19 176 GLU B O 1
ATOM 3007 N N . SER B 1 177 ? -0.869 -15.273 -22.812 1 75.88 177 SER B N 1
ATOM 3008 C CA . SER B 1 177 ? -0.412 -13.891 -22.859 1 75.88 177 SER B CA 1
ATOM 3009 C C . SER B 1 177 ? -1.498 -12.969 -23.406 1 75.88 177 SER B C 1
ATOM 3011 O O . SER B 1 177 ? -2.312 -13.383 -24.234 1 75.88 177 SER B O 1
ATOM 3013 N N . ASP B 1 178 ? -1.601 -12 -22.766 1 83.19 178 ASP B N 1
ATOM 3014 C CA . ASP B 1 178 ? -2.279 -10.797 -23.234 1 83.19 178 ASP B CA 1
ATOM 3015 C C . ASP B 1 178 ? -1.358 -9.578 -23.156 1 83.19 178 ASP B C 1
ATOM 3017 O O . ASP B 1 178 ? -1.136 -9.039 -22.062 1 83.19 178 ASP B O 1
ATOM 3021 N N . PRO B 1 179 ? -0.865 -9.211 -24.297 1 79.88 179 PRO B N 1
ATOM 3022 C CA . PRO B 1 179 ? 0.145 -8.148 -24.297 1 79.88 179 PRO B CA 1
ATOM 3023 C C . PRO B 1 179 ? -0.394 -6.832 -23.734 1 79.88 179 PRO B C 1
ATOM 3025 O O . PRO B 1 179 ? 0.384 -5.926 -23.422 1 79.88 179 PRO B O 1
ATOM 3028 N N . SER B 1 180 ? -1.649 -6.785 -23.656 1 83.94 180 SER B N 1
ATOM 3029 C CA . SER B 1 180 ? -2.23 -5.531 -23.188 1 83.94 180 SER B CA 1
ATOM 3030 C C . SER B 1 180 ? -2.498 -5.57 -21.688 1 83.94 180 SER B C 1
ATOM 3032 O O . SER B 1 180 ? -2.926 -4.574 -21.094 1 83.94 180 SER B O 1
ATOM 3034 N N . ALA B 1 181 ? -2.215 -6.637 -21.078 1 90.56 181 ALA B N 1
ATOM 3035 C CA . ALA B 1 181 ? -2.523 -6.785 -19.672 1 90.56 181 ALA B CA 1
ATOM 3036 C C . ALA B 1 181 ? -1.265 -6.645 -18.812 1 90.56 181 ALA B C 1
ATOM 3038 O O . ALA B 1 181 ? -0.355 -7.477 -18.891 1 90.56 181 ALA B O 1
ATOM 3039 N N . PRO B 1 182 ? -1.22 -5.691 -17.969 1 90.38 182 PRO B N 1
ATOM 3040 C CA . PRO B 1 182 ? -0.028 -5.527 -17.125 1 90.38 182 PRO B CA 1
ATOM 3041 C C . PRO B 1 182 ? -0.051 -6.418 -15.891 1 90.38 182 PRO B C 1
ATOM 3043 O O . PRO B 1 182 ? 0.954 -6.527 -15.18 1 90.38 182 PRO B O 1
ATOM 3046 N N . THR B 1 183 ? -1.202 -7.047 -15.602 1 93.56 183 THR B N 1
ATOM 3047 C CA . THR B 1 183 ? -1.365 -7.832 -14.383 1 93.56 183 THR B CA 1
ATOM 3048 C C . THR B 1 183 ? -1.848 -9.242 -14.703 1 93.56 183 THR B C 1
ATOM 3050 O O . THR B 1 183 ? -2.678 -9.43 -15.602 1 93.56 183 THR B O 1
ATOM 3053 N N . CYS B 1 184 ? -1.281 -10.219 -13.984 1 96.06 184 CYS B N 1
ATOM 3054 C CA . CYS B 1 184 ? -1.716 -11.602 -14.133 1 96.06 184 CYS B CA 1
ATOM 3055 C C . CYS B 1 184 ? -2.055 -12.219 -12.781 1 96.06 184 CYS B C 1
ATOM 3057 O O . CYS B 1 184 ? -1.186 -12.344 -11.922 1 96.06 184 CYS B O 1
ATOM 3059 N N . ALA B 1 185 ? -3.387 -12.5 -12.594 1 97.94 185 ALA B N 1
ATOM 3060 C CA . ALA B 1 185 ? -3.748 -13.359 -11.469 1 97.94 185 ALA B CA 1
ATOM 3061 C C . ALA B 1 185 ? -3.258 -14.789 -11.688 1 97.94 185 ALA B C 1
ATOM 3063 O O . ALA B 1 185 ? -3.566 -15.406 -12.703 1 97.94 185 ALA B O 1
ATOM 3064 N N . ILE B 1 186 ? -2.557 -15.344 -10.703 1 98.12 186 ILE B N 1
ATOM 3065 C CA . ILE B 1 186 ? -1.825 -16.578 -10.984 1 98.12 186 ILE B CA 1
ATOM 3066 C C . ILE B 1 186 ? -2.475 -17.734 -10.25 1 98.12 186 ILE B C 1
ATOM 3068 O O . ILE B 1 186 ? -2.818 -18.75 -10.867 1 98.12 186 ILE B O 1
ATOM 3072 N N . ALA B 1 187 ? -2.637 -17.594 -8.953 1 98.69 187 ALA B N 1
ATOM 3073 C CA . ALA B 1 187 ? -3.16 -18.703 -8.141 1 98.69 187 ALA B CA 1
ATOM 3074 C C . ALA B 1 187 ? -3.98 -18.172 -6.969 1 98.69 187 ALA B C 1
ATOM 3076 O O . ALA B 1 187 ? -3.604 -17.172 -6.332 1 98.69 187 ALA B O 1
ATOM 3077 N N . MET B 1 188 ? -5.078 -18.859 -6.773 1 98.75 188 MET B N 1
ATOM 3078 C CA . MET B 1 188 ? -5.91 -18.578 -5.605 1 98.75 188 MET B CA 1
ATOM 3079 C C . MET B 1 188 ? -5.738 -19.656 -4.543 1 98.75 188 MET B C 1
ATOM 3081 O O . MET B 1 188 ? -5.895 -20.844 -4.828 1 98.75 188 MET B O 1
ATOM 3085 N N . LEU B 1 189 ? -5.25 -19.312 -3.389 1 98.38 189 LEU B N 1
ATOM 3086 C CA . LEU B 1 189 ? -5.32 -20.156 -2.205 1 98.38 189 LEU B CA 1
ATOM 3087 C C . LEU B 1 189 ? -6.574 -19.859 -1.394 1 98.38 189 LEU B C 1
ATOM 3089 O O . LEU B 1 189 ? -6.746 -18.734 -0.896 1 98.38 189 LEU B O 1
ATOM 3093 N N . GLU B 1 190 ? -7.418 -20.812 -1.258 1 98.19 190 GLU B N 1
ATOM 3094 C CA . GLU B 1 190 ? -8.688 -20.594 -0.569 1 98.19 190 GLU B CA 1
ATOM 3095 C C . GLU B 1 190 ? -8.938 -21.656 0.486 1 98.19 190 GLU B C 1
ATOM 3097 O O . GLU B 1 190 ? -8.75 -22.859 0.226 1 98.19 190 GLU B O 1
ATOM 3102 N N . ASN B 1 191 ? -9.305 -21.234 1.615 1 97.5 191 ASN B N 1
ATOM 3103 C CA . ASN B 1 191 ? -9.734 -22.141 2.67 1 97.5 191 ASN B CA 1
ATOM 3104 C C . ASN B 1 191 ? -11.219 -22.484 2.539 1 97.5 191 ASN B C 1
ATOM 3106 O O . ASN B 1 191 ? -12.078 -21.656 2.814 1 97.5 191 ASN B O 1
ATOM 3110 N N . ARG B 1 192 ? -11.492 -23.719 2.123 1 95.75 192 ARG B N 1
ATOM 3111 C CA . ARG B 1 192 ? -12.852 -24.203 1.93 1 95.75 192 ARG B CA 1
ATOM 3112 C C . ARG B 1 192 ? -13.25 -25.172 3.047 1 95.75 192 ARG B C 1
ATOM 3114 O O . ARG B 1 192 ? -12.984 -26.359 2.965 1 95.75 192 ARG B O 1
ATOM 3121 N N . GLY B 1 193 ? -13.922 -24.625 4.051 1 91.81 193 GLY B N 1
ATOM 3122 C CA . GLY B 1 193 ? -14.359 -25.484 5.141 1 91.81 193 GLY B CA 1
ATOM 3123 C C . GLY B 1 193 ? -13.211 -26.203 5.836 1 91.81 193 GLY B C 1
ATOM 3124 O O . GLY B 1 193 ? -13.312 -27.391 6.137 1 91.81 193 GLY B O 1
ATOM 3125 N N . GLY B 1 194 ? -12.078 -25.594 5.898 1 91.12 194 GLY B N 1
ATOM 3126 C CA . GLY B 1 194 ? -10.945 -26.188 6.586 1 91.12 194 GLY B CA 1
ATOM 3127 C C . GLY B 1 194 ? -9.93 -26.797 5.641 1 91.12 194 GLY B C 1
ATOM 3128 O O . GLY B 1 194 ? -8.844 -27.203 6.062 1 91.12 194 GLY B O 1
ATOM 3129 N N . GLU B 1 195 ? -10.305 -26.859 4.438 1 94.88 195 GLU B N 1
ATOM 3130 C CA . GLU B 1 195 ? -9.414 -27.375 3.408 1 94.88 195 GLU B CA 1
ATOM 3131 C C . GLU B 1 195 ? -8.828 -26.25 2.562 1 94.88 195 GLU B C 1
ATOM 3133 O O . GLU B 1 195 ? -9.562 -25.516 1.903 1 94.88 195 GLU B O 1
ATOM 3138 N N . LEU B 1 196 ? -7.473 -26.172 2.629 1 97.06 196 LEU B N 1
ATOM 3139 C CA . LEU B 1 196 ? -6.832 -25.156 1.804 1 97.06 196 LEU B CA 1
ATOM 3140 C C . LEU B 1 196 ? -6.562 -25.688 0.4 1 97.06 196 LEU B C 1
ATOM 3142 O O . LEU B 1 196 ? -5.828 -26.656 0.231 1 97.06 196 LEU B O 1
ATOM 3146 N N . VAL B 1 197 ? -7.113 -25.031 -0.587 1 97.94 197 VAL B N 1
ATOM 3147 C CA . VAL B 1 197 ? -7.023 -25.469 -1.974 1 97.94 197 VAL B CA 1
ATOM 3148 C C . VAL B 1 197 ? -6.293 -24.422 -2.807 1 97.94 197 VAL B C 1
ATOM 3150 O O . VAL B 1 197 ? -6.543 -23.219 -2.658 1 97.94 197 VAL B O 1
ATOM 3153 N N . VAL B 1 198 ? -5.355 -24.844 -3.619 1 98.25 198 VAL B N 1
ATOM 3154 C CA . VAL B 1 198 ? -4.707 -23.984 -4.602 1 98.25 198 VAL B CA 1
ATOM 3155 C C . VAL B 1 198 ? -5.387 -24.141 -5.961 1 98.25 198 VAL B C 1
ATOM 3157 O O . VAL B 1 198 ? -5.512 -25.266 -6.469 1 98.25 198 VAL B O 1
ATOM 3160 N N . GLN B 1 199 ? -5.871 -23.094 -6.445 1 98.38 199 GLN B N 1
ATOM 3161 C CA . GLN B 1 199 ? -6.52 -23.047 -7.754 1 98.38 199 GLN B CA 1
ATOM 3162 C C . GLN B 1 199 ? -5.707 -22.234 -8.75 1 98.38 199 GLN B C 1
ATOM 3164 O O . GLN B 1 199 ? -5.352 -21.078 -8.469 1 98.38 199 GLN B O 1
ATOM 3169 N N . ARG B 1 200 ? -5.355 -22.891 -9.844 1 98.31 200 ARG B N 1
ATOM 3170 C CA . ARG B 1 200 ? -4.734 -22.156 -10.945 1 98.31 200 ARG B CA 1
ATOM 3171 C C . ARG B 1 200 ? -5.695 -21.125 -11.531 1 98.31 200 ARG B C 1
ATOM 3173 O O . ARG B 1 200 ? -6.836 -21.453 -11.867 1 98.31 200 ARG B O 1
ATOM 3180 N N . GLU B 1 201 ? -5.25 -19.922 -11.617 1 97.75 201 GLU B N 1
ATOM 3181 C CA . GLU B 1 201 ? -6.027 -18.875 -12.273 1 97.75 201 GLU B CA 1
ATOM 3182 C C . GLU B 1 201 ? -5.434 -18.516 -13.633 1 97.75 201 GLU B C 1
ATOM 3184 O O . GLU B 1 201 ? -6.062 -18.734 -14.672 1 97.75 201 GLU B O 1
ATOM 3189 N N . VAL B 1 202 ? -4.266 -18.031 -13.695 1 97 202 VAL B N 1
ATOM 3190 C CA . VAL B 1 202 ? -3.562 -17.516 -14.867 1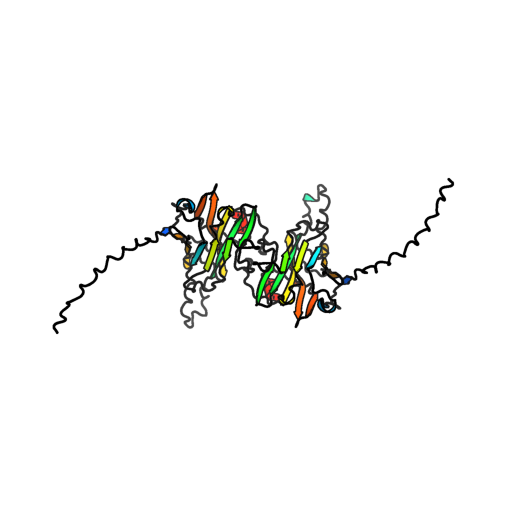 97 202 VAL B CA 1
ATOM 3191 C C . VAL B 1 202 ? -4.512 -16.656 -15.703 1 97 202 VAL B C 1
ATOM 3193 O O . VAL B 1 202 ? -4.812 -17 -16.859 1 97 202 VAL B O 1
ATOM 3196 N N . ARG B 1 203 ? -5.027 -15.656 -15.141 1 96.12 203 ARG B N 1
ATOM 3197 C CA . ARG B 1 203 ? -5.953 -14.703 -15.75 1 96.12 203 ARG B CA 1
ATOM 3198 C C . ARG B 1 203 ? -5.305 -13.328 -15.898 1 96.12 203 ARG B C 1
ATOM 3200 O O . ARG B 1 203 ? -4.926 -12.703 -14.898 1 96.12 203 ARG B O 1
ATOM 3207 N N . TYR B 1 204 ? -5.199 -12.922 -17.109 1 94.94 204 TYR B N 1
ATOM 3208 C CA . TYR B 1 204 ? -4.586 -11.625 -17.391 1 94.94 204 TYR B CA 1
ATOM 3209 C C . TYR B 1 204 ? -5.605 -10.5 -17.281 1 94.94 204 TYR B C 1
ATOM 3211 O O . TYR B 1 204 ? -6.707 -10.594 -17.828 1 94.94 204 TYR B O 1
ATOM 3219 N N . ILE B 1 205 ? -5.262 -9.453 -16.531 1 94.12 205 ILE B N 1
ATOM 3220 C CA . ILE B 1 205 ? -6.141 -8.344 -16.203 1 94.12 205 ILE B CA 1
ATOM 3221 C C . ILE B 1 205 ? -5.613 -7.062 -16.859 1 94.12 205 ILE B C 1
ATOM 3223 O O . ILE B 1 205 ? -4.461 -6.68 -16.641 1 94.12 205 ILE B O 1
ATOM 3227 N N . ARG B 1 206 ? -6.496 -6.441 -17.656 1 90.5 206 ARG B N 1
ATOM 3228 C CA . ARG B 1 206 ? -6.156 -5.137 -18.219 1 90.5 206 ARG B CA 1
ATOM 3229 C C . ARG B 1 206 ? -6.363 -4.031 -17.188 1 90.5 206 ARG B C 1
ATOM 3231 O O . ARG B 1 206 ? -7.441 -3.441 -17.109 1 90.5 206 ARG B O 1
ATOM 3238 N N . GLY B 1 207 ? -5.367 -3.719 -16.484 1 88.5 207 GLY B N 1
ATOM 3239 C CA . GLY B 1 207 ? -5.398 -2.768 -15.375 1 88.5 207 GLY B CA 1
ATOM 3240 C C . GLY B 1 207 ? -4.535 -3.182 -14.203 1 88.5 207 GLY B C 1
ATOM 3241 O O . GLY B 1 207 ? -3.732 -4.109 -14.312 1 88.5 207 GLY B O 1
ATOM 3242 N N . GLY B 1 208 ? -4.637 -2.395 -13.125 1 89.38 208 GLY B N 1
ATOM 3243 C CA . GLY B 1 208 ? -3.818 -2.631 -11.953 1 89.38 208 GLY B CA 1
ATOM 3244 C C . GLY B 1 208 ? -4.574 -3.312 -10.828 1 89.38 208 GLY B C 1
ATOM 3245 O O . GLY B 1 208 ? -5.453 -4.137 -11.07 1 89.38 208 GLY B O 1
ATOM 3246 N N . GLN B 1 209 ? -4.164 -2.943 -9.625 1 90.44 209 GLN B N 1
ATOM 3247 C CA . GLN B 1 209 ? -4.68 -3.574 -8.422 1 90.44 209 GLN B CA 1
ATOM 3248 C C . GLN B 1 209 ? -6.184 -3.355 -8.281 1 90.44 209 GLN B C 1
ATOM 3250 O O . GLN B 1 209 ? -6.914 -4.266 -7.887 1 90.44 209 GLN B O 1
ATOM 3255 N N . ALA B 1 210 ? -6.586 -2.146 -8.633 1 88 210 ALA B N 1
ATOM 3256 C CA . ALA B 1 210 ? -8.016 -1.848 -8.531 1 88 210 ALA B CA 1
ATOM 3257 C C . ALA B 1 210 ? -8.828 -2.758 -9.445 1 88 210 ALA B C 1
ATOM 3259 O O . ALA B 1 210 ? -9.891 -3.256 -9.047 1 88 210 ALA B O 1
ATOM 3260 N N . ASP B 1 211 ? -8.391 -2.959 -10.625 1 91.81 211 ASP B N 1
ATOM 3261 C CA . ASP B 1 211 ? -9.078 -3.812 -11.586 1 91.81 211 ASP B CA 1
ATOM 3262 C C . ASP B 1 211 ? -9.07 -5.27 -11.133 1 91.81 211 ASP B C 1
ATOM 3264 O O . ASP B 1 211 ? -10.062 -5.98 -11.289 1 91.81 211 ASP B O 1
ATOM 3268 N N . LEU B 1 212 ? -7.98 -5.668 -10.617 1 94.5 212 LEU B N 1
ATOM 3269 C CA . LEU B 1 212 ? -7.871 -7.016 -10.062 1 94.5 212 LEU B CA 1
ATOM 3270 C C . LEU B 1 212 ? -8.859 -7.219 -8.922 1 94.5 212 LEU B C 1
ATOM 3272 O O . LEU B 1 212 ? -9.562 -8.227 -8.875 1 94.5 212 LEU B O 1
ATOM 3276 N N . ASP B 1 213 ? -8.891 -6.289 -8.008 1 95.12 213 ASP B N 1
ATOM 3277 C CA . ASP B 1 213 ? -9.82 -6.324 -6.887 1 95.12 213 ASP B CA 1
ATOM 3278 C C . ASP B 1 213 ? -11.258 -6.465 -7.375 1 95.12 213 ASP B C 1
ATOM 3280 O O . ASP B 1 213 ? -12.008 -7.309 -6.879 1 95.12 213 ASP B O 1
ATOM 3284 N N . ARG B 1 214 ? -11.609 -5.699 -8.32 1 93.88 214 ARG B N 1
ATOM 3285 C CA . ARG B 1 214 ? -12.961 -5.754 -8.859 1 93.88 214 ARG B CA 1
ATOM 3286 C C . ARG B 1 214 ? -13.25 -7.117 -9.484 1 93.88 214 ARG B C 1
ATOM 3288 O O . ARG B 1 214 ? -14.32 -7.684 -9.281 1 93.88 214 ARG B O 1
ATOM 3295 N N . ALA B 1 215 ? -12.359 -7.625 -10.25 1 96.5 215 ALA B N 1
ATOM 3296 C CA . ALA B 1 215 ? -12.539 -8.898 -10.945 1 96.5 215 ALA B CA 1
ATOM 3297 C C . ALA B 1 215 ? -12.781 -10.031 -9.961 1 96.5 215 ALA B C 1
ATOM 3299 O O . ALA B 1 215 ? -13.508 -10.984 -10.266 1 96.5 215 ALA B O 1
ATOM 3300 N N . TYR B 1 216 ? -12.195 -9.969 -8.797 1 97.81 216 TYR B N 1
ATOM 3301 C CA . TYR B 1 216 ? -12.273 -11.086 -7.867 1 97.81 216 TYR B CA 1
ATOM 3302 C C . TYR B 1 216 ? -13.094 -10.719 -6.637 1 97.81 216 TYR B C 1
ATOM 3304 O O . TYR B 1 216 ? -13.266 -11.539 -5.734 1 97.81 216 TYR B O 1
ATOM 3312 N N . GLY B 1 217 ? -13.555 -9.445 -6.57 1 96.31 217 GLY B N 1
ATOM 3313 C CA . GLY B 1 217 ? -14.484 -9.023 -5.535 1 96.31 217 GLY B CA 1
ATOM 3314 C C . GLY B 1 217 ? -13.844 -8.875 -4.172 1 96.31 217 GLY B C 1
ATOM 3315 O O . GLY B 1 217 ? -14.406 -9.305 -3.162 1 96.31 217 GLY B O 1
ATOM 3316 N N . TRP B 1 218 ? -12.688 -8.359 -4.141 1 94.81 218 TRP B N 1
ATOM 3317 C CA . TRP B 1 218 ? -12.047 -8.156 -2.844 1 94.81 218 TRP B CA 1
ATOM 3318 C C . TRP B 1 218 ? -12.688 -6.996 -2.096 1 94.81 218 TRP B C 1
ATOM 3320 O O . TRP B 1 218 ? -12.734 -6.988 -0.863 1 94.81 218 TRP B O 1
ATOM 3330 N N . GLY B 1 219 ? -13.094 -5.844 -2.809 1 91.44 219 GLY B N 1
ATOM 3331 C CA . GLY B 1 219 ? -13.883 -4.773 -2.225 1 91.44 219 GLY B CA 1
ATOM 3332 C C . GLY B 1 219 ? -13.047 -3.781 -1.433 1 91.44 219 GLY B C 1
ATOM 3333 O O . GLY B 1 219 ? -13.516 -3.234 -0.431 1 91.44 219 GLY B O 1
ATOM 3334 N N . MET B 1 220 ? -11.82 -3.541 -1.798 1 88.56 220 MET B N 1
ATOM 3335 C CA . MET B 1 220 ? -10.961 -2.564 -1.133 1 88.56 220 MET B CA 1
ATOM 3336 C C . MET B 1 220 ? -11.047 -1.207 -1.822 1 88.56 220 MET B C 1
ATOM 3338 O O . MET B 1 220 ? -11.633 -1.089 -2.902 1 88.56 220 MET B O 1
ATOM 3342 N N . ARG B 1 221 ? -10.523 -0.218 -1.153 1 78.88 221 ARG B N 1
ATOM 3343 C CA . ARG B 1 221 ? -10.438 1.114 -1.744 1 78.88 221 ARG B CA 1
ATOM 3344 C C . ARG B 1 221 ? -9.133 1.291 -2.514 1 78.88 221 ARG B C 1
ATOM 3346 O O . ARG B 1 221 ? -8.062 0.899 -2.035 1 78.88 221 ARG B O 1
ATOM 3353 N N . TRP B 1 222 ? -9.391 1.726 -3.824 1 80.12 222 TRP B N 1
ATOM 3354 C CA . TRP B 1 222 ? -8.227 1.984 -4.664 1 80.12 222 TRP B CA 1
ATOM 3355 C C . TRP B 1 222 ? -8.328 3.354 -5.328 1 80.12 222 TRP B C 1
ATOM 3357 O O . TRP B 1 222 ? -9.43 3.855 -5.566 1 80.12 222 TRP B O 1
ATOM 3367 N N . THR B 1 223 ? -7.301 4.234 -5.332 1 61.56 223 THR B N 1
ATOM 3368 C CA . THR B 1 223 ? -7.383 5.461 -6.117 1 61.56 223 THR B CA 1
ATOM 3369 C C . THR B 1 223 ? -7.27 5.152 -7.609 1 61.56 223 THR B C 1
ATOM 3371 O O . THR B 1 223 ? -6.445 4.332 -8.016 1 61.56 223 THR B O 1
ATOM 3374 N N . PRO B 1 224 ? -8.359 5.656 -8.352 1 47.81 224 PRO B N 1
ATOM 3375 C CA . PRO B 1 224 ? -8.281 5.418 -9.797 1 47.81 224 PRO B CA 1
ATOM 3376 C C . PRO B 1 224 ? -7.039 6.031 -10.43 1 47.81 224 PRO B C 1
ATOM 3378 O O . PRO B 1 224 ? -6.559 7.074 -9.977 1 47.81 224 PRO B O 1
ATOM 3381 N N . GLY B 1 225 ? -6.039 5.207 -10.93 1 43.84 225 GLY B N 1
ATOM 3382 C CA . GLY B 1 225 ? -5.012 5.77 -11.797 1 43.84 225 GLY B CA 1
ATOM 3383 C C . GLY B 1 225 ? -5.57 6.711 -12.844 1 43.84 225 GLY B C 1
ATOM 3384 O O . GLY B 1 225 ? -6.75 6.629 -13.195 1 43.84 225 GLY B O 1
ATOM 3385 N N . ARG B 1 226 ? -5.375 8.078 -12.719 1 36 226 ARG B N 1
ATOM 3386 C CA . ARG B 1 226 ? -5.855 8.961 -13.773 1 36 226 ARG B CA 1
ATOM 3387 C C . ARG B 1 226 ? -5.543 8.383 -15.148 1 36 226 ARG B C 1
ATOM 3389 O O . ARG B 1 226 ? -4.41 7.969 -15.414 1 36 226 ARG B O 1
ATOM 3396 N N . LYS B 1 227 ? -6.547 7.73 -15.766 1 30.39 227 LYS B N 1
ATOM 3397 C CA . LYS B 1 227 ? -6.449 7.609 -17.219 1 30.39 227 LYS B CA 1
ATOM 3398 C C . LYS B 1 227 ? -6.355 8.984 -17.875 1 30.39 227 LYS B C 1
ATOM 3400 O O . LYS B 1 227 ? -6.91 9.961 -17.375 1 30.39 227 LYS B O 1
#

Sequence (454 aa):
MAIDYTKRPAQGQGAAPQGGGVSLSKVTLTKSAPSVSLTKQGATGGQMRVNLQWSSGQPQKKGLFSRLTGGSGAIDLDLACLWEFADGSKGVVQALGNAFQAPYHGAPIIRLDGDDRSGASADGENMFIDLSRVNEIRRILVFAYIYEGVPNWASADGVVTLYPAAGPQIEVRLDESDPSAPTCAIAMLENRGGELVVQREVRYIRGGQADLDRAYGWGMRWTPGRKMAIDYTKRPAQGQGAAPQGGGVSLSKVTLTKSAPSVSLTKQGATGGQMRVNLQWSSGQPQKKGLFSRLTGGSGAIDLDLACLWEFADGSKGVVQALGNAFQAPYHGAPIIRLDGDDRSGASADGENMFIDLSRVNEIRRILVFAYIYEGVPNWASADGVVTLYPAAGPQIEVRLDESDPSAPTCAIAMLENRGGELVVQREVRYIRGGQADLDRAYGWGMRWTPGRK

InterPro domains:
  IPR003325 TerD domain [cd06974] (46-217)

Organism: Pseudonocardia thermophila (NCBI:txid1848)

Secondary structure (DSSP, 8-state):
-------------------------EEEE-SSS-EEETTTTT--SSEEEEEEE----------TTTTTS------EEEEEEEEEETTS-EEEEBTGGGB-EESSSSS-SEEEE---SSS-STT-EEEEEEGGGGGGEEEEEEEEEEEES---HHHHT-EEEEE-SSS-EEEEE-----TT-SEEEEEEEEEETTEEEEEEEEEEESS-HHHHHHHHT----------/-------------------------EEEE-SSS-EEETTTTT--SSEEEEEEE----------TTTTTS------EEEEEEEEEETTS-EEEEBTGGGB-EESSSSS-SEEE----SSS-STT-EEEEEEGGGGGGEEEEEEEEEEEES---HHHHT-EEEEE-SSS-EEEEE-----TT-SEEEEEEEEEETTEEEEEEEEEEESS-HHHHHHHHT----------

Radius of gyration: 30.07 Å; Cα contacts (8 Å, |Δi|>4): 1056; chains: 2; bounding box: 94×97×115 Å

Foldseek 3Di:
DPPPPPPPPDPPPPDPPPPPPVPQDEAEADPVRFKDWCVVQVQLAFKKKKFKAWDQDPQPPPDVCCVVPPGQGGWFKWKKKWFAWPVGDIDIATPVVHRAFPPPDDDTQKGWDDGPRRSPPPGGTMMMGGSNVVNGGAKMWIKMFTDDGQQDLCRTFMKMWMGGPDGHIYIWTLNDDDRQARMFGAWMFGQDVNITMIGGDSDGFNDDPVRVCVVVVSDDDDPPPPD/DCPPDDDPDDPDPPDPPPPPPVPQDEAEADPVRFKDWCVVQVQLAFKKKKFKAWDQPPQPDPDVCSVVPPGQGGWFKWKKKWFAWPVGDIDIATPVVHRAFPPPDDDTQKGWPDGPRRSPPPGGTMMMGGSNVVNGGAKMWIKMFTDDGQQDLCRTFMKMWMGGPDGHIYIWTLHDDDRQFRMFGAWMFGQDVNITMIGGDRDGFNDDPVRVCVVVVSDDDDPPPDD

Solvent-accessible surface area (backbone atoms only — not comparable to full-atom values): 24634 Å² total; per-residue (Å²): 132,86,76,76,81,74,78,74,75,80,76,76,78,70,78,68,75,74,70,76,69,76,72,80,47,70,47,70,43,40,93,91,51,29,62,50,50,35,45,84,52,63,24,53,42,48,54,25,41,37,32,40,40,41,42,27,59,75,75,70,76,76,47,89,67,40,74,75,47,79,61,76,56,53,39,21,64,42,68,34,31,40,40,31,31,63,87,65,53,61,37,44,31,27,63,54,50,53,30,39,42,31,50,48,59,57,80,54,42,33,39,50,55,72,83,48,69,53,36,64,51,92,71,29,30,42,33,38,34,40,26,71,50,47,84,46,43,35,34,34,40,36,29,37,34,56,61,40,58,69,55,46,45,65,71,23,56,32,36,37,37,37,39,38,62,37,60,50,35,40,35,42,64,44,82,62,70,49,62,77,26,43,20,34,41,41,33,35,38,35,45,58,93,85,36,38,31,40,33,59,56,64,41,69,35,77,46,55,68,56,51,51,30,61,76,71,62,70,78,74,57,57,68,74,50,61,103,137,73,88,64,89,77,79,78,74,79,77,75,78,70,76,67,72,73,70,74,70,74,71,79,46,70,44,70,45,40,94,92,49,28,62,51,49,34,45,82,51,65,25,54,42,48,54,27,40,37,32,39,40,42,44,27,58,75,73,70,76,79,48,89,66,42,75,74,47,81,62,77,56,54,39,21,66,41,68,34,32,40,40,31,33,64,88,66,54,60,36,46,31,26,63,55,48,53,30,38,43,31,51,48,59,57,80,54,42,34,38,49,72,63,83,48,68,53,34,64,52,92,70,29,32,46,32,37,36,40,27,71,50,47,85,46,42,35,34,35,40,35,28,37,34,58,63,40,58,69,55,46,44,66,71,23,56,32,36,37,37,36,40,37,60,35,61,50,34,39,35,42,64,42,80,63,69,50,61,76,25,43,21,34,40,41,35,37,39,35,46,58,94,84,35,38,31,40,33,59,56,65,42,70,35,77,43,57,69,58,49,50,30,61,77,71,62,69,77,74,58,58,68,76,52,63,101

pLDDT: mean 78.11, std 22.86, range [22.64, 98.75]

Nearest PDB structures (foldseek):
  1vgg-assembly1_F  TM=1.179E-01  e=5.566E-01  Thermus thermophilus HB8
  2hzs-assembly3_F  TM=1.417E-01  e=1.039E+00  Saccharomyces cerevisiae
  2jb7-assembly1_A  TM=1.317E-01  e=2.174E+00  Pyrobaculum aerophilum
  2hzs-assembly1_B  TM=1.285E-01  e=1.732E+00  Saccharomyces cerevisiae
  1gmi-assembly1_A  TM=2.452E-01  e=1.057E+00  Rattus rattus